Protein AF-0000000084616086 (afdb_homodimer)

Structure (mmCIF, N/CA/C/O backbone):
data_AF-0000000084616086-model_v1
#
loop_
_entity.id
_entity.type
_entity.pdbx_description
1 polymer 'Jacalin-type lectin domain-containing protein'
#
loop_
_atom_site.group_PDB
_atom_site.id
_atom_site.type_symbol
_atom_site.label_atom_id
_atom_site.label_alt_id
_atom_site.label_comp_id
_atom_site.label_asym_id
_atom_site.label_entity_id
_atom_site.label_seq_id
_atom_site.pdbx_PDB_ins_code
_atom_site.Cartn_x
_atom_site.Cartn_y
_atom_site.Cartn_z
_atom_site.occupancy
_atom_site.B_iso_or_equiv
_atom_site.auth_seq_id
_atom_site.auth_comp_id
_atom_site.auth_asym_id
_atom_site.auth_atom_id
_atom_site.pdbx_PDB_model_num
ATOM 1 N N . MET A 1 1 ? -9.875 -9.352 7.109 1 68.75 1 MET A N 1
ATOM 2 C CA . MET A 1 1 ? -10.18 -7.988 7.527 1 68.75 1 MET A CA 1
ATOM 3 C C . MET A 1 1 ? -10.422 -7.094 6.316 1 68.75 1 MET A C 1
ATOM 5 O O . MET A 1 1 ? -9.711 -7.18 5.316 1 68.75 1 MET A O 1
ATOM 9 N N . SER A 1 2 ? -11.633 -6.383 6.387 1 78.75 2 SER A N 1
ATOM 10 C CA . SER A 1 2 ? -11.953 -5.414 5.344 1 78.75 2 SER A CA 1
ATOM 11 C C . SER A 1 2 ? -11.656 -3.99 5.801 1 78.75 2 SER A C 1
ATOM 13 O O . SER A 1 2 ? -12 -3.605 6.918 1 78.75 2 SER A O 1
ATOM 15 N N . ILE A 1 3 ? -10.914 -3.312 5.023 1 84.81 3 ILE A N 1
ATOM 16 C CA . ILE A 1 3 ? -10.555 -1.927 5.301 1 84.81 3 ILE A CA 1
ATOM 17 C C . ILE A 1 3 ? -10.953 -1.041 4.125 1 84.81 3 ILE A C 1
ATOM 19 O O . ILE A 1 3 ? -10.766 -1.416 2.965 1 84.81 3 ILE A O 1
ATOM 23 N N . THR A 1 4 ? -11.523 0.019 4.426 1 87 4 THR A N 1
ATOM 24 C CA . THR A 1 4 ? -11.797 0.997 3.381 1 87 4 THR A CA 1
ATOM 25 C C . THR A 1 4 ? -10.711 2.074 3.35 1 87 4 THR A C 1
ATOM 27 O O . THR A 1 4 ? -10.414 2.688 4.379 1 87 4 THR A O 1
ATOM 30 N N . ILE A 1 5 ? -10.188 2.223 2.154 1 89.44 5 ILE A N 1
ATOM 31 C CA . ILE A 1 5 ? -9.156 3.244 2.02 1 89.44 5 ILE A CA 1
ATOM 32 C C . ILE A 1 5 ? -9.562 4.254 0.948 1 89.44 5 ILE A C 1
ATOM 34 O O . ILE A 1 5 ? -10.203 3.893 -0.039 1 89.44 5 ILE A O 1
ATOM 38 N N . LYS A 1 6 ? -9.203 5.496 1.18 1 90.19 6 LYS A N 1
ATOM 39 C CA . LYS A 1 6 ? -9.344 6.59 0.226 1 90.19 6 LYS A CA 1
ATOM 40 C C . LYS A 1 6 ? -8.008 7.297 0.002 1 90.19 6 LYS A C 1
ATOM 42 O O . LYS A 1 6 ? -7.641 8.188 0.766 1 90.19 6 LYS A O 1
ATOM 47 N N . PRO A 1 7 ? -7.293 6.871 -1.069 1 91.44 7 PRO A N 1
ATOM 48 C CA . PRO A 1 7 ? -6.047 7.578 -1.365 1 91.44 7 PRO A CA 1
ATOM 49 C C . PRO A 1 7 ? -6.277 9.008 -1.838 1 91.44 7 PRO A C 1
ATOM 51 O O . PRO A 1 7 ? -7.234 9.273 -2.568 1 91.44 7 PRO A O 1
ATOM 54 N N . SER A 1 8 ? -5.43 9.867 -1.363 1 93 8 SER A N 1
ATOM 55 C CA . SER A 1 8 ? -5.465 11.25 -1.839 1 93 8 SER A CA 1
ATOM 56 C C . SER A 1 8 ? -4.656 11.414 -3.123 1 93 8 SER A C 1
ATOM 58 O O . SER A 1 8 ? -3.994 10.469 -3.568 1 93 8 SER A O 1
ATOM 60 N N . GLN A 1 9 ? -4.777 12.57 -3.646 1 91.94 9 GLN A N 1
ATOM 61 C CA . GLN A 1 9 ? -3.781 12.977 -4.629 1 91.94 9 GLN A CA 1
ATOM 62 C C . GLN A 1 9 ? -2.389 13.039 -4.008 1 91.94 9 GLN A C 1
ATOM 64 O O . GLN A 1 9 ? -2.246 13.305 -2.814 1 91.94 9 GLN A O 1
ATOM 69 N N . LYS A 1 10 ? -1.435 12.695 -4.832 1 94.25 10 LYS A N 1
ATOM 70 C CA . LYS A 1 10 ? -0.039 12.859 -4.438 1 94.25 10 LYS A CA 1
ATOM 71 C C . LYS A 1 10 ? 0.486 14.242 -4.824 1 94.25 10 LYS A C 1
ATOM 73 O O . LYS A 1 10 ? 0.489 14.602 -6 1 94.25 10 LYS A O 1
ATOM 78 N N . PHE A 1 11 ? 0.916 15.031 -3.848 1 96.56 11 PHE A N 1
ATOM 79 C CA . PHE A 1 11 ? 1.375 16.391 -4.098 1 96.56 11 PHE A CA 1
ATOM 80 C C . PHE A 1 11 ? 2.896 16.453 -4.102 1 96.56 11 PHE A C 1
ATOM 82 O O . PHE A 1 11 ? 3.559 15.711 -3.377 1 96.56 11 PHE A O 1
ATOM 89 N N . GLY A 1 12 ? 3.424 17.375 -4.797 1 96.44 12 GLY A N 1
ATOM 90 C CA . GLY A 1 12 ? 4.863 17.562 -4.852 1 96.44 12 GLY A CA 1
ATOM 91 C C . GLY A 1 12 ? 5.461 17.234 -6.203 1 96.44 12 GLY A C 1
ATOM 92 O O . GLY A 1 12 ? 4.859 17.5 -7.242 1 96.44 12 GLY A O 1
ATOM 93 N N . GLY A 1 13 ? 6.691 16.688 -6.18 1 94.75 13 GLY A N 1
ATOM 94 C CA . GLY A 1 13 ? 7.391 16.375 -7.418 1 94.75 13 GLY A CA 1
ATOM 95 C C . GLY A 1 13 ? 7.477 14.883 -7.688 1 94.75 13 GLY A C 1
ATOM 96 O O . GLY A 1 13 ? 6.969 14.07 -6.91 1 94.75 13 GLY A O 1
ATOM 97 N N . ASN A 1 14 ? 8.141 14.508 -8.805 1 91 14 ASN A N 1
ATOM 98 C CA . ASN A 1 14 ? 8.234 13.117 -9.234 1 91 14 ASN A CA 1
ATOM 99 C C . ASN A 1 14 ? 9.617 12.539 -8.969 1 91 14 ASN A C 1
ATOM 101 O O . ASN A 1 14 ? 9.977 11.492 -9.516 1 91 14 ASN A O 1
ATOM 105 N N . GLY A 1 15 ? 10.289 13.242 -8.133 1 91.56 15 GLY A N 1
ATOM 106 C CA . GLY A 1 15 ? 11.625 12.75 -7.84 1 91.56 15 GLY A CA 1
ATOM 107 C C . GLY A 1 15 ? 11.648 11.758 -6.688 1 91.56 15 GLY A C 1
ATOM 108 O O . GLY A 1 15 ? 10.648 11.578 -5.996 1 91.56 15 GLY A O 1
ATOM 109 N N . GLY A 1 16 ? 12.797 11.055 -6.551 1 93.62 16 GLY A N 1
ATOM 110 C CA . GLY A 1 16 ? 13.031 10.188 -5.406 1 93.62 16 GLY A CA 1
ATOM 111 C C . GLY A 1 16 ? 12.438 8.805 -5.578 1 93.62 16 GLY A C 1
ATOM 112 O O . GLY A 1 16 ? 11.984 8.445 -6.668 1 93.62 16 GLY A O 1
ATOM 113 N N . ILE A 1 17 ? 12.484 8.055 -4.473 1 94.62 17 ILE A N 1
ATOM 114 C CA . ILE A 1 17 ? 11.945 6.699 -4.438 1 94.62 17 ILE A CA 1
ATOM 115 C C . ILE A 1 17 ? 10.586 6.703 -3.742 1 94.62 17 ILE A C 1
ATOM 117 O O . ILE A 1 17 ? 10.406 7.367 -2.721 1 94.62 17 ILE A O 1
ATOM 121 N N . ASN A 1 18 ? 9.703 5.977 -4.352 1 95.19 18 ASN A N 1
ATOM 122 C CA . ASN A 1 18 ? 8.383 5.875 -3.744 1 95.19 18 ASN A CA 1
ATOM 123 C C . ASN A 1 18 ? 8.422 5.082 -2.443 1 95.19 18 ASN A C 1
ATOM 125 O O . ASN A 1 18 ? 9.102 4.055 -2.357 1 95.19 18 ASN A O 1
ATOM 129 N N . LEU A 1 19 ? 7.754 5.578 -1.426 1 96.62 19 LEU A N 1
ATOM 130 C CA . LEU A 1 19 ? 7.586 4.949 -0.122 1 96.62 19 LEU A CA 1
ATOM 131 C C . LEU A 1 19 ? 6.117 4.934 0.292 1 96.62 19 LEU A C 1
ATOM 133 O O . LEU A 1 19 ? 5.352 5.816 -0.095 1 96.62 19 LEU A O 1
ATOM 137 N N . ASP A 1 20 ? 5.754 3.986 1.056 1 97.75 20 ASP A N 1
ATOM 138 C CA . ASP A 1 20 ? 4.355 3.809 1.436 1 97.75 20 ASP A CA 1
ATOM 139 C C . ASP A 1 20 ? 4.238 3.18 2.822 1 97.75 20 ASP A C 1
ATOM 141 O O . ASP A 1 20 ? 4.531 1.995 3 1 97.75 20 ASP A O 1
ATOM 145 N N . ASP A 1 21 ? 3.736 3.998 3.709 1 97.88 21 ASP A N 1
ATOM 146 C CA . ASP A 1 21 ? 3.645 3.533 5.09 1 97.88 21 ASP A CA 1
ATOM 147 C C . ASP A 1 21 ? 2.557 2.475 5.242 1 97.88 21 ASP A C 1
ATOM 149 O O . ASP A 1 21 ? 2.641 1.612 6.121 1 97.88 21 ASP A O 1
ATOM 153 N N . PHE A 1 22 ? 1.509 2.547 4.5 1 96.38 22 PHE A N 1
ATOM 154 C CA . PHE A 1 22 ? 0.452 1.544 4.566 1 96.38 22 PHE A CA 1
ATOM 155 C C . PHE A 1 22 ? 0.978 0.176 4.148 1 96.38 22 PHE A C 1
ATOM 157 O O . PHE A 1 22 ? 0.702 -0.829 4.809 1 96.38 22 PHE A O 1
ATOM 164 N N . SER A 1 23 ? 1.752 0.248 3.023 1 95.12 23 SER A N 1
ATOM 165 C CA . SER A 1 23 ? 2.387 -0.983 2.566 1 95.12 23 SER A CA 1
ATOM 166 C C . SER A 1 23 ? 3.305 -1.562 3.639 1 95.12 23 SER A C 1
ATOM 168 O O . SER A 1 23 ? 3.326 -2.777 3.855 1 95.12 23 SER A O 1
ATOM 170 N N . LEU A 1 24 ? 4.027 -0.714 4.301 1 95.31 24 LEU A N 1
ATOM 171 C CA . LEU A 1 24 ? 4.926 -1.145 5.367 1 95.31 24 LEU A CA 1
ATOM 172 C C . LEU A 1 24 ? 4.152 -1.829 6.488 1 95.31 24 LEU A C 1
ATOM 174 O O . LEU A 1 24 ? 4.582 -2.865 7.004 1 95.31 24 LEU A O 1
ATOM 178 N N . ILE A 1 25 ? 3.02 -1.275 6.836 1 93.94 25 ILE A N 1
ATOM 179 C CA . ILE A 1 25 ? 2.195 -1.792 7.926 1 93.94 25 ILE A CA 1
ATOM 180 C C . ILE A 1 25 ? 1.617 -3.15 7.535 1 93.94 25 ILE A C 1
ATOM 182 O O . ILE A 1 25 ? 1.751 -4.125 8.273 1 93.94 25 ILE A O 1
ATOM 186 N N . ILE A 1 26 ? 1.069 -3.25 6.344 1 91.69 26 ILE A N 1
ATOM 187 C CA . ILE A 1 26 ? 0.354 -4.449 5.926 1 91.69 26 ILE A CA 1
ATOM 188 C C . ILE A 1 26 ? 1.344 -5.598 5.727 1 91.69 26 ILE A C 1
ATOM 190 O O . ILE A 1 26 ? 1.025 -6.754 6 1 91.69 26 ILE A O 1
ATOM 194 N N . ASN A 1 27 ? 2.572 -5.258 5.281 1 92.56 27 ASN A N 1
ATOM 195 C CA . ASN A 1 27 ? 3.559 -6.293 4.98 1 92.56 27 ASN A CA 1
ATOM 196 C C . ASN A 1 27 ? 4.32 -6.719 6.23 1 92.56 27 ASN A C 1
ATOM 198 O O . ASN A 1 27 ? 5.113 -7.66 6.188 1 92.56 27 ASN A O 1
ATOM 202 N N . ASP A 1 28 ? 4.086 -6 7.277 1 90.5 28 ASP A N 1
ATOM 203 C CA . ASP A 1 28 ? 4.754 -6.371 8.523 1 90.5 28 ASP A CA 1
ATOM 204 C C . ASP A 1 28 ? 4.191 -7.676 9.078 1 90.5 28 ASP A C 1
ATOM 206 O O . ASP A 1 28 ? 2.973 -7.852 9.156 1 90.5 28 ASP A O 1
ATOM 210 N N . GLN A 1 29 ? 5.086 -8.586 9.492 1 85.12 29 GLN A N 1
ATOM 211 C CA . GLN A 1 29 ? 4.695 -9.906 9.977 1 85.12 29 GLN A CA 1
ATOM 212 C C . GLN A 1 29 ? 3.783 -9.789 11.195 1 85.12 29 GLN A C 1
ATOM 214 O O . GLN A 1 29 ? 2.92 -10.648 11.414 1 85.12 29 GLN A O 1
ATOM 219 N N . SER A 1 30 ? 3.93 -8.688 11.961 1 84.56 30 SER A N 1
ATOM 220 C CA . SER A 1 30 ? 3.158 -8.508 13.188 1 84.56 30 SER A CA 1
ATOM 221 C C . SER A 1 30 ? 1.67 -8.359 12.883 1 84.56 30 SER A C 1
ATOM 223 O O . SER A 1 30 ? 0.829 -8.633 13.75 1 84.56 30 SER A O 1
ATOM 225 N N . PHE A 1 31 ? 1.354 -8.008 11.625 1 86.94 31 PHE A N 1
ATOM 226 C CA . PHE A 1 31 ? -0.041 -7.719 11.312 1 86.94 31 PHE A CA 1
ATOM 227 C C . PHE A 1 31 ? -0.591 -8.719 10.305 1 86.94 31 PHE A C 1
ATOM 229 O O . PHE A 1 31 ? -1.729 -8.586 9.852 1 86.94 31 PHE A O 1
ATOM 236 N N . SER A 1 32 ? 0.218 -9.648 9.914 1 82.94 32 SER A N 1
ATOM 237 C CA . SER A 1 32 ? -0.215 -10.648 8.938 1 82.94 32 SER A CA 1
ATOM 238 C C . SER A 1 32 ? -1.398 -11.453 9.461 1 82.94 32 SER A C 1
ATOM 240 O O . SER A 1 32 ? -1.298 -12.117 10.5 1 82.94 32 SER A O 1
ATOM 242 N N . GLY A 1 33 ? -2.514 -11.375 8.734 1 79.62 33 GLY A N 1
ATOM 243 C CA . GLY A 1 33 ? -3.678 -12.172 9.102 1 79.62 33 GLY A CA 1
ATOM 244 C C . GLY A 1 33 ? -4.449 -11.594 10.273 1 79.62 33 GLY A C 1
ATOM 245 O O . GLY A 1 33 ? -5.355 -12.234 10.805 1 79.62 33 GLY A O 1
ATOM 246 N N . ILE A 1 34 ? -3.969 -10.492 10.766 1 81.69 34 ILE A N 1
ATOM 247 C CA . ILE A 1 34 ? -4.637 -9.859 11.898 1 81.69 34 ILE A CA 1
ATOM 248 C C . ILE A 1 34 ? -5.488 -8.695 11.406 1 81.69 34 ILE A C 1
ATOM 250 O O . ILE A 1 34 ? -5.102 -7.98 10.477 1 81.69 34 ILE A O 1
ATOM 254 N N . ALA A 1 35 ? -6.59 -8.531 12.109 1 84.38 35 ALA A N 1
ATOM 255 C CA . ALA A 1 35 ? -7.484 -7.445 11.719 1 84.38 35 ALA A CA 1
ATOM 256 C C . ALA A 1 35 ? -7.117 -6.145 12.43 1 84.38 35 ALA A C 1
ATOM 258 O O . ALA A 1 35 ? -7.16 -6.074 13.664 1 84.38 35 ALA A O 1
ATOM 259 N N . ILE A 1 36 ? -6.73 -5.207 11.758 1 88.69 36 ILE A N 1
ATOM 260 C CA . ILE A 1 36 ? -6.492 -3.865 12.273 1 88.69 36 ILE A CA 1
ATOM 261 C C . ILE A 1 36 ? -7.816 -3.121 12.414 1 88.69 36 ILE A C 1
ATOM 263 O O . ILE A 1 36 ? -8.656 -3.164 11.508 1 88.69 36 ILE A O 1
ATOM 267 N N . THR A 1 37 ? -8.008 -2.395 13.547 1 87.62 37 THR A N 1
ATOM 268 C CA . THR A 1 37 ? -9.289 -1.748 13.789 1 87.62 37 THR A CA 1
ATOM 269 C C . THR A 1 37 ? -9.133 -0.23 13.828 1 87.62 37 THR A C 1
ATOM 271 O O . THR A 1 37 ? -10.117 0.504 13.703 1 87.62 37 THR A O 1
ATOM 274 N N . LYS A 1 38 ? -7.918 0.182 14.031 1 90 38 LYS A N 1
ATOM 275 C CA . LYS A 1 38 ? -7.684 1.619 14.125 1 90 38 LYS A CA 1
ATOM 276 C C . LYS A 1 38 ? -6.23 1.959 13.797 1 90 38 LYS A C 1
ATOM 278 O O . LYS A 1 38 ? -5.312 1.251 14.219 1 90 38 LYS A O 1
ATOM 283 N N . ILE A 1 39 ? -6.016 2.955 13.047 1 93.25 39 ILE A N 1
ATOM 284 C CA . ILE A 1 39 ? -4.695 3.533 12.805 1 93.25 39 ILE A CA 1
ATOM 285 C C . ILE A 1 39 ? -4.758 5.047 12.992 1 93.25 39 ILE A C 1
ATOM 287 O O . ILE A 1 39 ? -5.551 5.73 12.344 1 93.25 39 ILE A O 1
ATOM 291 N N . LEU A 1 40 ? -3.939 5.598 13.93 1 94.19 40 LEU A N 1
ATOM 292 C CA . LEU A 1 40 ? -3.857 7.031 14.188 1 94.19 40 LEU A CA 1
ATOM 293 C C . LEU A 1 40 ? -2.412 7.512 14.141 1 94.19 40 LEU A C 1
ATOM 295 O O . LEU A 1 40 ? -1.488 6.742 14.422 1 94.19 40 LEU A O 1
ATOM 299 N N . VAL A 1 41 ? -2.25 8.727 13.781 1 97.06 41 VAL A N 1
ATOM 300 C CA . VAL A 1 41 ? -0.92 9.32 13.891 1 97.06 41 VAL A CA 1
ATOM 301 C C . VAL A 1 41 ? -0.583 9.555 15.359 1 97.06 41 VAL A C 1
ATOM 303 O O . VAL A 1 41 ? -1.271 10.312 16.047 1 97.06 41 VAL A O 1
ATOM 306 N N . ARG A 1 42 ? 0.452 8.953 15.836 1 96.88 42 ARG A N 1
ATOM 307 C CA . ARG A 1 42 ? 0.864 9.039 17.234 1 96.88 42 ARG A CA 1
ATOM 308 C C . ARG A 1 42 ? 1.977 10.07 17.406 1 96.88 42 ARG A C 1
ATOM 310 O O . ARG A 1 42 ? 2.074 10.711 18.453 1 96.88 42 ARG A O 1
ATOM 317 N N . LYS A 1 43 ? 2.799 10.109 16.406 1 97.75 43 LYS A N 1
ATOM 318 C CA . LYS A 1 43 ? 3.98 10.953 16.531 1 97.75 43 LYS A CA 1
ATOM 319 C C . LYS A 1 43 ? 4.438 11.469 15.164 1 97.75 43 LYS A C 1
ATOM 321 O O . LYS A 1 43 ? 4.406 10.727 14.18 1 97.75 43 LYS A O 1
ATOM 326 N N . ILE A 1 44 ? 4.871 12.703 15.141 1 97.94 44 ILE A N 1
ATOM 327 C CA . ILE A 1 44 ? 5.559 13.289 13.992 1 97.94 44 ILE A CA 1
ATOM 328 C C . ILE A 1 44 ? 6.977 13.695 14.398 1 97.94 44 ILE A C 1
ATOM 330 O O . ILE A 1 44 ? 7.168 14.391 15.391 1 97.94 44 ILE A O 1
ATOM 334 N N . GLU A 1 45 ? 7.914 13.195 13.734 1 98 45 GLU A N 1
ATOM 335 C CA . GLU A 1 45 ? 9.305 13.641 13.844 1 98 45 GLU A CA 1
ATOM 336 C C . GLU A 1 45 ? 9.789 14.273 12.547 1 98 45 GLU A C 1
ATOM 338 O O . GLU A 1 45 ? 9.734 13.648 11.484 1 98 45 GLU A O 1
ATOM 343 N N . ALA A 1 46 ? 10.211 15.5 12.648 1 97.75 46 ALA A N 1
ATOM 344 C CA . ALA A 1 46 ? 10.641 16.188 11.438 1 97.75 46 ALA A CA 1
ATOM 345 C C . ALA A 1 46 ? 11.914 17 11.695 1 97.75 46 ALA A C 1
ATOM 347 O O . ALA A 1 46 ? 12.203 17.359 12.836 1 97.75 46 ALA A O 1
ATOM 348 N N . HIS A 1 47 ? 12.711 17.141 10.719 1 97.44 47 HIS A N 1
ATOM 349 C CA . HIS A 1 47 ? 13.797 18.109 10.672 1 97.44 47 HIS A CA 1
ATOM 350 C C . HIS A 1 47 ? 13.461 19.266 9.734 1 97.44 47 HIS A C 1
ATOM 352 O O . HIS A 1 47 ? 13.203 19.047 8.547 1 97.44 47 HIS A O 1
ATOM 358 N N . CYS A 1 48 ? 13.43 20.438 10.336 1 95.44 48 CYS A N 1
ATOM 359 C CA . CYS A 1 48 ? 12.898 21.594 9.633 1 95.44 48 CYS A CA 1
ATOM 360 C C . CYS A 1 48 ? 14 22.594 9.32 1 95.44 48 CYS A C 1
ATOM 362 O O . CYS A 1 48 ? 14.75 23 10.211 1 95.44 48 CYS A O 1
ATOM 364 N N . GLU A 1 49 ? 14.219 22.938 8.117 1 93.25 49 GLU A N 1
ATOM 365 C CA . GLU A 1 49 ? 15.039 24.031 7.594 1 93.25 49 GLU A CA 1
ATOM 366 C C . GLU A 1 49 ? 14.211 24.969 6.727 1 93.25 49 GLU A C 1
ATOM 368 O O . GLU A 1 49 ? 13.086 25.328 7.086 1 93.25 49 GLU A O 1
ATOM 373 N N . ASN A 1 50 ? 14.812 25.469 5.664 1 92.88 50 ASN A N 1
ATOM 374 C CA . ASN A 1 50 ? 14.008 26.219 4.699 1 92.88 50 ASN A CA 1
ATOM 375 C C . ASN A 1 50 ? 13.07 25.297 3.922 1 92.88 50 ASN A C 1
ATOM 377 O O . ASN A 1 50 ? 12.242 25.766 3.137 1 92.88 50 ASN A O 1
ATOM 381 N N . ILE A 1 51 ? 13.172 24.016 4.203 1 93.88 51 ILE A N 1
ATOM 382 C CA . ILE A 1 51 ? 12.359 22.969 3.582 1 93.88 51 ILE A CA 1
ATOM 383 C C . ILE A 1 51 ? 12.016 21.906 4.617 1 93.88 51 ILE A C 1
ATOM 385 O O . ILE A 1 51 ? 12.477 21.953 5.758 1 93.88 51 ILE A O 1
ATOM 389 N N . VAL A 1 52 ? 11.102 21.031 4.312 1 95.94 52 VAL A N 1
ATOM 390 C CA . VAL A 1 52 ? 10.945 19.828 5.113 1 95.94 52 VAL A CA 1
ATOM 391 C C . VAL A 1 52 ? 12.086 18.859 4.809 1 95.94 52 VAL A C 1
ATOM 393 O O . VAL A 1 52 ? 12 18.062 3.871 1 95.94 52 VAL A O 1
ATOM 396 N N . ALA A 1 53 ? 13.078 18.859 5.629 1 94.75 53 ALA A N 1
ATOM 397 C CA . ALA A 1 53 ? 14.305 18.125 5.352 1 94.75 53 ALA A CA 1
ATOM 398 C C . ALA A 1 53 ? 14.125 16.641 5.664 1 94.75 53 ALA A C 1
ATOM 400 O O . ALA A 1 53 ? 14.797 15.789 5.07 1 94.75 53 ALA A O 1
ATOM 401 N N . PHE A 1 54 ? 13.32 16.391 6.57 1 97 54 PHE A N 1
ATOM 402 C CA . PHE A 1 54 ? 13.062 15.039 7.039 1 97 54 PHE A CA 1
ATOM 403 C C . PHE A 1 54 ? 11.719 14.961 7.75 1 97 54 PHE A C 1
ATOM 405 O O . PHE A 1 54 ? 11.344 15.875 8.484 1 97 54 PHE A O 1
ATOM 412 N N . ILE A 1 55 ? 11 13.852 7.5 1 98.19 55 ILE A N 1
ATOM 413 C CA . ILE A 1 55 ? 9.797 13.625 8.289 1 98.19 55 ILE A CA 1
ATOM 414 C C . ILE A 1 55 ? 9.531 12.133 8.422 1 98.19 55 ILE A C 1
ATOM 416 O O . ILE A 1 55 ? 9.773 11.367 7.488 1 98.19 55 ILE A O 1
ATOM 420 N N . GLN A 1 56 ? 9.156 11.711 9.586 1 98.44 56 GLN A N 1
ATOM 421 C CA . GLN A 1 56 ? 8.727 10.344 9.867 1 98.44 56 GLN A CA 1
ATOM 422 C C . GLN A 1 56 ? 7.484 10.328 10.75 1 98.44 56 GLN A C 1
ATOM 424 O O . GLN A 1 56 ? 7.414 11.055 11.742 1 98.44 56 GLN A O 1
ATOM 429 N N . PHE A 1 57 ? 6.535 9.562 10.352 1 98.38 57 PHE A N 1
ATOM 430 C CA . PHE A 1 57 ? 5.312 9.391 11.125 1 98.38 57 PHE A CA 1
ATOM 431 C C . PHE A 1 57 ? 5.352 8.094 11.914 1 98.38 57 PHE A C 1
ATOM 433 O O . PHE A 1 57 ? 5.828 7.07 11.422 1 98.38 57 PHE A O 1
ATOM 440 N N . THR A 1 58 ? 4.945 8.156 13.117 1 98.44 58 THR A N 1
ATOM 441 C CA . THR A 1 58 ? 4.672 6.969 13.922 1 98.44 58 THR A CA 1
ATOM 442 C C . THR A 1 58 ? 3.17 6.793 14.133 1 98.44 58 THR A C 1
ATOM 444 O O . THR A 1 58 ? 2.459 7.762 14.414 1 98.44 58 THR A O 1
ATOM 447 N N . TYR A 1 59 ? 2.752 5.555 14.047 1 97.31 59 TYR A N 1
ATOM 448 C CA . TYR A 1 59 ? 1.319 5.285 14.094 1 97.31 59 TYR A CA 1
ATOM 449 C C . TYR A 1 59 ? 0.954 4.492 15.344 1 97.31 59 TYR A C 1
ATOM 451 O O . TYR A 1 59 ? 1.718 3.629 15.781 1 97.31 59 TYR A O 1
ATOM 459 N N . TYR A 1 60 ? -0.182 4.879 15.875 1 94.88 60 TYR A N 1
ATOM 460 C CA . TYR A 1 60 ? -0.878 4.023 16.828 1 94.88 60 TYR A CA 1
ATOM 461 C C . TYR A 1 60 ? -1.806 3.051 16.109 1 94.88 60 TYR A C 1
ATOM 463 O O . TYR A 1 60 ? -2.691 3.467 15.359 1 94.88 60 TYR A O 1
ATOM 471 N N . ILE A 1 61 ? -1.595 1.739 16.297 1 93.25 61 ILE A N 1
ATOM 472 C CA . ILE A 1 61 ? -2.365 0.717 15.586 1 93.25 61 ILE A CA 1
ATOM 473 C C . ILE A 1 61 ? -3.061 -0.189 16.609 1 93.25 61 ILE A C 1
ATOM 475 O O . ILE A 1 61 ? -2.412 -0.757 17.484 1 93.25 61 ILE A O 1
ATOM 479 N N . GLU A 1 62 ? -4.379 -0.265 16.438 1 90.56 62 GLU A N 1
ATOM 480 C CA . GLU A 1 62 ? -5.164 -1.188 17.25 1 90.56 62 GLU A CA 1
ATOM 481 C C . GLU A 1 62 ? -5.594 -2.408 16.438 1 90.56 62 GLU A C 1
ATOM 483 O O . GLU A 1 62 ? -5.984 -2.283 15.273 1 90.56 62 GLU A O 1
ATOM 488 N N . THR A 1 63 ? -5.457 -3.568 17.062 1 87.75 63 THR A N 1
ATOM 489 C CA . THR A 1 63 ? -5.875 -4.816 16.438 1 87.75 63 THR A CA 1
ATOM 490 C C . THR A 1 63 ? -6.957 -5.504 17.25 1 87.75 63 THR A C 1
ATOM 492 O O . THR A 1 63 ? -7.152 -5.18 18.422 1 87.75 63 THR A O 1
ATOM 495 N N . ILE A 1 64 ? -7.844 -6.316 16.625 1 78.44 64 ILE A N 1
ATOM 496 C CA . ILE A 1 64 ? -8.883 -7.07 17.312 1 78.44 64 ILE A CA 1
ATOM 497 C C . ILE A 1 64 ? -8.25 -8.086 18.266 1 78.44 64 ILE A C 1
ATOM 499 O O . ILE A 1 64 ? -8.773 -8.352 19.344 1 78.44 64 ILE A O 1
ATOM 503 N N . LYS A 1 65 ? -7.273 -8.594 17.859 1 64.94 65 LYS A N 1
ATOM 504 C CA . LYS A 1 65 ? -6.707 -9.625 18.734 1 64.94 65 LYS A CA 1
ATOM 505 C C . LYS A 1 65 ? -6.172 -9.023 20.016 1 64.94 65 LYS A C 1
ATOM 507 O O . LYS A 1 65 ? -5.129 -8.375 20.031 1 64.94 65 LYS A O 1
ATOM 512 N N . GLY A 1 66 ? -6.895 -9.195 21.188 1 58.31 66 GLY A N 1
ATOM 513 C CA . GLY A 1 66 ? -6.59 -8.898 22.578 1 58.31 66 GLY A CA 1
ATOM 514 C C . GLY A 1 66 ? -6.367 -7.418 22.828 1 58.31 66 GLY A C 1
ATOM 515 O O . GLY A 1 66 ? -5.719 -7.043 23.812 1 58.31 66 GLY A O 1
ATOM 516 N N . SER A 1 67 ? -6.914 -6.625 22 1 60.25 67 SER A N 1
ATOM 517 C CA . SER A 1 67 ? -6.879 -5.188 22.234 1 60.25 67 SER A CA 1
ATOM 518 C C . SER A 1 67 ? -5.445 -4.668 22.281 1 60.25 67 SER A C 1
ATOM 520 O O . SER A 1 67 ? -5.098 -3.859 23.141 1 60.25 67 SER A O 1
ATOM 522 N N . SER A 1 68 ? -4.648 -5.309 21.391 1 75.44 68 SER A N 1
ATOM 523 C CA . SER A 1 68 ? -3.254 -4.879 21.422 1 75.44 68 SER A CA 1
ATOM 524 C C . SER A 1 68 ? -3.043 -3.625 20.578 1 75.44 68 SER A C 1
ATOM 526 O O . SER A 1 68 ? -3.686 -3.451 19.547 1 75.44 68 SER A O 1
ATOM 528 N N . ALA A 1 69 ? -2.395 -2.773 21.25 1 78.75 69 ALA A N 1
ATOM 529 C CA . ALA A 1 69 ? -1.993 -1.518 20.625 1 78.75 69 ALA A CA 1
ATOM 530 C C . ALA A 1 69 ? -0.492 -1.497 20.344 1 78.75 69 ALA A C 1
ATOM 532 O O . ALA A 1 69 ? 0.301 -1.966 21.172 1 78.75 69 ALA A O 1
ATOM 533 N N . TYR A 1 70 ? -0.193 -1.106 19.141 1 89.31 70 TYR A N 1
ATOM 534 C CA . TYR A 1 70 ? 1.19 -1.041 18.672 1 89.31 70 TYR A CA 1
ATOM 535 C C . TYR A 1 70 ? 1.544 0.366 18.203 1 89.31 70 TYR A C 1
ATOM 537 O O . TYR A 1 70 ? 0.673 1.115 17.766 1 89.31 70 TYR A O 1
ATOM 545 N N . GLU A 1 71 ? 2.729 0.718 18.562 1 94.25 71 GLU A N 1
ATOM 546 C CA . GLU A 1 71 ? 3.314 1.858 17.875 1 94.25 71 GLU A CA 1
ATOM 547 C C . GLU A 1 71 ? 4.207 1.403 16.719 1 94.25 71 GLU A C 1
ATOM 549 O O . GLU A 1 71 ? 5.039 0.506 16.891 1 94.25 71 GLU A O 1
ATOM 554 N N . PHE A 1 72 ? 3.998 1.969 15.609 1 96.5 72 PHE A N 1
ATOM 555 C CA . PHE A 1 72 ? 4.691 1.535 14.406 1 96.5 72 PHE A CA 1
ATOM 556 C C . PHE A 1 72 ? 5.293 2.727 13.664 1 96.5 72 PHE A C 1
ATOM 558 O O . PHE A 1 72 ? 4.578 3.66 13.297 1 96.5 72 PHE A O 1
ATOM 565 N N . SER A 1 73 ? 6.578 2.736 13.477 1 97.5 73 SER A N 1
ATOM 566 C CA . SER A 1 73 ? 7.258 3.814 12.766 1 97.5 73 SER A CA 1
ATOM 567 C C . SER A 1 73 ? 7.176 3.617 11.258 1 97.5 73 SER A C 1
ATOM 569 O O . SER A 1 73 ? 7.531 2.553 10.742 1 97.5 73 SER A O 1
ATOM 571 N N . GLY A 1 74 ? 6.652 4.598 10.578 1 97.81 74 GLY A N 1
ATOM 572 C CA . GLY A 1 74 ? 6.637 4.566 9.125 1 97.81 74 GLY A CA 1
ATOM 573 C C . GLY A 1 74 ? 8.008 4.789 8.508 1 97.81 74 GLY A C 1
ATOM 574 O O . GLY A 1 74 ? 9.023 4.652 9.188 1 97.81 74 GLY A O 1
ATOM 575 N N . ASN A 1 75 ? 8.031 5.059 7.238 1 97.56 75 ASN A N 1
ATOM 576 C CA . ASN A 1 75 ? 9.266 5.32 6.5 1 97.56 75 ASN A CA 1
ATOM 577 C C . ASN A 1 75 ? 9.875 6.664 6.887 1 97.56 75 ASN A C 1
ATOM 579 O O . ASN A 1 75 ? 9.18 7.547 7.387 1 97.56 75 ASN A O 1
ATOM 583 N N . LYS A 1 76 ? 11.125 6.781 6.672 1 97.19 76 LYS A N 1
ATOM 584 C CA . LYS A 1 76 ? 11.844 8.047 6.777 1 97.19 76 LYS A CA 1
ATOM 585 C C . LYS A 1 76 ? 11.898 8.766 5.434 1 97.19 76 LYS A C 1
ATOM 587 O O . LYS A 1 76 ? 12.406 8.219 4.453 1 97.19 76 LYS A O 1
ATOM 592 N N . TYR A 1 77 ? 11.336 9.906 5.371 1 97.56 77 TYR A N 1
ATOM 593 C CA . TYR A 1 77 ? 11.367 10.719 4.156 1 97.56 77 TYR A CA 1
ATOM 594 C C . TYR A 1 77 ? 12.375 11.852 4.281 1 97.56 77 TYR A C 1
ATOM 596 O O . TYR A 1 77 ? 12.203 12.75 5.105 1 97.56 77 TYR A O 1
ATOM 604 N N . GLY A 1 78 ? 13.383 11.773 3.514 1 95.31 78 GLY A N 1
ATOM 605 C CA . GLY A 1 78 ? 14.43 12.781 3.58 1 95.31 78 GLY A CA 1
ATOM 606 C C . GLY A 1 78 ? 15.609 12.359 4.434 1 95.31 78 GLY A C 1
ATOM 607 O O . GLY A 1 78 ? 15.539 11.352 5.148 1 95.31 78 GLY A O 1
ATOM 608 N N . LYS A 1 79 ? 16.703 12.992 4.383 1 91.44 79 LYS A N 1
ATOM 609 C CA . LYS A 1 79 ? 17.953 12.578 5.039 1 91.44 79 LYS A CA 1
ATOM 610 C C . LYS A 1 79 ? 18.219 13.414 6.285 1 91.44 79 LYS A C 1
ATOM 612 O O . LYS A 1 79 ? 19.156 13.133 7.035 1 91.44 79 LYS A O 1
ATOM 617 N N . GLY A 1 80 ? 17.453 14.305 6.512 1 84.81 80 GLY A N 1
ATOM 618 C CA . GLY A 1 80 ? 17.594 15.062 7.75 1 84.81 80 GLY A CA 1
ATOM 619 C C . GLY A 1 80 ? 18.359 16.359 7.574 1 84.81 80 GLY A C 1
ATOM 620 O O . GLY A 1 80 ? 18.734 16.719 6.453 1 84.81 80 GLY A O 1
ATOM 621 N N . GLY A 1 81 ? 18.484 17.094 8.734 1 83.62 81 GLY A N 1
ATOM 622 C CA . GLY A 1 81 ? 19.109 18.391 8.836 1 83.62 81 GLY A CA 1
ATOM 623 C C . GLY A 1 81 ? 18.203 19.438 9.453 1 83.62 81 GLY A C 1
ATOM 624 O O . GLY A 1 81 ? 17.016 19.219 9.609 1 83.62 81 GLY A O 1
ATOM 625 N N . GLY A 1 82 ? 18.797 20.469 9.984 1 88.75 82 GLY A N 1
ATOM 626 C CA . GLY A 1 82 ? 18.047 21.562 10.578 1 88.75 82 GLY A CA 1
ATOM 627 C C . GLY A 1 82 ? 17.594 21.281 12 1 88.75 82 GLY A C 1
ATOM 628 O O . GLY A 1 82 ? 18.25 20.547 12.734 1 88.75 82 GLY A O 1
ATOM 629 N N . ASP A 1 83 ? 16.484 21.938 12.328 1 93.75 83 ASP A N 1
ATOM 630 C CA . ASP A 1 83 ? 15.945 21.828 13.68 1 93.75 83 ASP A CA 1
ATOM 631 C C . ASP A 1 83 ? 15 20.625 13.805 1 93.75 83 ASP A C 1
ATOM 633 O O . ASP A 1 83 ? 14.172 20.391 12.93 1 93.75 83 ASP A O 1
ATOM 637 N N . THR A 1 84 ? 15.141 19.938 14.883 1 95 84 THR A N 1
ATOM 638 C CA . THR A 1 84 ? 14.297 18.781 15.141 1 95 84 THR A CA 1
ATOM 639 C C . THR A 1 84 ? 12.961 19.203 15.734 1 95 84 THR A C 1
ATOM 641 O O . THR A 1 84 ? 12.914 20.047 16.625 1 95 84 THR A O 1
ATOM 644 N N . LEU A 1 85 ? 11.922 18.703 15.141 1 95.75 85 LEU A N 1
ATOM 645 C CA . LEU A 1 85 ? 10.555 18.875 15.625 1 95.75 85 LEU A CA 1
ATOM 646 C C . LEU A 1 85 ? 9.938 17.516 15.961 1 95.75 85 LEU A C 1
ATOM 648 O O . LEU A 1 85 ? 9.859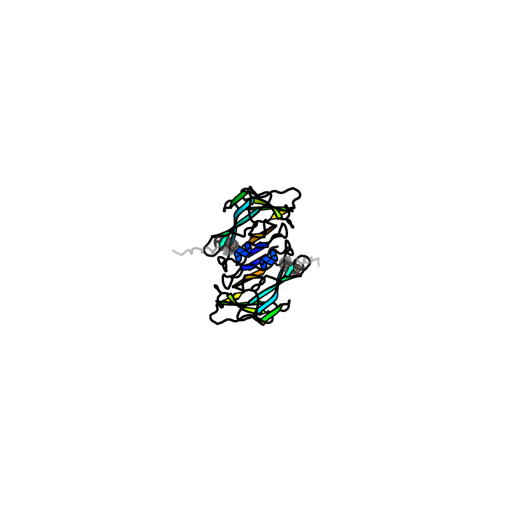 16.641 15.102 1 95.75 85 LEU A O 1
ATOM 652 N N . ILE A 1 86 ? 9.609 17.359 17.219 1 96.88 86 ILE A N 1
ATOM 653 C CA . ILE A 1 86 ? 8.953 16.125 17.656 1 96.88 86 ILE A CA 1
ATOM 654 C C . ILE A 1 86 ? 7.633 16.469 18.344 1 96.88 86 ILE A C 1
ATOM 656 O O . ILE A 1 86 ? 7.609 17.25 19.297 1 96.88 86 ILE A O 1
ATOM 660 N N . LYS A 1 87 ? 6.617 15.953 17.844 1 97 87 LYS A N 1
ATOM 661 C CA . LYS A 1 87 ? 5.305 16.125 18.453 1 97 87 LYS A CA 1
ATOM 662 C C . LYS A 1 87 ? 4.613 14.789 18.672 1 97 87 LYS A C 1
ATOM 664 O O . LYS A 1 87 ? 4.469 14 17.734 1 97 87 LYS A O 1
ATOM 669 N N . TYR A 1 88 ? 4.184 14.531 19.891 1 96.75 88 TYR A N 1
ATOM 670 C CA . TYR A 1 88 ? 3.404 13.344 20.234 1 96.75 88 TYR A CA 1
ATOM 671 C C . TYR A 1 88 ? 1.923 13.68 20.359 1 96.75 88 TYR A C 1
ATOM 673 O O . TYR A 1 88 ? 1.558 14.727 20.906 1 96.75 88 TYR A O 1
ATOM 681 N N . PHE A 1 89 ? 1.178 12.766 19.891 1 96.12 89 PHE A N 1
ATOM 682 C CA . PHE A 1 89 ? -0.267 12.945 19.984 1 96.12 89 PHE A CA 1
ATOM 683 C C . PHE A 1 89 ? -0.88 11.891 20.906 1 96.12 89 PHE A C 1
ATOM 685 O O . PHE A 1 89 ? -0.368 10.773 21 1 96.12 89 PHE A O 1
ATOM 692 N N . THR A 1 90 ? -1.885 12.312 21.609 1 91.5 90 THR A N 1
ATOM 693 C CA . THR A 1 90 ? -2.639 11.453 22.516 1 91.5 90 THR A CA 1
ATOM 694 C C . THR A 1 90 ? -4.109 11.391 22.109 1 91.5 90 THR A C 1
ATOM 696 O O . THR A 1 90 ? -4.508 12.008 21.109 1 91.5 90 THR A O 1
ATOM 699 N N . TYR A 1 91 ? -4.789 10.617 22.859 1 89.5 91 TYR A N 1
ATOM 700 C CA . TYR A 1 91 ? -6.215 10.5 22.578 1 89.5 91 TYR A CA 1
ATOM 701 C C . TYR A 1 91 ? -6.906 11.852 22.688 1 89.5 91 TYR A C 1
ATOM 703 O O . TYR A 1 91 ? -7.871 12.125 21.969 1 89.5 91 TYR A O 1
ATOM 711 N N . ASP A 1 92 ? -6.352 12.734 23.484 1 93.5 92 ASP A N 1
ATOM 712 C CA . ASP A 1 92 ? -6.984 14.023 23.75 1 93.5 92 ASP A CA 1
ATOM 713 C C . ASP A 1 92 ? -6.586 15.055 22.688 1 93.5 92 ASP A C 1
ATOM 715 O O . ASP A 1 92 ? -7.203 16.109 22.578 1 93.5 92 ASP A O 1
ATOM 719 N N . GLU A 1 93 ? -5.578 14.797 21.984 1 96.12 93 GLU A N 1
ATOM 720 C CA . GLU A 1 93 ? -5.141 15.68 20.922 1 96.12 93 GLU A CA 1
ATOM 721 C C . GLU A 1 93 ? -4.719 14.891 19.688 1 96.12 93 GLU A C 1
ATOM 723 O O . GLU A 1 93 ? -3.684 14.219 19.688 1 96.12 93 GLU A O 1
ATOM 728 N N . GLN A 1 94 ? -5.469 15.086 18.656 1 96.62 94 GLN A N 1
ATOM 729 C CA . GLN A 1 94 ? -5.223 14.352 17.422 1 96.62 94 GLN A CA 1
ATOM 730 C C . GLN A 1 94 ? -4.973 15.312 16.25 1 96.62 94 GLN A C 1
ATOM 732 O O . GLN A 1 94 ? -5.418 16.469 16.281 1 96.62 94 GLN A O 1
ATOM 737 N N . VAL A 1 95 ? -4.219 14.859 15.289 1 96.88 95 VAL A N 1
ATOM 738 C CA . VAL A 1 95 ? -4.078 15.617 14.055 1 96.88 95 VAL A CA 1
ATOM 739 C C . VAL A 1 95 ? -5.41 15.648 13.305 1 96.88 95 VAL A C 1
ATOM 741 O O . VAL A 1 95 ? -6.035 14.602 13.102 1 96.88 95 VAL A O 1
ATOM 744 N N . THR A 1 96 ? -5.859 16.781 12.883 1 95.5 96 THR A N 1
ATOM 745 C CA . THR A 1 96 ? -7.16 16.891 12.234 1 95.5 96 THR A CA 1
ATOM 746 C C . THR A 1 96 ? -7.012 17.391 10.805 1 95.5 96 THR A C 1
ATOM 748 O O . THR A 1 96 ? -7.941 17.281 10 1 95.5 96 THR A O 1
ATOM 751 N N . GLY A 1 97 ? -5.895 17.875 10.477 1 95.81 97 GLY A N 1
ATOM 752 C CA . GLY A 1 97 ? -5.684 18.391 9.125 1 95.81 97 GLY A CA 1
ATOM 753 C C . GLY A 1 97 ? -4.223 18.656 8.812 1 95.81 97 GLY A C 1
ATOM 754 O O . GLY A 1 97 ? -3.408 18.812 9.727 1 95.81 97 GLY A O 1
ATOM 755 N N . ILE A 1 98 ? -3.949 18.672 7.508 1 98 98 ILE A N 1
ATOM 756 C CA . ILE A 1 98 ? -2.598 18.938 7.027 1 98 98 ILE A CA 1
ATOM 757 C C . ILE A 1 98 ? -2.652 19.875 5.824 1 98 98 ILE A C 1
ATOM 759 O O . ILE A 1 98 ? -3.5 19.719 4.941 1 98 98 ILE A O 1
ATOM 763 N N . SER A 1 99 ? -1.871 20.828 5.812 1 98.19 99 SER A N 1
ATOM 764 C CA . SER A 1 99 ? -1.649 21.656 4.637 1 98.19 99 SER A CA 1
ATOM 765 C C . SER A 1 99 ? -0.161 21.828 4.348 1 98.19 99 SER A C 1
ATOM 767 O O . SER A 1 99 ? 0.68 21.484 5.18 1 98.19 99 SER A O 1
ATOM 769 N N . GLY A 1 100 ? 0.126 22.266 3.137 1 98.44 100 GLY A N 1
ATOM 770 C CA . GLY A 1 100 ? 1.52 22.469 2.777 1 98.44 100 GLY A CA 1
ATOM 771 C C . GLY A 1 100 ? 1.693 23.172 1.443 1 98.44 100 GLY A C 1
ATOM 772 O O . GLY A 1 100 ? 0.715 23.609 0.832 1 98.44 100 GLY A O 1
ATOM 773 N N . ARG A 1 101 ? 2.924 23.359 1.125 1 98.44 101 ARG A N 1
ATOM 774 C CA . ARG A 1 101 ? 3.289 23.938 -0.167 1 98.44 101 ARG A CA 1
ATOM 775 C C . ARG A 1 101 ? 4.465 23.188 -0.784 1 98.44 101 ARG A C 1
ATOM 777 O O . ARG A 1 101 ? 5.332 22.688 -0.067 1 98.44 101 ARG A O 1
ATOM 784 N N . TYR A 1 102 ? 4.445 23.094 -2.109 1 98.06 102 TYR A N 1
ATOM 785 C CA . TYR A 1 102 ? 5.559 22.484 -2.822 1 98.06 102 TYR A CA 1
ATOM 786 C C . TYR A 1 102 ? 6.023 23.359 -3.975 1 98.06 102 TYR A C 1
ATOM 788 O O . TYR A 1 102 ? 5.277 24.219 -4.445 1 98.06 102 TYR A O 1
ATOM 796 N N . GLY A 1 103 ? 7.281 23.203 -4.344 1 97.06 103 GLY A N 1
ATOM 797 C CA . GLY A 1 103 ? 7.926 23.969 -5.387 1 97.06 103 GLY A CA 1
ATOM 798 C C . GLY A 1 103 ? 9.391 23.609 -5.586 1 97.06 103 GLY A C 1
ATOM 799 O O . GLY A 1 103 ? 9.875 22.641 -4.996 1 97.06 103 GLY A O 1
ATOM 800 N N . PRO A 1 104 ? 10.016 24.375 -6.535 1 94.94 104 PRO A N 1
ATOM 801 C CA . PRO A 1 104 ? 11.438 24.109 -6.766 1 94.94 104 PRO A CA 1
ATOM 802 C C . PRO A 1 104 ? 12.305 24.5 -5.57 1 94.94 104 PRO A C 1
ATOM 804 O O . PRO A 1 104 ? 11.984 25.438 -4.844 1 94.94 104 PRO A O 1
ATOM 807 N N . TYR A 1 105 ? 13.266 23.719 -5.324 1 92.56 105 TYR A N 1
ATOM 808 C CA . TYR A 1 105 ? 14.234 24.016 -4.273 1 92.56 105 TYR A CA 1
ATOM 809 C C . TYR A 1 105 ? 15.656 23.75 -4.762 1 92.56 105 TYR A C 1
ATOM 811 O O . TYR A 1 105 ? 15.961 22.672 -5.27 1 92.56 105 TYR A O 1
ATOM 819 N N . ALA A 1 106 ? 16.469 24.828 -4.57 1 87.25 106 ALA A N 1
ATOM 820 C CA . ALA A 1 106 ? 17.891 24.75 -4.895 1 87.25 106 ALA A CA 1
ATOM 821 C C . ALA A 1 106 ? 18.109 24.141 -6.277 1 87.25 106 ALA A C 1
ATOM 823 O O . ALA A 1 106 ? 17.578 24.656 -7.273 1 87.25 106 ALA A O 1
ATOM 824 N N . ASN A 1 107 ? 18.797 22.984 -6.391 1 84.69 107 ASN A N 1
ATOM 825 C CA . ASN A 1 107 ? 19.141 22.375 -7.672 1 84.69 107 ASN A CA 1
ATOM 826 C C . ASN A 1 107 ? 18.406 21.062 -7.895 1 84.69 107 ASN A C 1
ATOM 828 O O . ASN A 1 107 ? 18.922 20.156 -8.547 1 84.69 107 ASN A O 1
ATOM 832 N N . THR A 1 108 ? 17.172 21.109 -7.34 1 84.25 108 THR A N 1
ATOM 833 C CA . THR A 1 108 ? 16.422 19.875 -7.547 1 84.25 108 THR A CA 1
ATOM 834 C C . THR A 1 108 ? 15.805 19.844 -8.945 1 84.25 108 THR A C 1
ATOM 836 O O . THR A 1 108 ? 15.422 20.891 -9.477 1 84.25 108 THR A O 1
ATOM 839 N N . SER A 1 109 ? 15.758 18.719 -9.555 1 86.69 109 SER A N 1
ATOM 840 C CA . SER A 1 109 ? 15.219 18.531 -10.898 1 86.69 109 SER A CA 1
ATOM 841 C C . SER A 1 109 ? 13.695 18.547 -10.891 1 86.69 109 SER A C 1
ATOM 843 O O . SER A 1 109 ? 13.07 18.625 -11.945 1 86.69 109 SER A O 1
ATOM 845 N N . SER A 1 110 ? 13.133 18.422 -9.797 1 91.44 110 SER A N 1
ATOM 846 C CA . SER A 1 110 ? 11.68 18.406 -9.656 1 91.44 110 SER A CA 1
ATOM 847 C C . SER A 1 110 ? 11.234 19.109 -8.375 1 91.44 110 SER A C 1
ATOM 849 O O . SER A 1 110 ? 12.062 19.406 -7.508 1 91.44 110 SER A O 1
ATOM 851 N N . ASN A 1 111 ? 10 19.453 -8.266 1 95.44 111 ASN A N 1
ATOM 852 C CA . ASN A 1 111 ? 9.43 20.078 -7.074 1 95.44 111 ASN A CA 1
ATOM 853 C C . ASN A 1 111 ? 9.633 19.203 -5.836 1 95.44 111 ASN A C 1
ATOM 855 O O . ASN A 1 111 ? 9.758 17.984 -5.945 1 95.44 111 ASN A O 1
ATOM 859 N N . VAL A 1 112 ? 9.758 19.859 -4.73 1 96.81 112 VAL A N 1
ATOM 860 C CA . VAL A 1 112 ? 9.82 19.172 -3.439 1 96.81 112 VAL A CA 1
ATOM 861 C C . VAL A 1 112 ? 8.836 19.828 -2.467 1 96.81 112 VAL A C 1
ATOM 863 O O . VAL A 1 112 ? 8.328 20.922 -2.727 1 96.81 112 VAL A O 1
ATOM 866 N N . ILE A 1 113 ? 8.508 19.125 -1.426 1 97.75 113 ILE A N 1
ATOM 867 C CA . ILE A 1 113 ? 7.652 19.688 -0.39 1 97.75 113 ILE A CA 1
ATOM 868 C C . ILE A 1 113 ? 8.43 20.719 0.423 1 97.75 113 ILE A C 1
ATOM 870 O O . ILE A 1 113 ? 9.438 20.391 1.057 1 97.75 113 ILE A O 1
ATOM 874 N N . LEU A 1 114 ? 7.992 21.922 0.441 1 97.88 114 LEU A N 1
ATOM 875 C CA . LEU A 1 114 ? 8.727 23.016 1.062 1 97.88 114 LEU A CA 1
ATOM 876 C C . LEU A 1 114 ? 8.266 23.234 2.496 1 97.88 114 LEU A C 1
ATOM 878 O O . LEU A 1 114 ? 9.062 23.594 3.365 1 97.88 114 LEU A O 1
ATOM 882 N N . ASN A 1 115 ? 7.008 23.016 2.67 1 98.06 115 ASN A N 1
ATOM 883 C CA . ASN A 1 115 ? 6.422 23.297 3.975 1 98.06 115 ASN A CA 1
ATOM 884 C C . ASN A 1 115 ? 5.246 22.375 4.277 1 98.06 115 ASN A C 1
ATOM 886 O O . ASN A 1 115 ? 4.508 21.984 3.373 1 98.06 115 ASN A O 1
ATOM 890 N N . LEU A 1 116 ? 5.113 22.016 5.527 1 98.25 116 LEU A N 1
ATOM 891 C CA . LEU A 1 116 ? 3.959 21.281 6.035 1 98.25 116 LEU A CA 1
ATOM 892 C C . LEU A 1 116 ? 3.426 21.922 7.312 1 98.25 116 LEU A C 1
ATOM 894 O O . LEU A 1 116 ? 4.203 22.359 8.172 1 98.25 116 LEU A O 1
ATOM 898 N N . GLU A 1 117 ? 2.158 22 7.414 1 98.31 117 GLU A N 1
ATOM 899 C CA . GLU A 1 117 ? 1.457 22.438 8.617 1 98.31 117 GLU A CA 1
ATOM 900 C C . GLU A 1 117 ? 0.439 21.406 9.078 1 98.31 117 GLU A C 1
ATOM 902 O O . GLU A 1 117 ? -0.385 20.938 8.281 1 98.31 117 GLU A O 1
ATOM 907 N N . PHE A 1 118 ? 0.537 21.062 10.352 1 98 118 PHE A N 1
ATOM 908 C CA . PHE A 1 118 ? -0.39 20.125 10.961 1 98 118 PHE A CA 1
ATOM 909 C C . PHE A 1 118 ? -1.304 20.828 11.961 1 98 118 PHE A C 1
ATOM 911 O O . PHE A 1 118 ? -0.834 21.578 12.82 1 98 118 PHE A O 1
ATOM 918 N N . TYR A 1 119 ? -2.545 20.531 11.828 1 97.75 119 TYR A N 1
ATOM 919 C CA . TYR A 1 119 ? -3.547 21.078 12.742 1 97.75 119 TYR A CA 1
ATOM 920 C C . TYR A 1 119 ? -4.062 20 13.688 1 97.75 119 TYR A C 1
ATOM 922 O O . TYR A 1 119 ? -4.223 18.844 13.297 1 97.75 119 TYR A O 1
ATOM 930 N N . THR A 1 120 ? -4.332 20.438 14.945 1 97.31 120 THR A N 1
ATOM 931 C CA . THR A 1 120 ? -4.754 19.453 15.93 1 97.31 120 THR A CA 1
ATOM 932 C C . THR A 1 120 ? -6.16 19.766 16.438 1 97.31 120 THR A C 1
ATOM 934 O O . THR A 1 120 ? -6.691 20.844 16.188 1 97.31 120 THR A O 1
ATOM 937 N N . SER A 1 121 ? -6.703 18.812 17.156 1 96.5 121 SER A N 1
ATOM 938 C CA . SER A 1 121 ? -8.047 18.938 17.719 1 96.5 121 SER A CA 1
ATOM 939 C C . SER A 1 121 ? -8.086 19.984 18.828 1 96.5 121 SER A C 1
ATOM 941 O O . SER A 1 121 ? -9.164 20.406 19.25 1 96.5 121 SER A O 1
ATOM 943 N N . LYS A 1 122 ? -6.98 20.406 19.297 1 96.88 122 LYS A N 1
ATOM 944 C CA . LYS A 1 122 ? -6.906 21.453 20.312 1 96.88 122 LYS A CA 1
ATOM 945 C C . LYS A 1 122 ? -6.566 22.797 19.672 1 96.88 122 LYS A C 1
ATOM 947 O O . LYS A 1 122 ? -6.141 23.734 20.359 1 96.88 122 LYS A O 1
ATOM 952 N N . ASN A 1 123 ? -6.551 22.812 18.375 1 95.62 123 ASN A N 1
ATOM 953 C CA . ASN A 1 123 ? -6.352 24.016 17.594 1 95.62 123 ASN A CA 1
ATOM 954 C C . ASN A 1 123 ? -4.898 24.484 17.641 1 95.62 123 ASN A C 1
ATOM 956 O O . ASN A 1 123 ? -4.629 25.688 17.625 1 95.62 123 ASN A O 1
ATOM 960 N N . ASN A 1 124 ? -4.066 23.562 17.906 1 96.31 124 ASN A N 1
ATOM 961 C CA . ASN A 1 124 ? -2.641 23.844 17.766 1 96.31 124 ASN A CA 1
ATOM 962 C C . ASN A 1 124 ? -2.17 23.625 16.328 1 96.31 124 ASN A C 1
ATOM 964 O O . ASN A 1 124 ? -2.766 22.844 15.586 1 96.31 124 ASN A O 1
ATOM 968 N N . THR A 1 125 ? -1.182 24.406 15.961 1 96.94 125 THR A N 1
ATOM 969 C CA . THR A 1 125 ? -0.573 24.281 14.648 1 96.94 125 THR A CA 1
ATOM 970 C C . THR A 1 125 ? 0.912 23.953 14.766 1 96.94 125 THR A C 1
ATOM 972 O O . THR A 1 125 ? 1.637 24.594 15.531 1 96.94 125 THR A O 1
ATOM 975 N N . ILE A 1 126 ? 1.359 22.922 14.102 1 96 126 ILE A N 1
ATOM 976 C CA . ILE A 1 126 ? 2.756 22.516 14.008 1 96 126 ILE A CA 1
ATOM 977 C C . ILE A 1 126 ? 3.27 22.75 12.594 1 96 126 ILE A C 1
ATOM 979 O O . ILE A 1 126 ? 2.711 22.219 11.625 1 96 126 ILE A O 1
ATOM 983 N N . SER A 1 127 ? 4.305 23.531 12.453 1 96.69 127 SER A N 1
ATOM 984 C CA . SER A 1 127 ? 4.777 23.891 11.117 1 96.69 127 SER A CA 1
ATOM 985 C C . SER A 1 127 ? 6.238 23.5 10.93 1 96.69 127 SER A C 1
ATOM 987 O O . SER A 1 127 ? 7.035 23.578 11.867 1 96.69 127 SER A O 1
ATOM 989 N N . CYS A 1 128 ? 6.539 23.062 9.773 1 97.38 128 CYS A N 1
ATOM 990 C CA . CYS A 1 128 ? 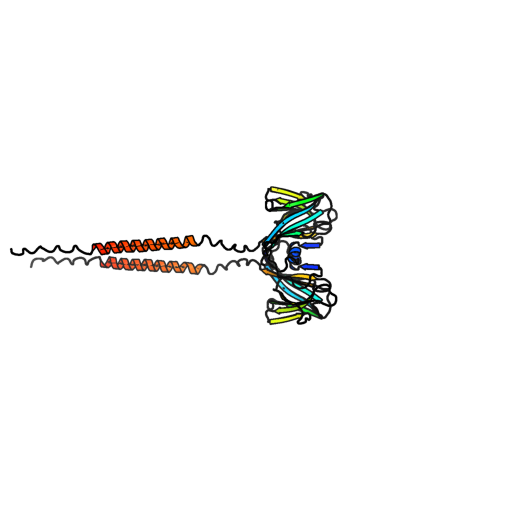7.906 22.734 9.383 1 97.38 128 CYS A CA 1
ATOM 991 C C . CYS A 1 128 ? 8.195 23.203 7.965 1 97.38 128 CYS A C 1
ATOM 993 O O . CYS A 1 128 ? 7.434 22.922 7.043 1 97.38 128 CYS A O 1
ATOM 995 N N . GLY A 1 129 ? 9.328 23.891 7.789 1 96.88 129 GLY A N 1
ATOM 996 C CA . GLY A 1 129 ? 9.711 24.391 6.48 1 96.88 129 GLY A CA 1
ATOM 997 C C . GLY A 1 129 ? 9.258 25.828 6.242 1 96.88 129 GLY A C 1
ATOM 998 O O . GLY A 1 129 ? 8.602 26.422 7.094 1 96.88 129 GLY A O 1
ATOM 999 N N . LYS A 1 130 ? 9.719 26.375 5.137 1 95.69 130 LYS A N 1
ATOM 1000 C CA . LYS A 1 130 ? 9.359 27.719 4.707 1 95.69 130 LYS A CA 1
ATOM 1001 C C . LYS A 1 130 ? 8.883 27.734 3.258 1 95.69 130 LYS A C 1
ATOM 1003 O O . LYS A 1 130 ? 9.18 26.812 2.494 1 95.69 130 LYS A O 1
ATOM 1008 N N . TYR A 1 131 ? 8.047 28.672 2.969 1 93.19 131 TYR A N 1
ATOM 1009 C CA . TYR A 1 131 ? 7.527 28.766 1.607 1 93.19 131 TYR A CA 1
ATOM 1010 C C . TYR A 1 131 ? 7.266 30.219 1.216 1 93.19 131 TYR A C 1
ATOM 1012 O O . TYR A 1 131 ? 7.258 31.109 2.072 1 93.19 131 TYR A O 1
ATOM 1020 N N . SER A 1 132 ? 7.223 30.453 -0.11 1 92.94 132 SER A N 1
ATOM 1021 C CA . SER A 1 132 ? 6.805 31.734 -0.645 1 92.94 132 SER A CA 1
ATOM 1022 C C . SER A 1 132 ? 5.422 31.656 -1.285 1 92.94 132 SER A C 1
ATOM 1024 O O . SER A 1 132 ? 4.867 30.562 -1.431 1 92.94 132 SER A O 1
ATOM 1026 N N . SER A 1 133 ? 4.871 32.812 -1.592 1 92 133 SER A N 1
ATOM 1027 C CA . SER A 1 133 ? 3.537 32.875 -2.182 1 92 133 SER A CA 1
ATOM 1028 C C . SER A 1 133 ? 3.52 32.219 -3.568 1 92 133 SER A C 1
ATOM 1030 O O . SER A 1 133 ? 2.451 31.922 -4.098 1 92 133 SER A O 1
ATOM 1032 N N . LEU A 1 134 ? 4.711 31.984 -4.188 1 93.75 134 LEU A N 1
ATOM 1033 C CA . LEU A 1 134 ? 4.812 31.438 -5.531 1 93.75 134 LEU A CA 1
ATOM 1034 C C . LEU A 1 134 ? 4.707 29.906 -5.5 1 93.75 134 LEU A C 1
ATOM 1036 O O . LEU A 1 134 ? 4.484 29.281 -6.535 1 93.75 134 LEU A O 1
ATOM 1040 N N . ASP A 1 135 ? 4.855 29.406 -4.281 1 96.56 135 ASP A N 1
ATOM 1041 C CA . ASP A 1 135 ? 4.812 27.953 -4.148 1 96.56 135 ASP A CA 1
ATOM 1042 C C . ASP A 1 135 ? 3.375 27.438 -4.18 1 96.56 135 ASP A C 1
ATOM 1044 O O . ASP A 1 135 ? 2.447 28.156 -3.803 1 96.56 135 ASP A O 1
ATOM 1048 N N . THR A 1 136 ? 3.072 26.219 -4.66 1 97.81 136 THR A N 1
ATOM 1049 C CA . THR A 1 136 ? 1.736 25.672 -4.875 1 97.81 136 THR A CA 1
ATOM 1050 C C . THR A 1 136 ? 1.175 25.094 -3.582 1 97.81 136 THR A C 1
ATOM 1052 O O . THR A 1 136 ? 1.76 24.172 -3 1 97.81 136 THR A O 1
ATOM 1055 N N . PRO A 1 137 ? 0.091 25.625 -3.094 1 98.38 137 PRO A N 1
ATOM 1056 C CA . PRO A 1 137 ? -0.512 25.109 -1.862 1 98.38 137 PRO A CA 1
ATOM 1057 C C . PRO A 1 137 ? -1.288 23.812 -2.084 1 98.38 137 PRO A C 1
ATOM 1059 O O . PRO A 1 137 ? -1.742 23.547 -3.199 1 98.38 137 PRO A O 1
ATOM 1062 N N . PHE A 1 138 ? -1.384 23 -1.059 1 97.69 138 PHE A N 1
ATOM 1063 C CA . PHE A 1 138 ? -2.238 21.828 -1.079 1 97.69 138 PHE A CA 1
ATOM 1064 C C . PHE A 1 138 ? -2.781 21.531 0.313 1 97.69 138 PHE A C 1
ATOM 1066 O O . PHE A 1 138 ? -2.293 22.078 1.306 1 97.69 138 PHE A O 1
ATOM 1073 N N . THR A 1 139 ? -3.811 20.797 0.381 1 97.81 139 THR A N 1
ATOM 1074 C CA . THR A 1 139 ? -4.355 20.219 1.603 1 97.81 139 THR A CA 1
ATOM 1075 C C . THR A 1 139 ? -4.379 18.703 1.512 1 97.81 139 THR A C 1
ATOM 1077 O O . THR A 1 139 ? -4.574 18.141 0.431 1 97.81 139 THR A O 1
ATOM 1080 N N . LEU A 1 140 ? -4.129 18.109 2.607 1 96.38 140 LEU A N 1
ATOM 1081 C CA . LEU A 1 140 ? -4.02 16.656 2.672 1 96.38 140 LEU A CA 1
ATOM 1082 C C . LEU A 1 140 ? -4.836 16.094 3.836 1 96.38 140 LEU A C 1
ATOM 1084 O O . LEU A 1 140 ? -4.699 16.562 4.969 1 96.38 140 LEU A O 1
ATOM 1088 N N . PRO A 1 141 ? -5.746 15.164 3.521 1 94.69 141 PRO A N 1
ATOM 1089 C CA . PRO A 1 141 ? -6.438 14.539 4.652 1 94.69 141 PRO A CA 1
ATOM 1090 C C . PRO A 1 141 ? -5.488 13.758 5.562 1 94.69 141 PRO A C 1
ATOM 1092 O O . PRO A 1 141 ? -4.438 13.297 5.113 1 94.69 141 PRO A O 1
ATOM 1095 N N . VAL A 1 142 ? -5.91 13.625 6.809 1 96.44 142 VAL A N 1
ATOM 1096 C CA . VAL A 1 142 ? -5.098 12.875 7.758 1 96.44 142 VAL A CA 1
ATOM 1097 C C . VAL A 1 142 ? -5.285 11.375 7.523 1 96.44 142 VAL A C 1
ATOM 1099 O O . VAL A 1 142 ? -6.406 10.914 7.293 1 96.44 142 VAL A O 1
ATOM 1102 N N . GLY A 1 143 ? -4.242 10.633 7.57 1 96.56 143 GLY A N 1
ATOM 1103 C CA . GLY A 1 143 ? -4.273 9.188 7.41 1 96.56 143 GLY A CA 1
ATOM 1104 C C . GLY A 1 143 ? -2.896 8.555 7.457 1 96.56 143 GLY A C 1
ATOM 1105 O O . GLY A 1 143 ? -2.037 8.977 8.234 1 96.56 143 GLY A O 1
ATOM 1106 N N . VAL A 1 144 ? -2.725 7.461 6.754 1 97.88 144 VAL A N 1
ATOM 1107 C CA . VAL A 1 144 ? -1.424 6.816 6.602 1 97.88 144 VAL A CA 1
ATOM 1108 C C . VAL A 1 144 ? -0.723 7.352 5.355 1 97.88 144 VAL A C 1
ATOM 1110 O O . VAL A 1 144 ? -1.339 7.473 4.293 1 97.88 144 VAL A O 1
ATOM 1113 N N . PHE A 1 145 ? 0.517 7.625 5.445 1 98.31 145 PHE A N 1
ATOM 1114 C CA . PHE A 1 145 ? 1.137 8.484 4.441 1 98.31 145 PHE A CA 1
ATOM 1115 C C . PHE A 1 145 ? 1.941 7.656 3.445 1 98.31 145 PHE A C 1
ATOM 1117 O O . PHE A 1 145 ? 2.49 6.609 3.799 1 98.31 145 PHE A O 1
ATOM 1124 N N . TYR A 1 146 ? 1.961 8.117 2.221 1 97.5 146 TYR A N 1
ATOM 1125 C CA . TYR A 1 146 ? 2.834 7.641 1.153 1 97.5 146 TYR A CA 1
ATOM 1126 C C . TYR A 1 146 ? 3.434 8.805 0.379 1 97.5 146 TYR A C 1
ATOM 1128 O O . TYR A 1 146 ? 3.025 9.961 0.562 1 97.5 146 TYR A O 1
ATOM 1136 N N . GLY A 1 147 ? 4.438 8.555 -0.416 1 96.88 147 GLY A N 1
ATOM 1137 C CA . GLY A 1 147 ? 5.105 9.594 -1.183 1 96.88 147 GLY A CA 1
ATOM 1138 C C . GLY A 1 147 ? 6.43 9.141 -1.773 1 96.88 147 GLY A C 1
ATOM 1139 O O . GLY A 1 147 ? 6.613 7.961 -2.066 1 96.88 147 GLY A O 1
ATOM 1140 N N . SER A 1 148 ? 7.27 10.148 -2.066 1 96.88 148 SER A N 1
ATOM 1141 C CA . SER A 1 148 ? 8.602 9.859 -2.6 1 96.88 148 SER A CA 1
ATOM 1142 C C . SER A 1 148 ? 9.664 10.727 -1.932 1 96.88 148 SER A C 1
ATOM 1144 O O . SER A 1 148 ?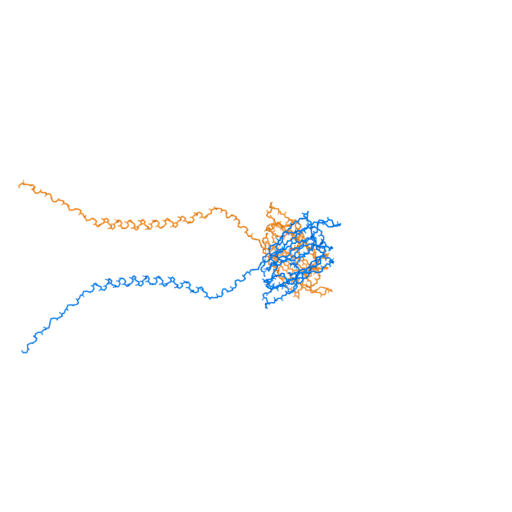 9.359 11.812 -1.437 1 96.88 148 SER A O 1
ATOM 1146 N N . SER A 1 149 ? 10.812 10.078 -1.875 1 96.81 149 SER A N 1
ATOM 1147 C CA . SER A 1 149 ? 11.859 10.758 -1.116 1 96.81 149 SER A CA 1
ATOM 1148 C C . SER A 1 149 ? 13.242 10.438 -1.675 1 96.81 149 SER A C 1
ATOM 1150 O O . SER A 1 149 ? 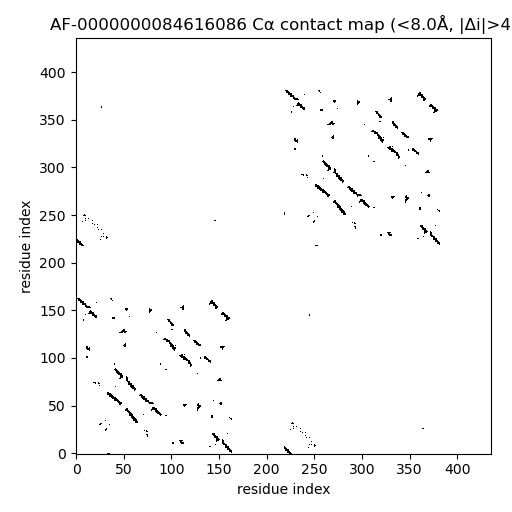13.484 9.336 -2.166 1 96.81 149 SER A O 1
ATOM 1152 N N . ASP A 1 150 ? 14.156 11.328 -1.645 1 94.44 150 ASP A N 1
ATOM 1153 C CA . ASP A 1 150 ? 15.602 11.195 -1.766 1 94.44 150 ASP A CA 1
ATOM 1154 C C . ASP A 1 150 ? 16.312 11.969 -0.663 1 94.44 150 ASP A C 1
ATOM 1156 O O . ASP A 1 150 ? 16.125 11.695 0.523 1 94.44 150 ASP A O 1
ATOM 1160 N N . ASP A 1 151 ? 16.969 13.07 -1.03 1 92.69 151 ASP A N 1
ATOM 1161 C CA . ASP A 1 151 ? 17.594 13.891 0.004 1 92.69 151 ASP A CA 1
ATOM 1162 C C . ASP A 1 151 ? 16.547 14.664 0.8 1 92.69 151 ASP A C 1
ATOM 1164 O O . ASP A 1 151 ? 16.781 15.031 1.955 1 92.69 151 ASP A O 1
ATOM 1168 N N . TYR A 1 152 ? 15.336 14.844 0.162 1 93.44 152 TYR A N 1
ATOM 1169 C CA . TYR A 1 152 ? 14.234 15.586 0.755 1 93.44 152 TYR A CA 1
ATOM 1170 C C . TYR A 1 152 ? 12.914 14.852 0.544 1 93.44 152 TYR A C 1
ATOM 1172 O O . TYR A 1 152 ? 12.883 13.758 -0.017 1 93.44 152 TYR A O 1
ATOM 1180 N N . LEU A 1 153 ? 11.906 15.383 1.095 1 96.5 153 LEU A N 1
ATOM 1181 C CA . LEU A 1 153 ? 10.547 14.93 0.79 1 96.5 153 LEU A CA 1
ATOM 1182 C C . LEU A 1 153 ? 10.086 15.461 -0.563 1 96.5 153 LEU A C 1
ATOM 1184 O O . LEU A 1 153 ? 9.828 16.656 -0.707 1 96.5 153 LEU A O 1
ATOM 1188 N N . ASN A 1 154 ? 9.977 14.602 -1.575 1 96.81 154 ASN A N 1
ATOM 1189 C CA . ASN A 1 154 ? 9.648 15.031 -2.928 1 96.81 154 ASN A CA 1
ATOM 1190 C C . ASN A 1 154 ? 8.141 15.117 -3.133 1 96.81 154 ASN A C 1
ATOM 1192 O O . ASN A 1 154 ? 7.652 16.016 -3.816 1 96.81 154 ASN A O 1
ATOM 1196 N N . SER A 1 155 ? 7.453 14.148 -2.594 1 97.5 155 SER A N 1
ATOM 1197 C CA . SER A 1 155 ? 6.004 14.125 -2.744 1 97.5 155 SER A CA 1
ATOM 1198 C C . SER A 1 155 ? 5.332 13.477 -1.534 1 97.5 155 SER A C 1
ATOM 1200 O O . SER A 1 155 ? 5.977 12.75 -0.778 1 97.5 155 SER A O 1
ATOM 1202 N N . ILE A 1 156 ? 4.047 13.773 -1.353 1 97.81 156 ILE A N 1
ATOM 1203 C CA . ILE A 1 156 ? 3.336 13.234 -0.199 1 97.81 156 ILE A CA 1
ATOM 1204 C C . ILE A 1 156 ? 1.859 13.055 -0.544 1 97.81 156 ILE A C 1
ATOM 1206 O O . ILE A 1 156 ? 1.276 13.867 -1.264 1 97.81 156 ILE A O 1
ATOM 1210 N N . GLY A 1 157 ? 1.286 12 -0.14 1 96.69 157 GLY A N 1
ATOM 1211 C CA . GLY A 1 157 ? -0.128 11.664 -0.123 1 96.69 157 GLY A CA 1
ATOM 1212 C C . GLY A 1 157 ? -0.54 10.891 1.117 1 96.69 157 GLY A C 1
ATOM 1213 O O . GLY A 1 157 ? 0.298 10.57 1.963 1 96.69 157 GLY A O 1
ATOM 1214 N N . SER A 1 158 ? -1.814 10.688 1.294 1 96.88 158 SER A N 1
ATOM 1215 C CA . SER A 1 158 ? -2.293 9.945 2.455 1 96.88 158 SER A CA 1
ATOM 1216 C C . SER A 1 158 ? -3.438 9.008 2.078 1 96.88 158 SER A C 1
ATOM 1218 O O . SER A 1 158 ? -4.117 9.219 1.073 1 96.88 158 SER A O 1
ATOM 1220 N N . TYR A 1 159 ? -3.529 7.934 2.822 1 95.38 159 TYR A N 1
ATOM 1221 C CA . TYR A 1 159 ? -4.707 7.074 2.838 1 95.38 159 TYR A CA 1
ATOM 1222 C C . TYR A 1 159 ? -5.629 7.434 3.994 1 95.38 159 TYR A C 1
ATOM 1224 O O . TYR A 1 159 ? -5.27 7.27 5.16 1 95.38 159 TYR A O 1
ATOM 1232 N N . GLU A 1 160 ? -6.785 7.922 3.645 1 94.25 160 GLU A N 1
ATOM 1233 C CA . GLU A 1 160 ? -7.805 7.898 4.688 1 94.25 160 GLU A CA 1
ATOM 1234 C C . GLU A 1 160 ? -8.336 6.488 4.91 1 94.25 160 GLU A C 1
ATOM 1236 O O . GLU A 1 160 ? -8.742 5.816 3.961 1 94.25 160 GLU A O 1
ATOM 1241 N N . ILE A 1 161 ? -8.266 6.066 6.129 1 92.31 161 ILE A N 1
ATOM 1242 C CA . ILE A 1 161 ? -8.648 4.684 6.395 1 92.31 161 ILE A CA 1
ATOM 1243 C C . ILE A 1 161 ? -9.867 4.648 7.309 1 92.31 161 ILE A C 1
ATOM 1245 O O . ILE A 1 161 ? -9.922 5.355 8.32 1 92.31 161 ILE A O 1
ATOM 1249 N N . SER A 1 162 ? -10.82 3.873 6.902 1 89.44 162 SER A N 1
ATOM 1250 C CA . SER A 1 162 ? -11.984 3.602 7.73 1 89.44 162 SER A CA 1
ATOM 1251 C C . SER A 1 162 ? -12.188 2.102 7.93 1 89.44 162 SER A C 1
ATOM 1253 O O . SER A 1 162 ? -11.922 1.31 7.023 1 89.44 162 SER A O 1
ATOM 1255 N N . PHE A 1 163 ? -12.602 1.7 9.062 1 84.88 163 PHE A N 1
ATOM 1256 C CA . PHE A 1 163 ? -12.789 0.302 9.43 1 84.88 163 PHE A CA 1
ATOM 1257 C C . PHE A 1 163 ? -14.266 -0.01 9.617 1 84.88 163 PHE A C 1
ATOM 1259 O O . PHE A 1 163 ? -15.047 0.86 10.008 1 84.88 163 PHE A O 1
ATOM 1266 N N . PRO A 1 164 ? -14.609 -1.259 9.117 1 70.31 164 PRO A N 1
ATOM 1267 C CA . PRO A 1 164 ? -16.016 -1.592 9.32 1 70.31 164 PRO A CA 1
ATOM 1268 C C . PRO A 1 164 ? -16.438 -1.534 10.789 1 70.31 164 PRO A C 1
ATOM 1270 O O . PRO A 1 164 ? -15.625 -1.837 11.68 1 70.31 164 PRO A O 1
ATOM 1273 N N . SER A 1 165 ? -17.375 -0.672 11.047 1 60.38 165 SER A N 1
ATOM 1274 C CA . SER A 1 165 ? -17.906 -0.619 12.398 1 60.38 165 SER A CA 1
ATOM 1275 C C . SER A 1 165 ? -18.484 -1.965 12.82 1 60.38 165 SER A C 1
ATOM 1277 O O . SER A 1 165 ? -19.234 -2.584 12.055 1 60.38 165 SER A O 1
ATOM 1279 N N . PHE A 1 166 ? -17.625 -2.859 13.266 1 52.62 166 PHE A N 1
ATOM 1280 C CA . PHE A 1 166 ? -18.359 -4.012 13.789 1 52.62 166 PHE A CA 1
ATOM 1281 C C . PHE A 1 166 ? -19.547 -3.568 14.625 1 52.62 166 PHE A C 1
ATOM 1283 O O . PHE A 1 166 ? -19.438 -2.617 15.406 1 52.62 166 PHE A O 1
ATOM 1290 N N . PRO A 1 167 ? -20.641 -3.84 14.016 1 43.66 167 PRO A N 1
ATOM 1291 C CA . PRO A 1 167 ? -21.766 -3.508 14.906 1 43.66 167 PRO A CA 1
ATOM 1292 C C . PRO A 1 167 ? -21.438 -3.781 16.375 1 43.66 167 PRO A C 1
ATOM 1294 O O . PRO A 1 167 ? -20.891 -4.836 16.703 1 43.66 167 PRO A O 1
ATOM 1297 N N . SER A 1 168 ? -20.922 -2.791 16.953 1 39.94 168 SER A N 1
ATOM 1298 C CA . SER A 1 168 ? -21.062 -3.066 18.375 1 39.94 168 SER A CA 1
ATOM 1299 C C . SER A 1 168 ? -22.344 -3.852 18.656 1 39.94 168 SER A C 1
ATOM 1301 O O . SER A 1 168 ? -23.391 -3.568 18.078 1 39.94 168 SER A O 1
ATOM 1303 N N . PHE A 1 169 ? -22.234 -5.141 18.828 1 36.59 169 PHE A N 1
ATOM 1304 C CA . PHE A 1 169 ? -23.453 -5.789 19.281 1 36.59 169 PHE A CA 1
ATOM 1305 C C . PHE A 1 169 ? -24.375 -4.793 19.984 1 36.59 169 PHE A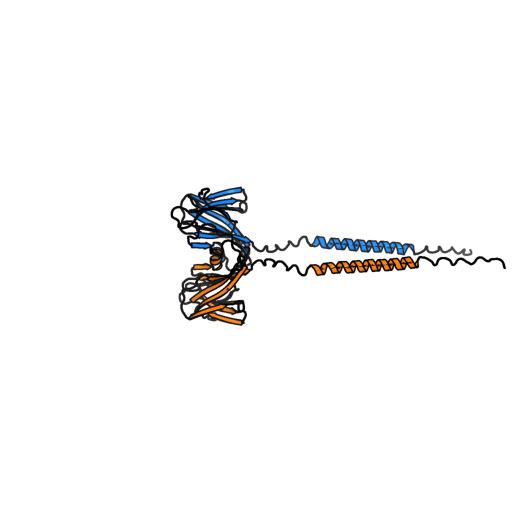 C 1
ATOM 1307 O O . PHE A 1 169 ? -23.922 -4.043 20.859 1 36.59 169 PHE A O 1
ATOM 1314 N N . PRO A 1 170 ? -25.406 -4.383 19.234 1 34.84 170 PRO A N 1
ATOM 1315 C CA . PRO A 1 170 ? -26.328 -3.559 20.031 1 34.84 170 PRO A CA 1
ATOM 1316 C C . PRO A 1 170 ? -26.375 -3.973 21.5 1 34.84 170 PRO A C 1
ATOM 1318 O O . PRO A 1 170 ? -26.312 -5.164 21.812 1 34.84 170 PRO A O 1
ATOM 1321 N N . SER A 1 171 ? -25.812 -3.287 22.328 1 32.16 171 SER A N 1
ATOM 1322 C CA . SER A 1 171 ? -26.312 -3.6 23.656 1 32.16 171 SER A CA 1
ATOM 1323 C C . SER A 1 171 ? -27.797 -3.955 23.625 1 32.16 171 SER A C 1
ATOM 1325 O O . SER A 1 171 ? -28.594 -3.268 22.969 1 32.16 171 SER A O 1
ATOM 1327 N N . GLN A 1 172 ? -28.125 -5.246 23.609 1 33.62 172 GLN A N 1
ATOM 1328 C CA . GLN A 1 172 ? -29.469 -5.816 23.719 1 33.62 172 GLN A CA 1
ATOM 1329 C C . GLN A 1 172 ? -30.422 -4.848 24.406 1 33.62 172 GLN A C 1
ATOM 1331 O O . GLN A 1 172 ? -31.234 -5.254 25.25 1 33.62 172 GLN A O 1
ATOM 1336 N N . SER A 1 173 ? -30.016 -3.639 24.75 1 31 173 SER A N 1
ATOM 1337 C CA . SER A 1 173 ? -31 -3.086 25.672 1 31 173 SER A CA 1
ATOM 1338 C C . SER A 1 173 ? -32.344 -2.916 25 1 31 173 SER A C 1
ATOM 1340 O O . SER A 1 173 ? -33.375 -3.291 25.562 1 31 173 SER A O 1
ATOM 1342 N N . THR A 1 174 ? -32.531 -1.897 24.047 1 33.16 174 THR A N 1
ATOM 1343 C CA . THR A 1 174 ? -33.719 -1.085 24.125 1 33.16 174 THR A CA 1
ATOM 1344 C C . THR A 1 174 ? -34.812 -1.628 23.203 1 33.16 174 THR A C 1
ATOM 1346 O O . THR A 1 174 ? -35.844 -0.991 23.016 1 33.16 174 THR A O 1
ATOM 1349 N N . VAL A 1 175 ? -34.594 -2.561 22.25 1 34.91 175 VAL A N 1
ATOM 1350 C CA . VAL A 1 175 ? -35.625 -2.787 21.234 1 34.91 175 VAL A CA 1
ATOM 1351 C C . VAL A 1 175 ? -36.875 -3.295 21.906 1 34.91 175 VAL A C 1
ATOM 1353 O O . VAL A 1 175 ? -37.875 -3.564 21.234 1 34.91 175 VAL A O 1
ATOM 1356 N N . ILE A 1 176 ? -36.594 -3.875 23.062 1 31.98 176 ILE A N 1
ATOM 1357 C CA . ILE A 1 176 ? -37.75 -4.578 23.578 1 31.98 176 ILE A CA 1
ATOM 1358 C C . ILE A 1 176 ? -38.906 -3.596 23.734 1 31.98 176 ILE A C 1
ATOM 1360 O O . ILE A 1 176 ? -40.031 -3.998 24.062 1 31.98 176 ILE A O 1
ATOM 1364 N N . ALA A 1 177 ? -38.531 -2.273 23.812 1 31.91 177 ALA A N 1
ATOM 1365 C CA . ALA A 1 177 ? -39.594 -1.487 24.406 1 31.91 177 ALA A CA 1
ATOM 1366 C C . ALA A 1 177 ? -40.719 -1.217 23.406 1 31.91 177 ALA A C 1
ATOM 1368 O O . ALA A 1 177 ? -41.875 -0.953 23.797 1 31.91 177 ALA A O 1
ATOM 1369 N N . LEU A 1 178 ? -40.281 -1.059 22.094 1 33.31 178 LEU A N 1
ATOM 1370 C CA . LEU A 1 178 ? -41.281 -0.337 21.312 1 33.31 178 LEU A CA 1
ATOM 1371 C C . LEU A 1 178 ? -42.406 -1.263 20.891 1 33.31 178 LEU A C 1
ATOM 1373 O O . LEU A 1 178 ? -43.562 -0.816 20.719 1 33.31 178 LEU A O 1
ATOM 1377 N N . SER A 1 179 ? -42.062 -2.508 20.594 1 36.03 179 SER A N 1
ATOM 1378 C CA . SER A 1 179 ? -43.094 -3.312 19.953 1 36.03 179 SER A CA 1
ATOM 1379 C C . SER A 1 179 ? -44.25 -3.604 20.922 1 36.03 179 SER A C 1
ATOM 1381 O O . SER A 1 179 ? -45.312 -4.07 20.516 1 36.03 179 SER A O 1
ATOM 1383 N N . CYS A 1 180 ? -43.875 -3.52 22.188 1 36.5 180 CYS A N 1
ATOM 1384 C CA . CYS A 1 180 ? -44.906 -3.941 23.125 1 36.5 180 CYS A CA 1
ATOM 1385 C C . CYS A 1 180 ? -46.031 -2.914 23.188 1 36.5 180 CYS A C 1
ATOM 1387 O O . CYS A 1 180 ? -47.094 -3.186 23.75 1 36.5 180 CYS A O 1
ATOM 1389 N N . THR A 1 181 ? -45.688 -1.693 22.812 1 37.53 181 THR A N 1
ATOM 1390 C CA . THR A 1 181 ? -46.688 -0.666 23.094 1 37.53 181 THR A CA 1
ATOM 1391 C C . THR A 1 181 ? -47.844 -0.75 22.094 1 37.53 181 THR A C 1
ATOM 1393 O O . THR A 1 181 ? -49 -0.467 22.438 1 37.53 181 THR A O 1
ATOM 1396 N N . THR A 1 182 ? -47.562 -1.138 20.828 1 43.31 182 THR A N 1
ATOM 1397 C CA . THR A 1 182 ? -48.625 -1.103 19.844 1 43.31 182 THR A CA 1
ATOM 1398 C C . THR A 1 182 ? -49.625 -2.25 20.078 1 43.31 182 THR A C 1
ATOM 1400 O O . THR A 1 182 ? -50.781 -2.174 19.688 1 43.31 182 THR A O 1
ATOM 1403 N N . GLY A 1 183 ? -49.062 -3.34 20.688 1 37.94 183 GLY A N 1
ATOM 1404 C CA . GLY A 1 183 ? -49.938 -4.453 21.031 1 37.94 183 GLY A CA 1
ATOM 1405 C C . GLY A 1 183 ? -50.969 -4.105 22.078 1 37.94 183 GLY A C 1
ATOM 1406 O O . GLY A 1 183 ? -52.094 -4.609 22.031 1 37.94 183 GLY A O 1
ATOM 1407 N N . ILE A 1 184 ? -50.531 -3.137 22.938 1 46.25 184 ILE A N 1
ATOM 1408 C CA . ILE A 1 184 ? -51.375 -2.779 24.062 1 46.25 184 ILE A CA 1
ATOM 1409 C C . ILE A 1 184 ? -52.562 -1.918 23.562 1 46.25 184 ILE A C 1
ATOM 1411 O O . ILE A 1 184 ? -53.688 -2.098 24 1 46.25 184 ILE A O 1
ATOM 1415 N N . LEU A 1 185 ? -52.344 -1.082 22.547 1 46.78 185 LEU A N 1
ATOM 1416 C CA . LEU A 1 185 ? -53.375 -0.188 22.078 1 46.78 185 LEU A CA 1
ATOM 1417 C C . LEU A 1 185 ? -54.438 -0.957 21.297 1 46.78 185 LEU A C 1
ATOM 1419 O O . LEU A 1 185 ? -55.656 -0.693 21.438 1 46.78 185 LEU A O 1
ATOM 1423 N N . GLY A 1 186 ? -54.094 -1.961 20.562 1 46.41 186 GLY A N 1
ATOM 1424 C CA . GLY A 1 186 ? -55.031 -2.805 19.844 1 46.41 186 GLY A CA 1
ATOM 1425 C C . GLY A 1 186 ? -55.875 -3.662 20.75 1 46.41 186 GLY A C 1
ATOM 1426 O O . GLY A 1 186 ? -57.094 -3.811 20.531 1 46.41 186 GLY A O 1
ATOM 1427 N N . PHE A 1 187 ? -55.219 -4.113 21.812 1 52.41 187 PHE A N 1
ATOM 1428 C CA . PHE A 1 187 ? -55.906 -4.922 22.797 1 52.41 187 PHE A CA 1
ATOM 1429 C C . PHE A 1 187 ? -56.938 -4.082 23.547 1 52.41 187 PHE A C 1
ATOM 1431 O O . PHE A 1 187 ? -58.094 -4.516 23.75 1 52.41 187 PHE A O 1
ATOM 1438 N N . CYS A 1 188 ? -56.594 -2.834 23.875 1 52.41 188 CYS A N 1
ATOM 1439 C CA . CYS A 1 188 ? -57.5 -1.933 24.562 1 52.41 188 CYS A CA 1
ATOM 1440 C C . CYS A 1 188 ? -58.688 -1.576 23.688 1 52.41 188 CYS A C 1
ATOM 1442 O O . CYS A 1 188 ? -59.812 -1.473 24.172 1 52.41 188 CYS A O 1
ATOM 1444 N N . PHE A 1 189 ? -58.5 -1.468 22.391 1 60 189 PHE A N 1
ATOM 1445 C CA . PHE A 1 189 ? -59.562 -1.159 21.453 1 60 189 PHE A CA 1
ATOM 1446 C C . PHE A 1 189 ? -60.5 -2.348 21.312 1 60 189 PHE A C 1
ATOM 1448 O O . PHE A 1 189 ? -61.719 -2.18 21.281 1 60 189 PHE A O 1
ATOM 1455 N N . LEU A 1 190 ? -60 -3.605 21.344 1 59.84 190 LEU A N 1
ATOM 1456 C CA . LEU A 1 190 ? -60.812 -4.812 21.297 1 59.84 190 LEU A CA 1
ATOM 1457 C C . LEU A 1 190 ? -61.625 -4.984 22.578 1 59.84 190 LEU A C 1
ATOM 1459 O O . LEU A 1 190 ? -62.781 -5.348 22.531 1 59.84 190 LEU A O 1
ATOM 1463 N N . VAL A 1 191 ? -61.031 -4.633 23.719 1 63.16 191 VAL A N 1
ATOM 1464 C CA . VAL A 1 191 ? -61.719 -4.727 25 1 63.16 191 VAL A CA 1
ATOM 1465 C C . VAL A 1 191 ? -62.844 -3.676 25.078 1 63.16 191 VAL A C 1
ATOM 1467 O O . VAL A 1 191 ? -63.938 -3.965 25.516 1 63.16 191 VAL A O 1
ATOM 1470 N N . ALA A 1 192 ? -62.562 -2.482 24.516 1 63.59 192 ALA A N 1
ATOM 1471 C CA . ALA A 1 192 ? -63.562 -1.422 24.531 1 63.59 192 ALA A CA 1
ATOM 1472 C C . ALA A 1 192 ? -64.75 -1.798 23.656 1 63.59 192 ALA A C 1
ATOM 1474 O O . ALA A 1 192 ? -65.875 -1.573 24.047 1 63.59 192 ALA A O 1
ATOM 1475 N N . ILE A 1 193 ? -64.438 -2.459 22.547 1 63.09 193 ILE A N 1
ATOM 1476 C CA . ILE A 1 193 ? -65.562 -2.93 21.688 1 63.09 193 ILE A CA 1
ATOM 1477 C C . ILE A 1 193 ? -66.312 -4.059 22.359 1 63.09 193 ILE A C 1
ATOM 1479 O O . ILE A 1 193 ? -67.5 -4.102 22.312 1 63.09 193 ILE A O 1
ATOM 1483 N N . GLY A 1 194 ? -65.625 -4.91 23.109 1 60.12 194 GLY A N 1
ATOM 1484 C CA . GLY A 1 194 ? -66.25 -5.98 23.875 1 60.12 194 GLY A CA 1
ATOM 1485 C C . GLY A 1 194 ? -67.188 -5.473 24.984 1 60.12 194 GLY A C 1
ATOM 1486 O O . GLY A 1 194 ? -68.25 -5.977 25.156 1 60.12 194 GLY A O 1
ATOM 1487 N N . ILE A 1 195 ? -66.625 -4.496 25.672 1 62.75 195 ILE A N 1
ATOM 1488 C CA . ILE A 1 195 ? -67.438 -3.922 26.75 1 62.75 195 ILE A CA 1
ATOM 1489 C C . ILE A 1 195 ? -68.688 -3.225 26.172 1 62.75 195 ILE A C 1
ATOM 1491 O O . ILE A 1 195 ? -69.812 -3.367 26.688 1 62.75 195 ILE A O 1
ATOM 1495 N N . PHE A 1 196 ? -68.438 -2.543 25.109 1 62.91 196 PHE A N 1
ATOM 1496 C CA . PHE A 1 196 ? -69.5 -1.839 24.453 1 62.91 196 PHE A CA 1
ATOM 1497 C C . PHE A 1 196 ? -70.562 -2.818 23.984 1 62.91 196 PHE A C 1
ATOM 1499 O O . PHE A 1 196 ? -71.812 -2.59 24.188 1 62.91 196 PHE A O 1
ATOM 1506 N N . LEU A 1 197 ? -70.25 -3.943 23.406 1 62.69 197 LEU A N 1
ATOM 1507 C CA . LEU A 1 197 ? -71.188 -4.961 22.938 1 62.69 197 LEU A CA 1
ATOM 1508 C C . LEU A 1 197 ? -71.812 -5.68 24.125 1 62.69 197 LEU A C 1
ATOM 1510 O O . LEU A 1 197 ? -73 -6.039 24.062 1 62.69 197 LEU A O 1
ATOM 1514 N N . TRP A 1 198 ? -71.062 -5.879 25.188 1 60.88 198 TRP A N 1
ATOM 1515 C CA . TRP A 1 198 ? -71.562 -6.543 26.375 1 60.88 198 TRP A CA 1
ATOM 1516 C C . TRP A 1 198 ? -72.625 -5.688 27.078 1 60.88 198 TRP A C 1
ATOM 1518 O O . TRP A 1 198 ? -73.688 -6.195 27.5 1 60.88 198 TRP A O 1
ATOM 1528 N N . LYS A 1 199 ? -72.375 -4.457 27.141 1 58.22 199 LYS A N 1
ATOM 1529 C CA . LYS A 1 199 ? -73.312 -3.559 27.734 1 58.22 199 LYS A CA 1
ATOM 1530 C C . LYS A 1 199 ? -74.625 -3.533 26.938 1 58.22 199 LYS A C 1
ATOM 1532 O O . LYS A 1 199 ? -75.75 -3.475 27.5 1 58.22 199 LYS A O 1
ATOM 1537 N N . LYS A 1 200 ? -74.5 -3.566 25.672 1 58.53 200 LYS A N 1
ATOM 1538 C CA . LYS A 1 200 ? -75.688 -3.537 24.828 1 58.53 200 LYS A CA 1
ATOM 1539 C C . LYS A 1 200 ? -76.438 -4.84 24.922 1 58.53 200 LYS A C 1
ATOM 1541 O O . LYS A 1 200 ? -77.688 -4.836 24.875 1 58.53 200 LYS A O 1
ATOM 1546 N N . PHE A 1 201 ? -75.875 -5.949 25.25 1 57.44 201 PHE A N 1
ATOM 1547 C CA . PHE A 1 201 ? -76.5 -7.25 25.359 1 57.44 201 PHE A CA 1
ATOM 1548 C C . PHE A 1 201 ? -77.188 -7.391 26.703 1 57.44 201 PHE A C 1
ATOM 1550 O O . PHE A 1 201 ? -78.25 -8.078 26.812 1 57.44 201 PHE A O 1
ATOM 1557 N N . ARG A 1 202 ? -76.625 -6.883 27.828 1 53.97 202 ARG A N 1
ATOM 1558 C CA . ARG A 1 202 ? -77.25 -7 29.156 1 53.97 202 ARG A CA 1
ATOM 1559 C C . ARG A 1 202 ? -78.562 -6.195 29.25 1 53.97 202 ARG A C 1
ATOM 1561 O O . ARG A 1 202 ? -79.375 -6.484 30.078 1 53.97 202 ARG A O 1
ATOM 1568 N N . SER A 1 203 ? -78.625 -5.148 28.703 1 50.5 203 SER A N 1
ATOM 1569 C CA . SER A 1 203 ? -79.812 -4.336 28.797 1 50.5 203 SER A CA 1
ATOM 1570 C C . SER A 1 203 ? -81.062 -5.059 28.203 1 50.5 203 SER A C 1
ATOM 1572 O O . SER A 1 203 ? -82.188 -4.562 28.266 1 50.5 203 SER A O 1
ATOM 1574 N N . LEU A 1 204 ? -80.938 -6.051 27.375 1 44.91 204 LEU A N 1
ATOM 1575 C CA . LEU A 1 204 ? -82.062 -6.719 26.75 1 44.91 204 LEU A CA 1
ATOM 1576 C C . LEU A 1 204 ? -82.688 -7.727 27.703 1 44.91 204 LEU A C 1
ATOM 1578 O O . LEU A 1 204 ? -83.688 -8.406 27.359 1 44.91 204 LEU A O 1
ATOM 1582 N N . LYS A 1 205 ? -82 -8.211 28.688 1 48.25 205 LYS A N 1
ATOM 1583 C CA . LYS A 1 205 ? -82.625 -9.234 29.516 1 48.25 205 LYS A CA 1
ATOM 1584 C C . LYS A 1 205 ? -83.625 -8.609 30.5 1 48.25 205 LYS A C 1
ATOM 1586 O O . LYS A 1 205 ? -83.25 -7.727 31.266 1 48.25 205 LYS A O 1
ATOM 1591 N N . GLY A 1 206 ? -84.938 -8.625 30.328 1 44.06 206 GLY A N 1
ATOM 1592 C CA . GLY A 1 206 ? -86.125 -8.086 30.922 1 44.06 206 GLY A CA 1
ATOM 1593 C C . GLY A 1 206 ? -86.312 -8.5 32.375 1 44.06 206 GLY A C 1
ATOM 1594 O O . GLY A 1 206 ? -85.688 -9.453 32.844 1 44.06 206 GLY A O 1
ATOM 1595 N N . PRO A 1 207 ? -86.938 -7.711 33.312 1 45.38 207 PRO A N 1
ATOM 1596 C CA . PRO A 1 207 ? -87.125 -7.852 34.75 1 45.38 207 PRO A CA 1
ATOM 1597 C C . PRO A 1 207 ? -88 -9.078 35.094 1 45.38 207 PRO A C 1
ATOM 1599 O O . PRO A 1 207 ? -88.875 -9.469 34.312 1 45.38 207 PRO A O 1
ATOM 1602 N N . LYS A 1 208 ? -87.438 -10.062 35.781 1 46.53 208 LYS A N 1
ATOM 1603 C CA . LYS A 1 208 ? -88.125 -11.281 36.188 1 46.53 208 LYS A CA 1
ATOM 1604 C C . LYS A 1 208 ? -89.375 -10.945 37 1 46.53 208 LYS A C 1
ATOM 1606 O O . LYS A 1 208 ? -89.375 -10.086 37.875 1 46.53 208 LYS A O 1
ATOM 1611 N N . PRO A 1 209 ? -90.625 -11.555 36.781 1 45.62 209 PRO A N 1
ATOM 1612 C CA . PRO A 1 209 ? -91.938 -11.273 37.406 1 45.62 209 PRO A CA 1
ATOM 1613 C C . PRO A 1 209 ? -92.062 -11.719 38.844 1 45.62 209 PRO A C 1
ATOM 1615 O O . PRO A 1 209 ? -91.438 -12.727 39.219 1 45.62 209 PRO A O 1
ATOM 1618 N N . ILE A 1 210 ? -92.312 -10.953 39.938 1 44.69 210 ILE A N 1
ATOM 1619 C CA . ILE A 1 210 ? -92.438 -11.109 41.375 1 44.69 210 ILE A CA 1
ATOM 1620 C C . ILE A 1 210 ? -93.625 -12.039 41.688 1 44.69 210 ILE A C 1
ATOM 1622 O O . ILE A 1 210 ? -94.75 -11.789 41.25 1 44.69 210 ILE A O 1
ATOM 1626 N N . PRO A 1 211 ? -93.375 -13.266 42.094 1 46.72 211 PRO A N 1
ATOM 1627 C CA . PRO A 1 211 ? -94.438 -14.258 42.344 1 46.72 211 PRO A CA 1
ATOM 1628 C C . PRO A 1 211 ? -95.375 -13.867 43.5 1 46.72 211 PRO A C 1
ATOM 1630 O O . PRO A 1 211 ? -94.938 -13.234 44.469 1 46.72 211 PRO A O 1
ATOM 1633 N N . THR A 1 212 ? -96.688 -13.805 43.469 1 49.75 212 THR A N 1
ATOM 1634 C CA . THR A 1 212 ? -97.875 -13.438 44.281 1 49.75 212 THR A CA 1
ATOM 1635 C C . THR A 1 212 ? -98.062 -14.43 45.438 1 49.75 212 THR A C 1
ATOM 1637 O O . THR A 1 212 ? -98.062 -15.641 45.219 1 49.75 212 THR A O 1
ATOM 1640 N N . PRO A 1 213 ? -97.875 -14.078 46.75 1 47.47 213 PRO A N 1
ATOM 1641 C CA . PRO A 1 213 ? -97.938 -14.883 48 1 47.47 213 PRO A CA 1
ATOM 1642 C C . PRO A 1 213 ? -99.25 -15.562 48.219 1 47.47 213 PRO A C 1
ATOM 1644 O O . PRO A 1 213 ? -100.312 -14.938 48.062 1 47.47 213 PRO A O 1
ATOM 1647 N N . SER A 1 214 ? -99.438 -16.797 48.094 1 46.09 214 SER A N 1
ATOM 1648 C CA . SER A 1 214 ? -100.625 -17.656 48.219 1 46.09 214 SER A CA 1
ATOM 1649 C C . SER A 1 214 ? -101.188 -17.609 49.625 1 46.09 214 SER A C 1
ATOM 1651 O O . SER A 1 214 ? -100.375 -17.672 50.594 1 46.09 214 SER A O 1
ATOM 1653 N N . SER A 1 215 ? -102.438 -17.172 49.969 1 45.88 215 SER A N 1
ATOM 1654 C CA . SER A 1 215 ? -103.375 -16.953 51.094 1 45.88 215 SER A CA 1
ATOM 1655 C C . SER A 1 215 ? -103.625 -18.266 51.812 1 45.88 215 SER A C 1
ATOM 1657 O O . SER A 1 215 ? -104.375 -19.109 51.344 1 45.88 215 SER A O 1
ATOM 1659 N N . SER A 1 216 ? -102.75 -19.078 52.25 1 39.47 216 SER A N 1
ATOM 1660 C CA . SER A 1 216 ? -103.125 -20.359 52.844 1 39.47 216 SER A CA 1
ATOM 1661 C C . SER A 1 216 ? -104 -20.156 54.094 1 39.47 216 SER A C 1
ATOM 1663 O O . SER A 1 216 ? -103.75 -19.266 54.875 1 39.47 216 SER A O 1
ATOM 1665 N N . ASN A 1 217 ? -105.188 -20.844 54.188 1 43.72 217 ASN A N 1
ATOM 1666 C CA . ASN A 1 217 ? -106.375 -21.047 55.062 1 43.72 217 ASN A CA 1
ATOM 1667 C C . ASN A 1 217 ? -106 -21.531 56.438 1 43.72 217 ASN A C 1
ATOM 1669 O O . ASN A 1 217 ? -105.375 -22.578 56.594 1 43.72 217 ASN A O 1
ATOM 1673 N N . TYR A 1 218 ? -105.5 -20.703 57.438 1 30.02 218 TYR A N 1
ATOM 1674 C CA . TYR A 1 218 ? -105.812 -21.109 58.812 1 30.02 218 TYR A CA 1
ATOM 1675 C C . TYR A 1 218 ? -107.312 -21.094 59.094 1 30.02 218 TYR A C 1
ATOM 1677 O O . TYR A 1 218 ? -108 -20.25 58.562 1 30.02 218 TYR A O 1
ATOM 1685 N N . MET B 1 1 ? -11.477 9.117 -4.242 1 68.81 1 MET B N 1
ATOM 1686 C CA . MET B 1 1 ? -11.914 7.754 -4.543 1 68.81 1 MET B CA 1
ATOM 1687 C C . MET B 1 1 ? -11.812 6.867 -3.309 1 68.81 1 MET B C 1
ATOM 1689 O O . MET B 1 1 ? -10.836 6.941 -2.561 1 68.81 1 MET B O 1
ATOM 1693 N N . SER B 1 2 ? -13 6.156 -3.041 1 78.69 2 SER B N 1
ATOM 1694 C CA . SER B 1 2 ? -13.023 5.191 -1.946 1 78.69 2 SER B CA 1
ATOM 1695 C C . SER B 1 2 ? -12.867 3.766 -2.465 1 78.69 2 SER B C 1
ATOM 1697 O O . SER B 1 2 ? -13.523 3.379 -3.434 1 78.69 2 SER B O 1
ATOM 1699 N N . ILE B 1 3 ? -11.93 3.08 -1.926 1 84.75 3 ILE B N 1
ATOM 1700 C CA . ILE B 1 3 ? -11.664 1.694 -2.295 1 84.75 3 ILE B CA 1
ATOM 1701 C C . ILE B 1 3 ? -11.719 0.81 -1.051 1 84.75 3 ILE B C 1
ATOM 1703 O O . ILE B 1 3 ? -11.203 1.187 0.007 1 84.75 3 ILE B O 1
ATOM 1707 N N . THR B 1 4 ? -12.352 -0.249 -1.183 1 86.81 4 THR B N 1
ATOM 1708 C CA . THR B 1 4 ? -12.312 -1.226 -0.1 1 86.81 4 THR B CA 1
ATOM 1709 C C . THR B 1 4 ? -11.266 -2.303 -0.381 1 86.81 4 THR B C 1
ATOM 1711 O O . THR B 1 4 ? -11.273 -2.916 -1.45 1 86.81 4 THR B O 1
ATOM 1714 N N . ILE B 1 5 ? -10.422 -2.465 0.612 1 89.38 5 ILE B N 1
ATOM 1715 C CA . ILE B 1 5 ? -9.383 -3.48 0.45 1 89.38 5 ILE B CA 1
ATOM 1716 C C . ILE B 1 5 ? -9.469 -4.492 1.592 1 89.38 5 ILE B C 1
ATOM 1718 O O . ILE B 1 5 ? -9.805 -4.133 2.723 1 89.38 5 ILE B O 1
ATOM 1722 N N . LYS B 1 6 ? -9.211 -5.73 1.268 1 90.12 6 LYS B N 1
ATOM 1723 C CA . LYS B 1 6 ? -9.078 -6.824 2.221 1 90.12 6 LYS B CA 1
ATOM 1724 C C . LYS B 1 6 ? -7.738 -7.539 2.055 1 90.12 6 LYS B C 1
ATOM 1726 O O . LYS B 1 6 ? -7.605 -8.43 1.219 1 90.12 6 LYS B O 1
ATOM 1731 N N . PRO B 1 7 ? -6.746 -7.113 2.867 1 91.44 7 PRO B N 1
ATOM 1732 C CA . PRO B 1 7 ? -5.469 -7.824 2.793 1 91.44 7 PRO B CA 1
ATOM 1733 C C . PRO B 1 7 ? -5.562 -9.258 3.311 1 91.44 7 PRO B C 1
ATOM 1735 O O . PRO B 1 7 ? -6.27 -9.523 4.285 1 91.44 7 PRO B O 1
ATOM 1738 N N . SER B 1 8 ? -4.895 -10.117 2.619 1 93 8 SER B N 1
ATOM 1739 C CA . SER B 1 8 ? -4.797 -11.5 3.084 1 93 8 SER B CA 1
ATOM 1740 C C . SER B 1 8 ? -3.656 -11.664 4.086 1 93 8 SER B C 1
ATOM 1742 O O . SER B 1 8 ? -2.893 -10.727 4.324 1 93 8 SER B O 1
ATOM 1744 N N . GLN B 1 9 ? -3.625 -12.82 4.617 1 92 9 GLN B N 1
ATOM 1745 C CA . GLN B 1 9 ? -2.389 -13.234 5.273 1 92 9 GLN B CA 1
ATOM 1746 C C . GLN B 1 9 ? -1.235 -13.305 4.277 1 92 9 GLN B C 1
ATOM 1748 O O . GLN B 1 9 ? -1.446 -13.57 3.092 1 92 9 GLN B O 1
ATOM 1753 N N . LYS B 1 10 ? -0.079 -12.977 4.777 1 94.44 10 LYS B N 1
ATOM 1754 C CA . LYS B 1 10 ? 1.142 -13.141 3.994 1 94.44 10 LYS B CA 1
ATOM 1755 C C . LYS B 1 10 ? 1.75 -14.523 4.215 1 94.44 10 LYS B C 1
ATOM 1757 O O . LYS B 1 10 ? 2.098 -14.883 5.344 1 94.44 10 LYS B O 1
ATOM 1762 N N . PHE B 1 11 ? 1.883 -15.312 3.172 1 96.69 11 PHE B N 1
ATOM 1763 C CA . PHE B 1 11 ? 2.389 -16.672 3.283 1 96.69 11 PHE B CA 1
ATOM 1764 C C . PHE B 1 11 ? 3.848 -16.75 2.85 1 96.69 11 PHE B C 1
ATOM 1766 O O . PHE B 1 11 ? 4.277 -16.016 1.963 1 96.69 11 PHE B O 1
ATOM 1773 N N . GLY B 1 12 ? 4.543 -17.672 3.363 1 96.56 12 GLY B N 1
ATOM 1774 C CA . GLY B 1 12 ? 5.938 -17.875 3.004 1 96.56 12 GLY B CA 1
ATOM 1775 C C . GLY B 1 12 ? 6.898 -17.547 4.129 1 96.56 12 GLY B C 1
ATOM 1776 O O . GLY B 1 12 ? 6.629 -17.844 5.293 1 96.56 12 GLY B O 1
ATOM 1777 N N . GLY B 1 13 ? 8.078 -16.984 3.75 1 94.81 13 GLY B N 1
ATOM 1778 C CA . GLY B 1 13 ? 9.102 -16.672 4.734 1 94.81 13 GLY B CA 1
ATOM 1779 C C . GLY B 1 13 ? 9.266 -15.18 4.969 1 94.81 13 GLY B C 1
ATOM 1780 O O . GLY B 1 13 ? 8.555 -14.367 4.375 1 94.81 13 GLY B O 1
ATOM 1781 N N . ASN B 1 14 ? 10.227 -14.828 5.844 1 91.06 14 ASN B N 1
ATOM 1782 C CA . ASN B 1 14 ? 10.445 -13.438 6.227 1 91.06 14 ASN B CA 1
ATOM 1783 C C . ASN B 1 14 ? 11.695 -12.859 5.578 1 91.06 14 ASN B C 1
ATOM 1785 O O . ASN B 1 14 ? 12.203 -11.828 6.008 1 91.06 14 ASN B O 1
ATOM 1789 N N . GLY B 1 15 ? 12.094 -13.555 4.578 1 91.69 15 GLY B N 1
ATOM 1790 C CA . GLY B 1 15 ? 13.289 -13.062 3.906 1 91.69 15 GLY B CA 1
ATOM 1791 C C . GLY B 1 15 ? 12.984 -12.078 2.797 1 91.69 15 GLY B C 1
ATOM 1792 O O . GLY B 1 15 ? 11.828 -11.898 2.414 1 91.69 15 GLY B O 1
ATOM 1793 N N . GLY B 1 16 ? 14.055 -11.383 2.342 1 93.69 16 GLY B N 1
ATOM 1794 C CA . GLY B 1 16 ? 13.945 -10.516 1.179 1 93.69 16 GLY B CA 1
ATOM 1795 C C . GLY B 1 16 ? 13.43 -9.125 1.512 1 93.69 16 GLY B C 1
ATOM 1796 O O . GLY B 1 16 ? 13.297 -8.773 2.686 1 93.69 16 GLY B O 1
ATOM 1797 N N . ILE B 1 17 ? 13.164 -8.375 0.449 1 94.56 17 ILE B N 1
ATOM 1798 C CA . ILE B 1 17 ? 12.641 -7.016 0.57 1 94.56 17 ILE B CA 1
ATOM 1799 C C . ILE B 1 17 ? 11.141 -7.016 0.293 1 94.56 17 ILE B C 1
ATOM 1801 O O . ILE B 1 17 ? 10.672 -7.68 -0.635 1 94.56 17 ILE B O 1
ATOM 1805 N N . ASN B 1 18 ? 10.469 -6.301 1.127 1 95.12 18 ASN B N 1
ATOM 1806 C CA . ASN B 1 18 ? 9.023 -6.195 0.924 1 95.12 18 ASN B CA 1
ATOM 1807 C C . ASN B 1 18 ? 8.695 -5.398 -0.334 1 95.12 18 ASN B C 1
ATOM 1809 O O . ASN B 1 18 ? 9.312 -4.371 -0.606 1 95.12 18 ASN B O 1
ATOM 1813 N N . LEU B 1 19 ? 7.766 -5.883 -1.117 1 96.62 19 LEU B N 1
ATOM 1814 C CA . LEU B 1 19 ? 7.238 -5.25 -2.32 1 96.62 19 LEU B CA 1
ATOM 1815 C C . LEU B 1 19 ? 5.711 -5.23 -2.297 1 96.62 19 LEU B C 1
ATOM 1817 O O . LEU B 1 19 ? 5.082 -6.117 -1.713 1 96.62 19 LEU B O 1
ATOM 1821 N N . ASP B 1 20 ? 5.145 -4.281 -2.912 1 97.75 20 ASP B N 1
ATOM 1822 C CA . ASP B 1 20 ? 3.697 -4.098 -2.875 1 97.75 20 ASP B CA 1
ATOM 1823 C C . ASP B 1 20 ? 3.191 -3.465 -4.168 1 97.75 20 ASP B C 1
ATOM 1825 O O . ASP B 1 20 ? 3.424 -2.281 -4.422 1 97.75 20 ASP B O 1
ATOM 1829 N N . ASP B 1 21 ? 2.449 -4.285 -4.883 1 97.88 21 ASP B N 1
ATOM 1830 C CA . ASP B 1 21 ? 1.971 -3.82 -6.18 1 97.88 21 ASP B CA 1
ATOM 1831 C C . ASP B 1 21 ? 0.889 -2.756 -6.016 1 97.88 21 ASP B C 1
ATOM 1833 O O . ASP B 1 21 ? 0.724 -1.893 -6.879 1 97.88 21 ASP B O 1
ATOM 1837 N N . PHE B 1 22 ? 0.107 -2.828 -5 1 96.38 22 PHE B N 1
ATOM 1838 C CA . PHE B 1 22 ? -0.921 -1.821 -4.762 1 96.38 22 PHE B CA 1
ATOM 1839 C C . PHE B 1 22 ? -0.295 -0.454 -4.516 1 96.38 22 PHE B C 1
ATOM 1841 O O . PHE B 1 22 ? -0.748 0.551 -5.066 1 96.38 22 PHE B O 1
ATOM 1848 N N . SER B 1 23 ? 0.768 -0.523 -3.66 1 95 23 SER B N 1
ATOM 1849 C CA . SER B 1 23 ? 1.512 0.706 -3.404 1 95 23 SER B CA 1
ATOM 1850 C C . SER B 1 23 ? 2.088 1.282 -4.695 1 95 23 SER B C 1
ATOM 1852 O O . SER B 1 23 ? 2.055 2.496 -4.906 1 95 23 SER B O 1
ATOM 1854 N N . LEU B 1 24 ? 2.58 0.429 -5.539 1 95.38 24 LEU B N 1
ATOM 1855 C CA . LEU B 1 24 ? 3.139 0.855 -6.816 1 95.38 24 LEU B CA 1
ATOM 1856 C C . LEU B 1 24 ? 2.08 1.543 -7.672 1 95.38 24 LEU B C 1
ATOM 1858 O O . LEU B 1 24 ? 2.35 2.576 -8.289 1 95.38 24 LEU B O 1
ATOM 1862 N N . ILE B 1 25 ? 0.894 0.997 -7.68 1 93.94 25 ILE B N 1
ATOM 1863 C CA . ILE B 1 25 ? -0.204 1.518 -8.492 1 93.94 25 ILE B CA 1
ATOM 1864 C C . ILE B 1 25 ? -0.642 2.877 -7.949 1 93.94 25 ILE B C 1
ATOM 1866 O O . ILE B 1 25 ? -0.721 3.854 -8.695 1 93.94 25 ILE B O 1
ATOM 1870 N N . ILE B 1 26 ? -0.828 2.975 -6.656 1 91.62 26 ILE B N 1
ATOM 1871 C CA . ILE B 1 26 ? -1.388 4.18 -6.051 1 91.62 26 ILE B CA 1
ATOM 1872 C C . ILE B 1 26 ? -0.376 5.32 -6.141 1 91.62 26 ILE B C 1
ATOM 1874 O O . ILE B 1 26 ? -0.755 6.48 -6.316 1 91.62 26 ILE B O 1
ATOM 1878 N N . ASN B 1 27 ? 0.919 4.969 -6.055 1 92.5 27 ASN B N 1
ATOM 1879 C CA . ASN B 1 27 ? 1.956 5.996 -6.047 1 92.5 27 ASN B CA 1
ATOM 1880 C C . ASN B 1 27 ? 2.338 6.422 -7.461 1 92.5 27 ASN B C 1
ATOM 1882 O O . ASN B 1 27 ? 3.123 7.355 -7.645 1 92.5 27 ASN B O 1
ATOM 1886 N N . ASP B 1 28 ? 1.815 5.719 -8.406 1 90.56 28 ASP B N 1
ATOM 1887 C CA . ASP B 1 28 ? 2.104 6.09 -9.789 1 90.56 28 ASP B CA 1
ATOM 1888 C C . ASP B 1 28 ? 1.41 7.398 -10.156 1 90.56 28 ASP B C 1
ATOM 1890 O O . ASP B 1 28 ? 0.223 7.578 -9.883 1 90.56 28 ASP B O 1
ATOM 1894 N N . GLN B 1 29 ? 2.156 8.305 -10.805 1 84.94 29 GLN B N 1
ATOM 1895 C CA . GLN B 1 29 ? 1.653 9.633 -11.156 1 84.94 29 GLN B CA 1
ATOM 1896 C C . GLN B 1 29 ? 0.43 9.523 -12.07 1 84.94 29 GLN B C 1
ATOM 1898 O O . GLN B 1 29 ? -0.458 10.383 -12.016 1 84.94 29 GLN B O 1
ATOM 1903 N N . SER B 1 30 ? 0.346 8.43 -12.844 1 84.44 30 SER B N 1
ATOM 1904 C CA . SER B 1 30 ? -0.744 8.25 -13.797 1 84.44 30 SER B CA 1
ATOM 1905 C C . SER B 1 30 ? -2.086 8.109 -13.086 1 84.44 30 SER B C 1
ATOM 1907 O O . SER B 1 30 ? -3.135 8.391 -13.664 1 84.44 30 SER B O 1
ATOM 1909 N N . PHE B 1 31 ? -2.035 7.758 -11.781 1 86.94 31 PHE B N 1
ATOM 1910 C CA . PHE B 1 31 ? -3.285 7.477 -11.086 1 86.94 31 PHE B CA 1
ATOM 1911 C C . PHE B 1 31 ? -3.518 8.477 -9.961 1 86.94 31 PHE B C 1
ATOM 1913 O O . PHE B 1 31 ? -4.48 8.359 -9.203 1 86.94 31 PHE B O 1
ATOM 1920 N N . SER B 1 32 ? -2.625 9.398 -9.82 1 82.88 32 SER B N 1
ATOM 1921 C CA . SER B 1 32 ? -2.756 10.398 -8.766 1 82.88 32 SER B CA 1
ATOM 1922 C C . SER B 1 32 ? -4.035 11.211 -8.93 1 82.88 32 SER B C 1
ATOM 1924 O O . SER B 1 32 ? -4.23 11.875 -9.953 1 82.88 32 SER B O 1
ATOM 1926 N N . GLY B 1 33 ? -4.898 11.141 -7.918 1 79.69 33 GLY B N 1
ATOM 1927 C CA . GLY B 1 33 ? -6.117 11.938 -7.938 1 79.69 33 GLY B CA 1
ATOM 1928 C C . GLY B 1 33 ? -7.191 11.359 -8.836 1 79.69 33 GLY B C 1
ATOM 1929 O O . GLY B 1 33 ? -8.211 12.008 -9.086 1 79.69 33 GLY B O 1
ATOM 1930 N N . ILE B 1 34 ? -6.883 10.258 -9.445 1 81.94 34 ILE B N 1
ATOM 1931 C CA . ILE B 1 34 ? -7.852 9.625 -10.336 1 81.94 34 ILE B CA 1
ATOM 1932 C C . ILE B 1 34 ? -8.531 8.461 -9.617 1 81.94 34 ILE B C 1
ATOM 1934 O O . ILE B 1 34 ? -7.898 7.742 -8.844 1 81.94 34 ILE B O 1
ATOM 1938 N N . ALA B 1 35 ? -9.789 8.305 -9.977 1 84.25 35 ALA B N 1
ATOM 1939 C CA . ALA B 1 35 ? -10.539 7.219 -9.344 1 84.25 35 ALA B CA 1
ATOM 1940 C C . ALA B 1 35 ? -10.398 5.922 -10.133 1 84.25 35 ALA B C 1
ATOM 1942 O O . ALA B 1 35 ? -10.805 5.852 -11.297 1 84.25 35 ALA B O 1
ATOM 1943 N N . ILE B 1 36 ? -9.844 4.973 -9.594 1 88.81 36 ILE B N 1
ATOM 1944 C CA . ILE B 1 36 ? -9.766 3.631 -10.156 1 88.81 36 ILE B CA 1
ATOM 1945 C C . ILE B 1 36 ? -11.078 2.887 -9.906 1 88.81 36 ILE B C 1
ATOM 1947 O O . ILE B 1 36 ? -11.617 2.926 -8.797 1 88.81 36 ILE B O 1
ATOM 1951 N N . THR B 1 37 ? -11.586 2.16 -10.953 1 87.69 37 THR B N 1
ATOM 1952 C CA . THR B 1 37 ? -12.883 1.518 -10.812 1 87.69 37 THR B CA 1
ATOM 1953 C C . THR B 1 37 ? -12.75 -0.001 -10.898 1 87.69 37 THR B C 1
ATOM 1955 O O . THR B 1 37 ? -13.656 -0.732 -10.492 1 87.69 37 THR B O 1
ATOM 1958 N N . LYS B 1 38 ? -11.648 -0.419 -11.445 1 90.31 38 LYS B N 1
ATOM 1959 C CA . LYS B 1 38 ? -11.453 -1.858 -11.602 1 90.31 38 LYS B CA 1
ATOM 1960 C C . LYS B 1 38 ? -9.969 -2.203 -11.703 1 90.31 38 LYS B C 1
ATOM 1962 O O . LYS B 1 38 ? -9.211 -1.501 -12.367 1 90.31 38 LYS B O 1
ATOM 1967 N N . ILE B 1 39 ? -9.562 -3.207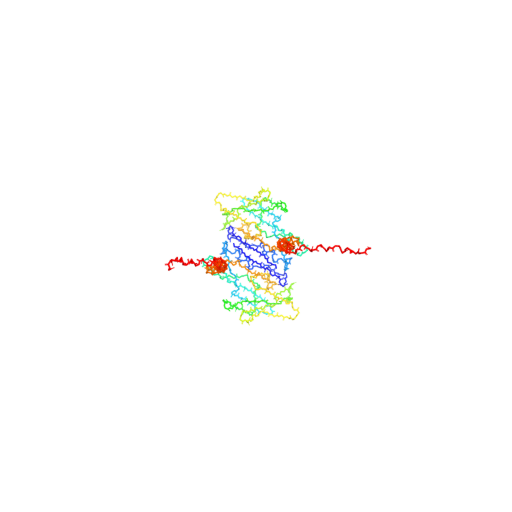 -11.055 1 93.25 39 ILE B N 1
ATOM 1968 C CA . ILE B 1 39 ? -8.227 -3.791 -11.195 1 93.25 39 ILE B CA 1
ATOM 1969 C C . ILE B 1 39 ? -8.344 -5.305 -11.359 1 93.25 39 ILE B C 1
ATOM 1971 O O . ILE B 1 39 ? -8.922 -5.984 -10.508 1 93.25 39 ILE B O 1
ATOM 1975 N N . LEU B 1 40 ? -7.824 -5.855 -12.484 1 94.12 40 LEU B N 1
ATOM 1976 C CA . LEU B 1 40 ? -7.828 -7.289 -12.75 1 94.12 40 LEU B CA 1
ATOM 1977 C C . LEU B 1 40 ? -6.434 -7.777 -13.125 1 94.12 40 LEU B C 1
ATOM 1979 O O . LEU B 1 40 ? -5.625 -7.012 -13.656 1 94.12 40 LEU B O 1
ATOM 1983 N N . VAL B 1 41 ? -6.184 -9.008 -12.82 1 97 41 VAL B N 1
ATOM 1984 C CA . VAL B 1 41 ? -4.945 -9.602 -13.305 1 97 41 VAL B CA 1
ATOM 1985 C C . VAL B 1 41 ? -5.043 -9.844 -14.812 1 97 41 VAL B C 1
ATOM 1987 O O . VAL B 1 41 ? -5.902 -10.594 -15.266 1 97 41 VAL B O 1
ATOM 1990 N N . ARG B 1 42 ? -4.18 -9.227 -15.555 1 96.88 42 ARG B N 1
ATOM 1991 C CA . ARG B 1 42 ? -4.188 -9.32 -17.016 1 96.88 42 ARG B CA 1
ATOM 1992 C C . ARG B 1 42 ? -3.172 -10.352 -17.5 1 96.88 42 ARG B C 1
ATOM 1994 O O . ARG B 1 42 ? -3.379 -10.992 -18.531 1 96.88 42 ARG B O 1
ATOM 2001 N N . LYS B 1 43 ? -2.102 -10.398 -16.766 1 97.75 43 LYS B N 1
ATOM 2002 C CA . LYS B 1 43 ? -1.008 -11.25 -17.234 1 97.75 43 LYS B CA 1
ATOM 2003 C C . LYS B 1 43 ? -0.183 -11.766 -16.047 1 97.75 43 LYS B C 1
ATOM 2005 O O . LYS B 1 43 ? 0.069 -11.031 -15.094 1 97.75 43 LYS B O 1
ATOM 2010 N N . ILE B 1 44 ? 0.226 -13 -16.156 1 97.94 44 ILE B N 1
ATOM 2011 C CA . ILE B 1 44 ? 1.212 -13.594 -15.258 1 97.94 44 ILE B CA 1
ATOM 2012 C C . ILE B 1 44 ? 2.451 -14.008 -16.047 1 97.94 44 ILE B C 1
ATOM 2014 O O . ILE B 1 44 ? 2.346 -14.703 -17.047 1 97.94 44 ILE B O 1
ATOM 2018 N N . GLU B 1 45 ? 3.545 -13.5 -15.68 1 98 45 GLU B N 1
ATOM 2019 C CA . GLU B 1 45 ? 4.84 -13.945 -16.188 1 98 45 GLU B CA 1
ATOM 2020 C C . GLU B 1 45 ? 5.676 -14.586 -15.086 1 98 45 GLU B C 1
ATOM 2022 O O . GLU B 1 45 ? 5.934 -13.961 -14.055 1 98 45 GLU B O 1
ATOM 2027 N N . ALA B 1 46 ? 6.051 -15.82 -15.289 1 97.88 46 ALA B N 1
ATOM 2028 C CA . ALA B 1 46 ? 6.812 -16.516 -14.258 1 97.88 46 ALA B CA 1
ATOM 2029 C C . ALA B 1 46 ? 7.949 -17.328 -14.867 1 97.88 46 ALA B C 1
ATOM 2031 O O . ALA B 1 46 ? 7.906 -17.672 -16.047 1 97.88 46 ALA B O 1
ATOM 2032 N N . HIS B 1 47 ? 8.992 -17.469 -14.156 1 97.5 47 HIS B N 1
ATOM 2033 C CA . HIS B 1 47 ? 10.047 -18.453 -14.422 1 97.5 47 HIS B CA 1
ATOM 2034 C C . HIS B 1 47 ? 9.984 -19.594 -13.43 1 97.5 47 HIS B C 1
ATOM 2036 O O . HIS B 1 47 ? 10.078 -19.391 -12.219 1 97.5 47 HIS B O 1
ATOM 2042 N N . CYS B 1 48 ? 9.773 -20.766 -14.008 1 95.56 48 CYS B N 1
ATOM 2043 C CA . CYS B 1 48 ? 9.461 -21.922 -13.18 1 95.56 48 CYS B CA 1
ATOM 2044 C C . CYS B 1 48 ? 10.609 -22.922 -13.188 1 95.56 48 CYS B C 1
ATOM 2046 O O . CYS B 1 48 ? 11.055 -23.359 -14.258 1 95.56 48 CYS B O 1
ATOM 2048 N N . GLU B 1 49 ? 11.164 -23.266 -12.094 1 93.44 49 GLU B N 1
ATOM 2049 C CA . GLU B 1 49 ? 12.102 -24.359 -11.812 1 93.44 49 GLU B CA 1
ATOM 2050 C C . GLU B 1 49 ? 11.555 -25.297 -10.75 1 93.44 49 GLU B C 1
ATOM 2052 O O . GLU B 1 49 ? 10.375 -25.641 -10.766 1 93.44 49 GLU B O 1
ATOM 2057 N N . ASN B 1 50 ? 12.43 -25.797 -9.914 1 93.12 50 ASN B N 1
ATOM 2058 C CA . ASN B 1 50 ? 11.938 -26.547 -8.766 1 93.12 50 ASN B CA 1
ATOM 2059 C C . ASN B 1 50 ? 11.273 -25.625 -7.742 1 93.12 50 AS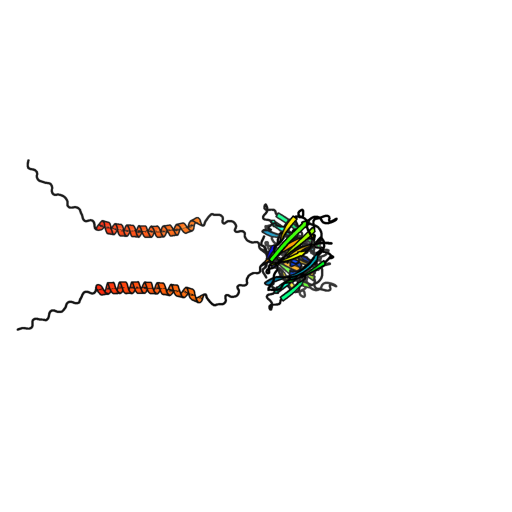N B C 1
ATOM 2061 O O . ASN B 1 50 ? 10.727 -26.078 -6.742 1 93.12 50 ASN B O 1
ATOM 2065 N N . ILE B 1 51 ? 11.289 -24.328 -8.047 1 94.06 51 ILE B N 1
ATOM 2066 C CA . ILE B 1 51 ? 10.703 -23.281 -7.223 1 94.06 51 ILE B CA 1
ATOM 2067 C C . ILE B 1 51 ? 10.078 -22.203 -8.117 1 94.06 51 ILE B C 1
ATOM 2069 O O . ILE B 1 51 ? 10.203 -22.266 -9.344 1 94.06 51 ILE B O 1
ATOM 2073 N N . VAL B 1 52 ? 9.297 -21.344 -7.566 1 96.06 52 VAL B N 1
ATOM 2074 C CA . VAL B 1 52 ? 8.922 -20.125 -8.289 1 96.06 52 VAL B CA 1
ATOM 2075 C C . VAL B 1 52 ? 10.102 -19.156 -8.328 1 96.06 52 VAL B C 1
ATOM 2077 O O . VAL B 1 52 ? 10.281 -18.359 -7.406 1 96.06 52 VAL B O 1
ATOM 2080 N N . ALA B 1 53 ? 10.805 -19.188 -9.391 1 94.88 53 ALA B N 1
ATOM 2081 C CA . ALA B 1 53 ? 12.062 -18.453 -9.484 1 94.88 53 ALA B CA 1
ATOM 2082 C C . ALA B 1 53 ? 11.812 -16.969 -9.734 1 94.88 53 ALA B C 1
ATOM 2084 O O . ALA B 1 53 ? 12.633 -16.125 -9.375 1 94.88 53 ALA B O 1
ATOM 2085 N N . PHE B 1 54 ? 10.766 -16.734 -10.359 1 97.12 54 PHE B N 1
ATOM 2086 C CA . PHE B 1 54 ? 10.398 -15.375 -10.742 1 97.12 54 PHE B CA 1
ATOM 2087 C C . PHE B 1 54 ? 8.906 -15.281 -11.039 1 97.12 54 PHE B C 1
ATOM 2089 O O . PHE B 1 54 ? 8.328 -16.203 -11.641 1 97.12 54 PHE B O 1
ATOM 2096 N N . ILE B 1 55 ? 8.305 -14.156 -10.602 1 98.19 55 ILE B N 1
ATOM 2097 C CA . ILE B 1 55 ? 6.918 -13.938 -11.008 1 98.19 55 ILE B CA 1
ATOM 2098 C C . ILE B 1 55 ? 6.633 -12.438 -11.062 1 98.19 55 ILE B C 1
ATOM 2100 O O . ILE B 1 55 ? 7.133 -11.672 -10.234 1 98.19 55 ILE B O 1
ATOM 2104 N N . GLN B 1 56 ? 5.938 -12.023 -12.062 1 98.44 56 GLN B N 1
ATOM 2105 C CA . GLN B 1 56 ? 5.449 -10.656 -12.203 1 98.44 56 GLN B CA 1
ATOM 2106 C C . GLN B 1 56 ? 4.004 -10.633 -12.695 1 98.44 56 GLN B C 1
ATOM 2108 O O . GLN B 1 56 ? 3.65 -11.352 -13.633 1 98.44 56 GLN B O 1
ATOM 2113 N N . PHE B 1 57 ? 3.207 -9.867 -12.039 1 98.38 57 PHE B N 1
ATOM 2114 C CA . PHE B 1 57 ? 1.814 -9.695 -12.43 1 98.38 57 PHE B CA 1
ATOM 2115 C C . PHE B 1 57 ? 1.629 -8.391 -13.195 1 98.38 57 PHE B C 1
ATOM 2117 O O . PHE B 1 57 ? 2.23 -7.371 -12.859 1 98.38 57 PHE B O 1
ATOM 2124 N N . THR B 1 58 ? 0.896 -8.461 -14.234 1 98.38 58 THR B N 1
ATOM 2125 C CA . THR B 1 58 ? 0.409 -7.27 -14.922 1 98.38 58 THR B CA 1
ATOM 2126 C C . THR B 1 58 ? -1.088 -7.086 -14.695 1 98.38 58 THR B C 1
ATOM 2128 O O . THR B 1 58 ? -1.854 -8.047 -14.766 1 98.38 58 THR B O 1
ATOM 2131 N N . TYR B 1 59 ? -1.455 -5.844 -14.5 1 97.31 59 TYR B N 1
ATOM 2132 C CA . TYR B 1 59 ? -2.84 -5.57 -14.133 1 97.31 59 TYR B CA 1
ATOM 2133 C C . TYR B 1 59 ? -3.545 -4.773 -15.227 1 97.31 59 TYR B C 1
ATOM 2135 O O . TYR B 1 59 ? -2.936 -3.916 -15.867 1 97.31 59 TYR B O 1
ATOM 2143 N N . TYR B 1 60 ? -4.785 -5.152 -15.414 1 94.75 60 TYR B N 1
ATOM 2144 C CA . TYR B 1 60 ? -5.723 -4.297 -16.125 1 94.75 60 TYR B CA 1
ATOM 2145 C C . TYR B 1 60 ? -6.402 -3.32 -15.172 1 94.75 60 TYR B C 1
ATOM 2147 O O . TYR B 1 60 ? -7.031 -3.732 -14.195 1 94.75 60 TYR B O 1
ATOM 2155 N N . ILE B 1 61 ? -6.254 -2.004 -15.422 1 93.25 61 ILE B N 1
ATOM 2156 C CA . ILE B 1 61 ? -6.789 -0.979 -14.523 1 93.25 61 ILE B CA 1
ATOM 2157 C C . ILE B 1 61 ? -7.742 -0.07 -15.297 1 93.25 61 ILE B C 1
ATOM 2159 O O . ILE B 1 61 ? -7.375 0.492 -16.328 1 93.25 61 ILE B O 1
ATOM 2163 N N . GLU B 1 62 ? -8.961 0.018 -14.766 1 90.5 62 GLU B N 1
ATOM 2164 C CA . GLU B 1 62 ? -9.945 0.945 -15.32 1 90.5 62 GLU B CA 1
ATOM 2165 C C . GLU B 1 62 ? -10.117 2.166 -14.414 1 90.5 62 GLU B C 1
ATOM 2167 O O . GLU B 1 62 ? -10.148 2.041 -13.195 1 90.5 62 GLU B O 1
ATOM 2172 N N . THR B 1 63 ? -10.164 3.326 -15.039 1 87.69 63 THR B N 1
ATOM 2173 C CA . THR B 1 63 ? -10.375 4.574 -14.312 1 87.69 63 THR B CA 1
ATOM 2174 C C . THR B 1 63 ? -11.648 5.262 -14.781 1 87.69 63 THR B C 1
ATOM 2176 O O . THR B 1 63 ? -12.188 4.934 -15.836 1 87.69 63 THR B O 1
ATOM 2179 N N . ILE B 1 64 ? -12.32 6.082 -13.906 1 78.5 64 ILE B N 1
ATOM 2180 C CA . ILE B 1 64 ? -13.523 6.836 -14.266 1 78.5 64 ILE B CA 1
ATOM 2181 C C . ILE B 1 64 ? -13.188 7.828 -15.375 1 78.5 64 ILE B C 1
ATOM 2183 O O . ILE B 1 64 ? -14.016 8.078 -16.266 1 78.5 64 ILE B O 1
ATOM 2187 N N . LYS B 1 65 ? -12.125 8.352 -15.297 1 64.75 65 LYS B N 1
ATOM 2188 C CA . LYS B 1 65 ? -11.852 9.367 -16.312 1 64.75 65 LYS B CA 1
ATOM 2189 C C . LYS B 1 65 ? -11.695 8.734 -17.688 1 64.75 65 LYS B C 1
ATOM 2191 O O . LYS B 1 65 ? -10.68 8.094 -17.984 1 64.75 65 LYS B O 1
ATOM 2196 N N . GLY B 1 66 ? -12.727 8.836 -18.609 1 56.78 66 GLY B N 1
ATOM 2197 C CA . GLY B 1 66 ? -12.828 8.547 -20.031 1 56.78 66 GLY B CA 1
ATOM 2198 C C . GLY B 1 66 ? -12.656 7.078 -20.359 1 56.78 66 GLY B C 1
ATOM 2199 O O . GLY B 1 66 ? -12.32 6.719 -21.5 1 56.78 66 GLY B O 1
ATOM 2200 N N . SER B 1 67 ? -12.961 6.246 -19.438 1 59.44 67 SER B N 1
ATOM 2201 C CA . SER B 1 67 ? -12.977 4.816 -19.719 1 59.44 67 SER B CA 1
ATOM 2202 C C . SER B 1 67 ? -11.602 4.316 -20.141 1 59.44 67 SER B C 1
ATOM 2204 O O . SER B 1 67 ? -11.477 3.475 -21.031 1 59.44 67 SER B O 1
ATOM 2206 N N . SER B 1 68 ? -10.594 5 -19.531 1 74.69 68 SER B N 1
ATOM 2207 C CA . SER B 1 68 ? -9.258 4.574 -19.953 1 74.69 68 SER B CA 1
ATOM 2208 C C . SER B 1 68 ? -8.812 3.334 -19.188 1 74.69 68 SER B C 1
ATOM 2210 O O . SER B 1 68 ? -9.102 3.193 -18 1 74.69 68 SER B O 1
ATOM 2212 N N . ALA B 1 69 ? -8.422 2.457 -20 1 79.19 69 ALA B N 1
ATOM 2213 C CA . ALA B 1 69 ? -7.863 1.204 -19.5 1 79.19 69 ALA B CA 1
ATOM 2214 C C . ALA B 1 69 ? -6.344 1.179 -19.656 1 79.19 69 ALA B C 1
ATOM 2216 O O . ALA B 1 69 ? -5.812 1.621 -20.672 1 79.19 69 ALA B O 1
ATOM 2217 N N . TYR B 1 70 ? -5.715 0.831 -18.562 1 89.25 70 TYR B N 1
ATOM 2218 C CA . TYR B 1 70 ? -4.262 0.763 -18.5 1 89.25 70 TYR B CA 1
ATOM 2219 C C . TYR B 1 70 ? -3.793 -0.644 -18.156 1 89.25 70 TYR B C 1
ATOM 2221 O O . TYR B 1 70 ? -4.5 -1.388 -17.469 1 89.25 70 TYR B O 1
ATOM 2229 N N . GLU B 1 71 ? -2.756 -1.012 -18.828 1 94.19 71 GLU B N 1
ATOM 2230 C CA . GLU B 1 71 ? -1.999 -2.154 -18.328 1 94.19 71 GLU B CA 1
ATOM 2231 C C . GLU B 1 71 ? -0.811 -1.701 -17.484 1 94.19 71 GLU B C 1
ATOM 2233 O O . GLU B 1 71 ? -0.058 -0.812 -17.891 1 94.19 71 GLU B O 1
ATOM 2238 N N . PHE B 1 72 ? -0.704 -2.264 -16.359 1 96.44 72 PHE B N 1
ATOM 2239 C CA . PHE B 1 72 ? 0.311 -1.833 -15.406 1 96.44 72 PHE B CA 1
ATOM 2240 C C . PHE B 1 72 ? 1.092 -3.027 -14.867 1 96.44 72 PHE B C 1
ATOM 2242 O O . PHE B 1 72 ? 0.507 -3.953 -14.305 1 96.44 72 PHE B O 1
ATOM 2249 N N . SER B 1 73 ? 2.377 -3.037 -15.055 1 97.5 73 SER B N 1
ATOM 2250 C CA . SER B 1 73 ? 3.227 -4.121 -14.562 1 97.5 73 SER B CA 1
ATOM 2251 C C . SER B 1 73 ? 3.584 -3.92 -13.094 1 97.5 73 SER B C 1
ATOM 2253 O O . SER B 1 73 ? 4.074 -2.857 -12.711 1 97.5 73 SER B O 1
ATOM 2255 N N . GLY B 1 74 ? 3.275 -4.906 -12.305 1 97.81 74 GLY B N 1
ATOM 2256 C CA . GLY B 1 74 ? 3.678 -4.867 -10.906 1 97.81 74 GLY B CA 1
ATOM 2257 C C . GLY B 1 74 ? 5.164 -5.098 -10.711 1 97.81 74 GLY B C 1
ATOM 2258 O O . GLY B 1 74 ? 5.949 -4.961 -11.648 1 97.81 74 GLY B O 1
ATOM 2259 N N . ASN B 1 75 ? 5.551 -5.363 -9.492 1 97.62 75 ASN B N 1
ATOM 2260 C CA . ASN B 1 75 ? 6.941 -5.625 -9.148 1 97.62 75 ASN B CA 1
ATOM 2261 C C . ASN B 1 75 ? 7.41 -6.973 -9.688 1 97.62 75 ASN B C 1
ATOM 2263 O O . ASN B 1 75 ? 6.59 -7.855 -9.961 1 97.62 75 ASN B O 1
ATOM 2267 N N . LYS B 1 76 ? 8.68 -7.094 -9.836 1 97.19 76 LYS B N 1
ATOM 2268 C CA . LYS B 1 76 ? 9.328 -8.367 -10.141 1 97.19 76 LYS B CA 1
ATOM 2269 C C . LYS B 1 76 ? 9.758 -9.086 -8.867 1 97.19 76 LYS B C 1
ATOM 2271 O O . LYS B 1 76 ? 10.531 -8.539 -8.07 1 97.19 76 LYS B O 1
ATOM 2276 N N . TYR B 1 77 ? 9.242 -10.227 -8.648 1 97.62 77 TYR B N 1
ATOM 2277 C CA . TYR B 1 77 ? 9.609 -11.039 -7.492 1 97.62 77 TYR B CA 1
ATOM 2278 C C . TYR B 1 77 ? 10.539 -12.18 -7.902 1 97.62 77 TYR B C 1
ATOM 2280 O O . TYR B 1 77 ? 10.133 -13.078 -8.641 1 97.62 77 TYR B O 1
ATOM 2288 N N . GLY B 1 78 ? 11.727 -12.109 -7.453 1 95.5 78 GLY B N 1
ATOM 2289 C CA . GLY B 1 78 ? 12.703 -13.117 -7.816 1 95.5 78 GLY B CA 1
ATOM 2290 C C . GLY B 1 78 ? 13.594 -12.703 -8.977 1 95.5 78 GLY B C 1
ATOM 2291 O O . GLY B 1 78 ? 13.32 -11.695 -9.641 1 95.5 78 GLY B O 1
ATOM 2292 N N . LYS B 1 79 ? 14.656 -13.344 -9.234 1 91.62 79 LYS B N 1
ATOM 2293 C CA . LYS B 1 79 ? 15.656 -12.938 -10.219 1 91.62 79 LYS B CA 1
ATOM 2294 C C . LYS B 1 79 ? 15.562 -13.773 -11.484 1 91.62 79 LYS B C 1
ATOM 2296 O O . LYS B 1 79 ? 16.25 -13.5 -12.469 1 91.62 79 LYS B O 1
ATOM 2301 N N . GLY B 1 80 ? 14.742 -14.664 -11.484 1 85.25 80 GLY B N 1
ATOM 2302 C CA . GLY B 1 80 ? 14.523 -15.414 -12.711 1 85.25 80 GLY B CA 1
ATOM 2303 C C . GLY B 1 80 ? 15.305 -16.719 -12.766 1 85.25 80 GLY B C 1
ATOM 2304 O O . GLY B 1 80 ? 15.969 -17.094 -11.797 1 85.25 80 GLY B O 1
ATOM 2305 N N . GLY B 1 81 ? 15.094 -17.438 -13.922 1 83.94 81 GLY B N 1
ATOM 2306 C CA . GLY B 1 81 ? 15.664 -18.75 -14.188 1 83.94 81 GLY B CA 1
ATOM 2307 C C . GLY B 1 81 ? 14.617 -19.797 -14.516 1 83.94 81 GLY B C 1
ATOM 2308 O O . GLY B 1 81 ? 13.422 -19.578 -14.305 1 83.94 81 GLY B O 1
ATOM 2309 N N . GLY B 1 82 ? 15.023 -20.828 -15.195 1 89.12 82 GLY B N 1
ATOM 2310 C CA . GLY B 1 82 ? 14.133 -21.922 -15.547 1 89.12 82 GLY B CA 1
ATOM 2311 C C . GLY B 1 82 ? 13.289 -21.641 -16.766 1 89.12 82 GLY B C 1
ATOM 2312 O O . GLY B 1 82 ? 13.711 -20.906 -17.656 1 89.12 82 GLY B O 1
ATOM 2313 N N . ASP B 1 83 ? 12.117 -22.281 -16.766 1 93.94 83 ASP B N 1
ATOM 2314 C CA . ASP B 1 83 ? 11.219 -22.172 -17.922 1 93.94 83 ASP B CA 1
ATOM 2315 C C . ASP B 1 83 ? 10.289 -20.969 -17.766 1 93.94 83 ASP B C 1
ATOM 2317 O O . ASP B 1 83 ? 9.758 -20.719 -16.688 1 93.94 83 ASP B O 1
ATOM 2321 N N . THR B 1 84 ? 10.109 -20.297 -18.844 1 95.19 84 THR B N 1
ATOM 2322 C CA . THR B 1 84 ? 9.234 -19.125 -18.859 1 95.19 84 THR B CA 1
ATOM 2323 C C . THR B 1 84 ? 7.781 -19.547 -19.031 1 95.19 84 THR B C 1
ATOM 2325 O O . THR B 1 84 ? 7.469 -20.391 -19.875 1 95.19 84 THR B O 1
ATOM 2328 N N . LEU B 1 85 ? 6.965 -19.031 -18.172 1 95.88 85 LEU B N 1
ATOM 2329 C CA . LEU B 1 85 ? 5.516 -19.188 -18.234 1 95.88 85 LEU B CA 1
ATOM 2330 C C . LEU B 1 85 ? 4.828 -17.828 -18.375 1 95.88 85 LEU B C 1
ATOM 2332 O O . LEU B 1 85 ? 5.004 -16.953 -17.531 1 95.88 85 LEU B O 1
ATOM 2336 N N . ILE B 1 86 ? 4.156 -17.672 -19.5 1 96.94 86 ILE B N 1
ATOM 2337 C CA . ILE B 1 86 ? 3.408 -16.438 -19.719 1 96.94 86 ILE B CA 1
ATOM 2338 C C . ILE B 1 86 ? 1.947 -16.766 -20.016 1 96.94 86 ILE B C 1
ATOM 2340 O O . ILE B 1 86 ? 1.65 -17.547 -20.922 1 96.94 86 ILE B O 1
ATOM 2344 N N . LYS B 1 87 ? 1.119 -16.25 -19.234 1 97.06 87 LYS B N 1
ATOM 2345 C CA . LYS B 1 87 ? -0.315 -16.422 -19.453 1 97.06 87 LYS B CA 1
ATOM 2346 C C . LYS B 1 87 ? -1.032 -15.078 -19.453 1 97.06 87 LYS B C 1
ATOM 2348 O O . LYS B 1 87 ? -0.896 -14.289 -18.516 1 97.06 87 LYS B O 1
ATOM 2353 N N . TYR B 1 88 ? -1.801 -14.836 -20.5 1 96.75 88 TYR B N 1
ATOM 2354 C CA . TYR B 1 88 ? -2.641 -13.648 -20.609 1 96.75 88 TYR B CA 1
ATOM 2355 C C . TYR B 1 88 ? -4.094 -13.977 -20.281 1 96.75 88 TYR B C 1
ATOM 2357 O O . TYR B 1 88 ? -4.605 -15.016 -20.703 1 96.75 88 TYR B O 1
ATOM 2365 N N . PHE B 1 89 ? -4.668 -13.039 -19.641 1 96.12 89 PHE B N 1
ATOM 2366 C CA . PHE B 1 89 ? -6.082 -13.211 -19.312 1 96.12 89 PHE B CA 1
ATOM 2367 C C . PHE B 1 89 ? -6.926 -12.148 -20.016 1 96.12 89 PHE B C 1
ATOM 2369 O O . PHE B 1 89 ? -6.453 -11.039 -20.266 1 96.12 89 PHE B O 1
ATOM 2376 N N . THR B 1 90 ? -8.094 -12.562 -20.391 1 91.75 90 THR B N 1
ATOM 2377 C CA . THR B 1 90 ? -9.07 -11.695 -21.047 1 91.75 90 THR B CA 1
ATOM 2378 C C . THR B 1 90 ? -10.359 -11.625 -20.234 1 91.75 90 THR B C 1
ATOM 2380 O O . THR B 1 90 ? -10.461 -12.242 -19.172 1 91.75 90 THR B O 1
ATOM 2383 N N . TYR B 1 91 ? -11.234 -10.867 -20.766 1 89.44 91 TYR B N 1
ATOM 2384 C CA . TYR B 1 91 ? -12.516 -10.742 -20.078 1 89.44 91 TYR B CA 1
ATOM 2385 C C . TYR B 1 91 ? -13.219 -12.094 -20 1 89.44 91 TYR B C 1
ATOM 2387 O O . TYR B 1 91 ? -13.953 -12.359 -19.047 1 89.44 91 TYR B O 1
ATOM 2395 N N . ASP B 1 92 ? -12.914 -12.977 -20.922 1 93.62 92 ASP B N 1
ATOM 2396 C CA . ASP B 1 92 ? -13.602 -14.258 -20.984 1 93.62 92 ASP B CA 1
ATOM 2397 C C . ASP B 1 92 ? -12.922 -15.289 -20.078 1 93.62 92 ASP B C 1
ATOM 2399 O O . ASP B 1 92 ? -13.5 -16.344 -19.797 1 93.62 92 ASP B O 1
ATOM 2403 N N . GLU B 1 93 ? -11.766 -15.031 -19.703 1 96.19 93 GLU B N 1
ATOM 2404 C CA . GLU B 1 93 ? -11.047 -15.922 -18.797 1 96.19 93 GLU B CA 1
ATOM 2405 C C . GLU B 1 93 ? -10.281 -15.133 -17.734 1 96.19 93 GLU B C 1
ATOM 2407 O O . GLU B 1 93 ? -9.297 -14.461 -18.047 1 96.19 93 GLU B O 1
ATOM 2412 N N . GLN B 1 94 ? -10.703 -15.336 -16.531 1 96.62 94 GLN B N 1
ATOM 2413 C CA . GLN B 1 94 ? -10.102 -14.609 -15.422 1 96.62 94 GLN B CA 1
ATOM 2414 C C . GLN B 1 94 ? -9.531 -15.57 -14.383 1 96.62 94 GLN B C 1
ATOM 2416 O O . GLN B 1 94 ? -9.969 -16.719 -14.281 1 96.62 94 GLN B O 1
ATOM 2421 N N . VAL B 1 95 ? -8.523 -15.125 -13.672 1 96.88 95 VAL B N 1
ATOM 2422 C CA . VAL B 1 95 ? -8.039 -15.891 -12.531 1 96.88 95 VAL B CA 1
ATOM 2423 C C . VAL B 1 95 ? -9.094 -15.914 -11.43 1 96.88 95 VAL B C 1
ATOM 2425 O O . VAL B 1 95 ? -9.633 -14.867 -11.055 1 96.88 95 VAL B O 1
ATOM 2428 N N . THR B 1 96 ? -9.398 -17.031 -10.891 1 95.5 96 THR B N 1
ATOM 2429 C CA . THR B 1 96 ? -10.461 -17.125 -9.898 1 95.5 96 THR B CA 1
ATOM 2430 C C . THR B 1 96 ? -9.906 -17.641 -8.57 1 95.5 96 THR B C 1
ATOM 2432 O O . THR B 1 96 ? -10.562 -17.516 -7.531 1 95.5 96 THR B O 1
ATOM 2435 N N . GLY B 1 97 ? -8.742 -18.141 -8.57 1 95.81 97 GLY B N 1
ATOM 2436 C CA . GLY B 1 97 ? -8.156 -18.641 -7.348 1 95.81 97 GLY B CA 1
ATOM 2437 C C . GLY B 1 97 ? -6.664 -18.922 -7.469 1 95.81 97 GLY B C 1
ATOM 2438 O O . GLY B 1 97 ? -6.148 -19.094 -8.57 1 95.81 97 GLY B O 1
ATOM 2439 N N . ILE B 1 98 ? -6.035 -18.938 -6.297 1 98.06 98 ILE B N 1
ATOM 2440 C CA . ILE B 1 98 ? -4.605 -19.219 -6.227 1 98.06 98 ILE B CA 1
ATOM 2441 C C . ILE B 1 98 ? -4.32 -20.156 -5.059 1 98.06 98 ILE B C 1
ATOM 2443 O O . ILE B 1 98 ? -4.875 -20 -3.973 1 98.06 98 ILE B O 1
ATOM 2447 N N . SER B 1 99 ? -3.562 -21.109 -5.266 1 98.25 99 SER B N 1
ATOM 2448 C CA . SER B 1 99 ? -3.016 -21.938 -4.203 1 98.25 99 SER B CA 1
ATOM 2449 C C . SER B 1 99 ? -1.509 -22.109 -4.359 1 98.25 99 SER B C 1
ATOM 2451 O O . SER B 1 99 ? -0.943 -21.781 -5.402 1 98.25 99 SER B O 1
ATOM 2453 N N . GLY B 1 100 ? -0.893 -22.562 -3.283 1 98.5 100 GLY B N 1
ATOM 2454 C CA . GLY B 1 100 ? 0.544 -22.781 -3.338 1 98.5 100 GLY B CA 1
ATOM 2455 C C . GLY B 1 100 ? 1.091 -23.469 -2.105 1 98.5 100 GLY B C 1
ATOM 2456 O O . GLY B 1 100 ? 0.327 -23.891 -1.235 1 98.5 100 GLY B O 1
ATOM 2457 N N . ARG B 1 101 ? 2.359 -23.641 -2.154 1 98.44 101 ARG B N 1
ATOM 2458 C CA . ARG B 1 101 ? 3.076 -24.219 -1.018 1 98.44 101 ARG B CA 1
ATOM 2459 C C . ARG B 1 101 ? 4.383 -23.469 -0.763 1 98.44 101 ARG B C 1
ATOM 2461 O O . ARG B 1 101 ? 5.004 -22.969 -1.698 1 98.44 101 ARG B O 1
ATOM 2468 N N . TYR B 1 102 ? 4.742 -23.406 0.513 1 98.06 102 TYR B N 1
ATOM 2469 C CA . TYR B 1 102 ? 6.012 -22.781 0.877 1 98.06 102 TYR B CA 1
ATOM 2470 C C . TYR B 1 102 ? 6.785 -23.672 1.849 1 98.06 102 TYR B C 1
ATOM 2472 O O . TYR B 1 102 ? 6.203 -24.531 2.52 1 98.06 102 TYR B O 1
ATOM 2480 N N . GLY B 1 103 ? 8.094 -23.5 1.836 1 97.12 103 GLY B N 1
ATOM 2481 C CA . GLY B 1 103 ? 9.016 -24.281 2.65 1 97.12 103 GLY B CA 1
ATOM 2482 C C . GLY B 1 103 ? 10.469 -23.922 2.416 1 97.12 103 GLY B C 1
ATOM 2483 O O . GLY B 1 103 ? 10.773 -22.969 1.707 1 97.12 103 GLY B O 1
ATOM 2484 N N . PRO B 1 104 ? 11.344 -24.688 3.145 1 95.06 104 PRO B N 1
ATOM 2485 C CA . PRO B 1 104 ? 12.773 -24.438 2.953 1 95.06 104 PRO B CA 1
ATOM 2486 C C . PRO B 1 104 ? 13.258 -24.828 1.558 1 95.06 104 PRO B C 1
ATOM 2488 O O . PRO B 1 104 ? 12.734 -25.766 0.96 1 95.06 104 PRO B O 1
ATOM 2491 N N . TYR B 1 105 ? 14.109 -24.047 1.038 1 92.69 105 TYR B N 1
ATOM 2492 C CA . TYR B 1 105 ? 14.734 -24.344 -0.247 1 92.69 105 TYR B CA 1
ATOM 2493 C C . TYR B 1 105 ? 16.234 -24.094 -0.192 1 92.69 105 TYR B C 1
ATOM 2495 O O . TYR B 1 105 ? 16.688 -23.016 0.211 1 92.69 105 TYR B O 1
ATOM 2503 N N . ALA B 1 106 ? 16.953 -25.172 -0.616 1 87.56 106 ALA B N 1
ATOM 2504 C CA . ALA B 1 106 ? 18.406 -25.094 -0.713 1 87.56 106 ALA B CA 1
ATOM 2505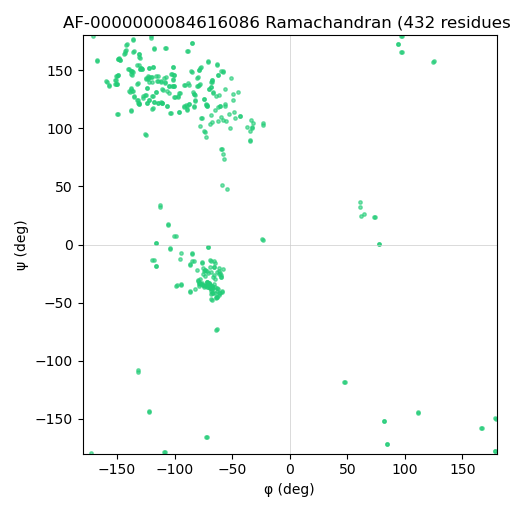 C C . ALA B 1 106 ? 19.016 -24.484 0.551 1 87.56 106 ALA B C 1
ATOM 2507 O O . ALA B 1 106 ? 18.797 -25 1.653 1 87.56 106 ALA B O 1
ATOM 2508 N N . ASN B 1 107 ? 19.703 -23.344 0.457 1 84.81 107 ASN B N 1
ATOM 2509 C CA . ASN B 1 107 ? 20.422 -22.75 1.582 1 84.81 107 ASN B CA 1
ATOM 2510 C C . ASN B 1 107 ? 19.766 -21.438 2.012 1 84.81 107 ASN B C 1
ATOM 2512 O O . ASN B 1 107 ? 20.453 -20.531 2.496 1 84.81 107 ASN B O 1
ATOM 2516 N N . THR B 1 108 ? 18.453 -21.453 1.831 1 84.56 108 THR B N 1
ATOM 2517 C CA . THR B 1 108 ? 17.797 -20.219 2.244 1 84.56 108 THR B CA 1
ATOM 2518 C C . THR B 1 108 ? 17.609 -20.188 3.758 1 84.56 108 THR B C 1
ATOM 2520 O O . THR B 1 108 ? 17.406 -21.219 4.387 1 84.56 108 THR B O 1
ATOM 2523 N N . SER B 1 109 ? 17.734 -19.062 4.363 1 86.94 109 SER B N 1
ATOM 2524 C CA . SER B 1 109 ? 17.609 -18.859 5.805 1 86.94 109 SER B CA 1
ATOM 2525 C C . SER B 1 109 ? 16.156 -18.875 6.242 1 86.94 109 SER B C 1
ATOM 2527 O O . SER B 1 109 ? 15.852 -18.969 7.434 1 86.94 109 SER B O 1
ATOM 2529 N N . SER B 1 110 ? 15.289 -18.75 5.359 1 91.75 110 SER B N 1
ATOM 2530 C CA . SER B 1 110 ? 13.859 -18.734 5.645 1 91.75 110 SER B CA 1
ATOM 2531 C C . SER B 1 110 ? 13.062 -19.438 4.555 1 91.75 110 SER B C 1
ATOM 2533 O O . SER B 1 110 ? 13.594 -19.734 3.482 1 91.75 110 SER B O 1
ATOM 2535 N N . ASN B 1 111 ? 11.844 -19.766 4.809 1 95.56 111 ASN B N 1
ATOM 2536 C CA . ASN B 1 111 ? 10.953 -20.391 3.834 1 95.56 111 ASN B CA 1
ATOM 2537 C C . ASN B 1 111 ? 10.789 -19.516 2.59 1 95.56 111 ASN B C 1
ATOM 2539 O O . ASN B 1 111 ? 10.945 -18.297 2.654 1 95.56 111 ASN B O 1
ATOM 2543 N N . VAL B 1 112 ? 10.594 -20.172 1.492 1 96.88 112 VAL B N 1
ATOM 2544 C CA . VAL B 1 112 ? 10.289 -19.5 0.236 1 96.88 112 VAL B CA 1
ATOM 2545 C C . VAL B 1 112 ? 9.062 -20.141 -0.412 1 96.88 112 VAL B C 1
ATOM 2547 O O . VAL B 1 112 ? 8.648 -21.234 -0.018 1 96.88 112 VAL B O 1
ATOM 2550 N N . ILE B 1 113 ? 8.445 -19.438 -1.308 1 97.81 113 ILE B N 1
ATOM 2551 C CA . ILE B 1 113 ? 7.324 -20 -2.053 1 97.81 113 ILE B CA 1
ATOM 2552 C C . ILE B 1 113 ? 7.84 -21.031 -3.055 1 97.81 113 ILE B C 1
ATOM 2554 O O . ILE B 1 113 ? 8.625 -20.703 -3.947 1 97.81 113 ILE B O 1
ATOM 2558 N N . LEU B 1 114 ? 7.41 -22.219 -2.951 1 97.88 114 LEU B N 1
ATOM 2559 C CA . LEU B 1 114 ? 7.934 -23.328 -3.756 1 97.88 114 LEU B CA 1
ATOM 2560 C C . LEU B 1 114 ? 7.074 -23.547 -5 1 97.88 114 LEU B C 1
ATOM 2562 O O . LEU B 1 114 ? 7.594 -23.891 -6.062 1 97.88 114 LEU B O 1
ATOM 2566 N N . ASN B 1 115 ? 5.816 -23.312 -4.809 1 98.06 115 ASN B N 1
ATOM 2567 C CA . ASN B 1 115 ? 4.883 -23.594 -5.895 1 98.06 115 ASN B CA 1
ATOM 2568 C C . ASN B 1 115 ? 3.674 -22.672 -5.848 1 98.06 115 ASN B C 1
ATOM 2570 O O . ASN B 1 115 ? 3.23 -22.281 -4.77 1 98.06 115 ASN B O 1
ATOM 2574 N N . LEU B 1 116 ? 3.189 -22.312 -7 1 98.25 116 LEU B N 1
ATOM 2575 C CA . LEU B 1 116 ? 1.94 -21.578 -7.16 1 98.25 116 LEU B CA 1
ATOM 2576 C C . LEU B 1 116 ? 1.062 -22.219 -8.227 1 98.25 116 LEU B C 1
ATOM 2578 O O . LEU B 1 116 ? 1.559 -22.656 -9.266 1 98.25 116 LEU B O 1
ATOM 2582 N N . GLU B 1 117 ? -0.178 -22.281 -7.965 1 98.31 117 GLU B N 1
ATOM 2583 C CA . GLU B 1 117 ? -1.196 -22.719 -8.914 1 98.31 117 GLU B CA 1
ATOM 2584 C C . GLU B 1 117 ? -2.299 -21.672 -9.062 1 98.31 117 GLU B C 1
ATOM 2586 O O . GLU B 1 117 ? -2.857 -21.203 -8.07 1 98.31 117 GLU B O 1
ATOM 2591 N N . PHE B 1 118 ? -2.568 -21.344 -10.305 1 98 118 PHE B N 1
ATOM 2592 C CA . PHE B 1 118 ? -3.629 -20.406 -10.625 1 98 118 PHE B CA 1
ATOM 2593 C C . PHE B 1 118 ? -4.793 -21.109 -11.312 1 98 118 PHE B C 1
ATOM 2595 O O . PHE B 1 118 ? -4.594 -21.859 -12.273 1 98 118 PHE B O 1
ATOM 2602 N N . TYR B 1 119 ? -5.945 -20.797 -10.844 1 97.81 119 TYR B N 1
ATOM 2603 C CA . TYR B 1 119 ? -7.168 -21.344 -11.422 1 97.81 119 TYR B CA 1
ATOM 2604 C C . TYR B 1 119 ? -7.934 -20.266 -12.18 1 97.81 119 TYR B C 1
ATOM 2606 O O . TYR B 1 119 ? -7.973 -19.109 -11.766 1 97.81 119 TYR B O 1
ATOM 2614 N N . THR B 1 120 ? -8.555 -20.703 -13.305 1 97.38 120 THR B N 1
ATOM 2615 C CA . THR B 1 120 ? -9.242 -19.719 -14.125 1 97.38 120 THR B CA 1
ATOM 2616 C C . THR B 1 120 ? -10.734 -20.016 -14.203 1 97.38 120 THR B C 1
ATOM 2618 O O . THR B 1 120 ? -11.18 -21.094 -13.812 1 97.38 120 THR B O 1
ATOM 2621 N N . SER B 1 121 ? -11.445 -19.062 -14.719 1 96.56 121 SER B N 1
ATOM 2622 C CA . SER B 1 121 ? -12.891 -19.172 -14.875 1 96.56 121 SER B CA 1
ATOM 2623 C C . SER B 1 121 ? -13.258 -20.219 -15.93 1 96.56 121 SER B C 1
ATOM 2625 O O . SER B 1 121 ? -14.414 -20.641 -16.016 1 96.56 121 SER B O 1
ATOM 2627 N N . LYS B 1 122 ? -12.344 -20.641 -16.719 1 97 122 LYS B N 1
ATOM 2628 C CA . LYS B 1 122 ? -12.57 -21.703 -17.703 1 97 122 LYS B CA 1
ATOM 2629 C C . LYS B 1 122 ? -12.062 -23.047 -17.188 1 97 122 LYS B C 1
ATOM 2631 O O . LYS B 1 122 ? -11.844 -23.969 -17.969 1 97 122 LYS B O 1
ATOM 2636 N N . ASN B 1 123 ? -11.68 -23.047 -15.961 1 95.69 123 ASN B N 1
ATOM 2637 C CA . ASN B 1 123 ? -11.258 -24.266 -15.266 1 95.69 123 ASN B CA 1
ATOM 2638 C C . ASN B 1 123 ? -9.883 -24.734 -15.734 1 95.69 123 ASN B C 1
ATOM 2640 O O . ASN B 1 123 ? -9.625 -25.938 -15.789 1 95.69 123 ASN B O 1
ATOM 2644 N N . ASN B 1 124 ? -9.164 -23.812 -16.234 1 96.44 124 ASN B N 1
ATOM 2645 C CA . ASN B 1 124 ? -7.754 -24.109 -16.5 1 96.44 124 ASN B CA 1
ATOM 2646 C C . ASN B 1 124 ? -6.891 -23.891 -15.266 1 96.44 124 ASN B C 1
ATOM 2648 O O . ASN B 1 124 ? -7.242 -23.109 -14.383 1 96.44 124 ASN B O 1
ATOM 2652 N N . THR B 1 125 ? -5.848 -24.688 -15.188 1 96.94 125 THR B N 1
ATOM 2653 C CA . THR B 1 125 ? -4.883 -24.562 -14.102 1 96.94 125 THR B CA 1
ATOM 2654 C C . THR B 1 125 ? -3.496 -24.234 -14.648 1 96.94 125 THR B C 1
ATOM 2656 O O . THR B 1 125 ? -3.023 -24.875 -15.578 1 96.94 125 THR B O 1
ATOM 2659 N N . ILE B 1 126 ? -2.881 -23.219 -14.141 1 96.06 126 ILE B N 1
ATOM 2660 C CA . ILE B 1 126 ? -1.515 -22.812 -14.453 1 96.06 126 ILE B CA 1
ATOM 2661 C C . ILE B 1 126 ? -0.614 -23.047 -13.25 1 96.06 126 ILE B C 1
ATOM 2663 O O . ILE B 1 126 ? -0.869 -22.516 -12.164 1 96.06 126 ILE B O 1
ATOM 2667 N N . SER B 1 127 ? 0.417 -23.844 -13.414 1 96.75 127 SER B N 1
ATOM 2668 C CA . SER B 1 127 ? 1.256 -24.188 -12.273 1 96.75 127 SER B CA 1
ATOM 2669 C C . SER B 1 127 ? 2.709 -23.797 -12.516 1 96.75 127 SER B C 1
ATOM 2671 O O . SER B 1 127 ? 3.199 -23.875 -13.641 1 96.75 127 SER B O 1
ATOM 2673 N N . CYS B 1 128 ? 3.336 -23.375 -11.484 1 97.44 128 CYS B N 1
ATOM 2674 C CA . CYS B 1 128 ? 4.758 -23.062 -11.5 1 97.44 128 CYS B CA 1
ATOM 2675 C C . CYS B 1 128 ? 5.441 -23.531 -10.227 1 97.44 128 CYS B C 1
ATOM 2677 O O . CYS B 1 128 ? 4.973 -23.234 -9.125 1 97.44 128 CYS B O 1
ATOM 2679 N N . GLY B 1 129 ? 6.578 -24.219 -10.375 1 96.94 129 GLY B N 1
ATOM 2680 C CA . GLY B 1 129 ? 7.32 -24.719 -9.227 1 96.94 129 GLY B CA 1
ATOM 2681 C C . GLY B 1 129 ? 6.957 -26.141 -8.867 1 96.94 129 GLY B C 1
ATOM 2682 O O . GLY B 1 129 ? 6.086 -26.75 -9.5 1 96.94 129 GLY B O 1
ATOM 2683 N N . LYS B 1 130 ? 7.707 -26.688 -7.934 1 95.75 130 LYS B N 1
ATOM 2684 C CA . LYS B 1 130 ? 7.484 -28.031 -7.418 1 95.75 130 LYS B CA 1
ATOM 2685 C C . LYS B 1 130 ? 7.441 -28.047 -5.891 1 95.75 130 LYS B C 1
ATOM 2687 O O . LYS B 1 130 ? 7.961 -27.125 -5.25 1 95.75 130 LYS B O 1
ATOM 2692 N N . TYR B 1 131 ? 6.723 -28.984 -5.387 1 93.12 131 TYR B N 1
ATOM 2693 C CA . TYR B 1 131 ? 6.613 -29.062 -3.934 1 93.12 131 TYR B CA 1
ATOM 2694 C C . TYR B 1 131 ? 6.477 -30.516 -3.48 1 93.12 131 TYR B C 1
ATOM 2696 O O . TYR B 1 131 ? 6.227 -31.406 -4.297 1 93.12 131 TYR B O 1
ATOM 2704 N N . SER B 1 132 ? 6.805 -30.75 -2.186 1 93 132 SER B N 1
ATOM 2705 C CA . SER B 1 132 ? 6.555 -32.031 -1.551 1 93 132 SER B CA 1
ATOM 2706 C C . SER B 1 132 ? 5.414 -31.938 -0.544 1 93 132 SER B C 1
ATOM 2708 O O . SER B 1 132 ? 4.93 -30.844 -0.244 1 93 132 SER B O 1
ATOM 2710 N N . SER B 1 133 ? 4.984 -33.094 -0.096 1 92.25 133 SER B N 1
ATOM 2711 C CA . SER B 1 133 ? 3.877 -33.156 0.853 1 92.25 133 SER B CA 1
ATOM 2712 C C . SER B 1 133 ? 4.258 -32.531 2.186 1 92.25 133 SER B C 1
ATOM 2714 O O . SER B 1 133 ? 3.389 -32.188 2.998 1 92.25 133 SER B O 1
ATOM 2716 N N . LEU B 1 134 ? 5.57 -32.281 2.432 1 93.81 134 LEU B N 1
ATOM 2717 C CA . LEU B 1 134 ? 6.051 -31.734 3.691 1 93.81 134 LEU B CA 1
ATOM 2718 C C . LEU B 1 134 ? 5.945 -30.203 3.689 1 93.81 134 LEU B C 1
ATOM 2720 O O . LEU B 1 134 ? 6.027 -29.578 4.746 1 93.81 134 LEU B O 1
ATOM 2724 N N . ASP B 1 135 ? 5.742 -29.703 2.48 1 96.69 135 ASP B N 1
ATOM 2725 C CA . ASP B 1 135 ? 5.664 -28.25 2.367 1 96.69 135 ASP B CA 1
ATOM 2726 C C . ASP B 1 135 ? 4.297 -27.734 2.809 1 96.69 135 ASP B C 1
ATOM 2728 O O . ASP B 1 135 ? 3.299 -28.453 2.713 1 96.69 135 ASP B O 1
ATOM 2732 N N . THR B 1 136 ? 4.152 -26.516 3.348 1 97.88 136 THR B N 1
ATOM 2733 C CA . THR B 1 136 ? 2.934 -25.969 3.936 1 97.88 136 THR B CA 1
ATOM 2734 C C . THR B 1 136 ? 2.027 -25.391 2.857 1 97.88 136 THR B C 1
ATOM 2736 O O . THR B 1 136 ? 2.428 -24.469 2.129 1 97.88 136 THR B O 1
ATOM 2739 N N . PRO B 1 137 ? 0.837 -25.906 2.701 1 98.44 137 PRO B N 1
ATOM 2740 C CA . PRO B 1 137 ? -0.092 -25.391 1.693 1 98.44 137 PRO B CA 1
ATOM 2741 C C . PRO B 1 137 ? -0.769 -24.094 2.127 1 98.44 137 PRO B C 1
ATOM 2743 O O . PRO B 1 137 ? -0.888 -23.812 3.324 1 98.44 137 PRO B O 1
ATOM 2746 N N . PHE B 1 138 ? -1.143 -23.281 1.178 1 97.69 138 PHE B N 1
ATOM 2747 C CA . PHE B 1 138 ? -1.952 -22.109 1.44 1 97.69 138 PHE B CA 1
ATOM 2748 C C . PHE B 1 138 ? -2.867 -21.797 0.26 1 97.69 138 PHE B C 1
ATOM 2750 O O . PHE B 1 138 ? -2.682 -22.344 -0.831 1 97.69 138 PHE B O 1
ATOM 2757 N N . THR B 1 139 ? -3.885 -21.062 0.481 1 97.88 139 THR B N 1
ATOM 2758 C CA . THR B 1 139 ? -4.754 -20.484 -0.535 1 97.88 139 THR B CA 1
ATOM 2759 C C . THR B 1 139 ? -4.742 -18.953 -0.442 1 97.88 139 THR B C 1
ATOM 2761 O O . THR B 1 139 ? -4.605 -18.391 0.648 1 97.88 139 THR B O 1
ATOM 2764 N N . LEU B 1 140 ? -4.824 -18.375 -1.558 1 96.44 140 LEU B N 1
ATOM 2765 C CA . LEU B 1 140 ? -4.734 -16.922 -1.65 1 96.44 140 LEU B CA 1
ATOM 2766 C C . LEU B 1 140 ? -5.844 -16.359 -2.535 1 96.44 140 LEU B C 1
ATOM 2768 O O . LEU B 1 140 ? -6.035 -16.812 -3.662 1 96.44 140 LEU B O 1
ATOM 2772 N N . PRO B 1 141 ? -6.625 -15.43 -1.977 1 94.69 141 PRO B N 1
ATOM 2773 C CA . PRO B 1 141 ? -7.605 -14.797 -2.863 1 94.69 141 PRO B CA 1
ATOM 2774 C C . PRO B 1 141 ? -6.949 -14.016 -4.004 1 94.69 141 PRO B C 1
ATOM 2776 O O . PRO B 1 141 ? -5.812 -13.562 -3.873 1 94.69 141 PRO B O 1
ATOM 2779 N N . VAL B 1 142 ? -7.711 -13.883 -5.074 1 96.44 142 VAL B N 1
ATOM 2780 C CA . VAL B 1 142 ? -7.195 -13.133 -6.215 1 96.44 142 VAL B CA 1
ATOM 2781 C C . VAL B 1 142 ? -7.309 -11.641 -5.941 1 96.44 142 VAL B C 1
ATOM 2783 O O . VAL B 1 142 ? -8.312 -11.172 -5.406 1 96.44 142 VAL B O 1
ATOM 2786 N N . GLY B 1 143 ? -6.312 -10.898 -6.27 1 96.56 143 GLY B N 1
ATOM 2787 C CA . GLY B 1 143 ? -6.289 -9.453 -6.109 1 96.56 143 GLY B CA 1
ATOM 2788 C C . GLY B 1 143 ? -4.984 -8.82 -6.555 1 96.56 143 GLY B C 1
ATOM 2789 O O . GLY B 1 143 ? -4.383 -9.25 -7.543 1 96.56 143 GLY B O 1
ATOM 2790 N N . VAL B 1 144 ? -4.625 -7.727 -5.945 1 97.88 144 VAL B N 1
ATOM 2791 C CA . VAL B 1 144 ? -3.33 -7.086 -6.176 1 97.88 144 VAL B CA 1
ATOM 2792 C C . VAL B 1 144 ? -2.307 -7.625 -5.18 1 97.88 144 VAL B C 1
ATOM 2794 O O . VAL B 1 144 ? -2.594 -7.746 -3.986 1 97.88 144 VAL B O 1
ATOM 2797 N N . PHE B 1 145 ? -1.142 -7.898 -5.613 1 98.31 145 PHE B N 1
ATOM 2798 C CA . PHE B 1 145 ? -0.264 -8.758 -4.828 1 98.31 145 PHE B CA 1
ATOM 2799 C C . PHE B 1 145 ? 0.795 -7.938 -4.105 1 98.31 145 PHE B C 1
ATOM 2801 O O . PHE B 1 145 ? 1.216 -6.887 -4.598 1 98.31 145 PHE B O 1
ATOM 2808 N N . TYR B 1 146 ? 1.158 -8.406 -2.939 1 97.5 146 TYR B N 1
ATOM 2809 C CA . TYR B 1 146 ? 2.301 -7.93 -2.166 1 97.5 146 TYR B CA 1
ATOM 2810 C C . TYR B 1 146 ? 3.096 -9.102 -1.595 1 97.5 146 TYR B C 1
ATOM 2812 O O . TYR B 1 146 ? 2.648 -10.242 -1.647 1 97.5 146 TYR B O 1
ATOM 2820 N N . GLY B 1 147 ? 4.297 -8.844 -1.128 1 96.94 147 GLY B N 1
ATOM 2821 C CA . GLY B 1 147 ? 5.152 -9.883 -0.58 1 96.94 147 GLY B CA 1
ATOM 2822 C C . GLY B 1 147 ? 6.594 -9.438 -0.399 1 96.94 147 GLY B C 1
ATOM 2823 O O . GLY B 1 147 ? 6.859 -8.25 -0.173 1 96.94 147 GLY B O 1
ATOM 2824 N N . SER B 1 148 ? 7.477 -10.453 -0.358 1 96.94 148 SER B N 1
ATOM 2825 C CA . SER B 1 148 ? 8.898 -10.164 -0.229 1 96.94 148 SER B CA 1
ATOM 2826 C C . SER B 1 148 ? 9.727 -11.039 -1.171 1 96.94 148 SER B C 1
ATOM 2828 O O . SER B 1 148 ? 9.289 -12.117 -1.565 1 96.94 148 SER B O 1
ATOM 2830 N N . SER B 1 149 ? 10.82 -10.398 -1.561 1 96.88 149 SER B N 1
ATOM 2831 C CA . SER B 1 149 ? 11.602 -11.086 -2.586 1 96.88 149 SER B CA 1
ATOM 2832 C C . SER B 1 149 ? 13.094 -10.766 -2.451 1 96.88 149 SER B C 1
ATOM 2834 O O . SER B 1 149 ? 13.461 -9.664 -2.055 1 96.88 149 SER B O 1
ATOM 2836 N N . ASP B 1 150 ? 13.961 -11.656 -2.74 1 94.44 150 ASP B N 1
ATOM 2837 C CA . ASP B 1 150 ? 15.383 -11.523 -3.043 1 94.44 150 ASP B CA 1
ATOM 2838 C C . ASP B 1 150 ? 15.742 -12.305 -4.305 1 94.44 150 ASP B C 1
ATOM 2840 O O . ASP B 1 150 ? 15.227 -12.023 -5.387 1 94.44 150 ASP B O 1
ATOM 2844 N N . ASP B 1 151 ? 16.453 -13.422 -4.129 1 92.81 151 ASP B N 1
ATOM 2845 C CA . ASP B 1 151 ? 16.766 -14.242 -5.297 1 92.81 151 ASP B CA 1
ATOM 2846 C C . ASP B 1 151 ? 15.523 -15.008 -5.762 1 92.81 151 ASP B C 1
ATOM 2848 O O . ASP B 1 151 ? 15.414 -15.367 -6.938 1 92.81 151 ASP B O 1
ATOM 2852 N N . TYR B 1 152 ? 14.555 -15.188 -4.809 1 93.62 152 TYR B N 1
ATOM 2853 C CA . TYR B 1 152 ? 13.32 -15.922 -5.059 1 93.62 152 TYR B CA 1
ATOM 2854 C C . TYR B 1 152 ? 12.117 -15.188 -4.484 1 93.62 152 TYR B C 1
ATOM 2856 O O . TYR B 1 152 ? 12.258 -14.078 -3.953 1 93.62 152 TYR B O 1
ATOM 2864 N N . LEU B 1 153 ? 10.992 -15.711 -4.703 1 96.56 153 LEU B N 1
ATOM 2865 C CA . LEU B 1 153 ? 9.789 -15.25 -4.027 1 96.56 153 LEU B CA 1
ATOM 2866 C C . LEU B 1 153 ? 9.734 -15.773 -2.596 1 96.56 153 LEU B C 1
ATOM 2868 O O . LEU B 1 153 ? 9.516 -16.969 -2.379 1 96.56 153 LEU B O 1
ATOM 2872 N N . ASN B 1 154 ? 9.922 -14.914 -1.598 1 96.88 154 ASN B N 1
ATOM 2873 C CA . ASN B 1 154 ? 9.984 -15.344 -0.205 1 96.88 154 ASN B CA 1
ATOM 2874 C C . ASN B 1 154 ? 8.602 -15.422 0.423 1 96.88 154 ASN B C 1
ATOM 2876 O O . ASN B 1 154 ? 8.328 -16.328 1.221 1 96.88 154 ASN B O 1
ATOM 2880 N N . SER B 1 155 ? 7.793 -14.453 0.096 1 97.5 155 SER B N 1
ATOM 2881 C CA . SER B 1 155 ? 6.445 -14.422 0.655 1 97.5 155 SER B CA 1
ATOM 2882 C C . SER B 1 155 ? 5.461 -13.773 -0.315 1 97.5 155 SER B C 1
ATOM 2884 O O . SER B 1 155 ? 5.863 -13.055 -1.229 1 97.5 155 SER B O 1
ATOM 2886 N N . ILE B 1 156 ? 4.176 -14.062 -0.12 1 97.88 156 ILE B N 1
ATOM 2887 C CA . ILE B 1 156 ? 3.16 -13.523 -1.021 1 97.88 156 ILE B CA 1
ATOM 2888 C C . ILE B 1 156 ? 1.848 -13.336 -0.266 1 97.88 156 ILE B C 1
ATOM 2890 O O . ILE B 1 156 ? 1.494 -14.148 0.592 1 97.88 156 ILE B O 1
ATOM 2894 N N . GLY B 1 157 ? 1.186 -12.281 -0.487 1 96.75 157 GLY B N 1
ATOM 2895 C CA . GLY B 1 157 ? -0.172 -11.938 -0.097 1 96.75 157 GLY B CA 1
ATOM 2896 C C . GLY B 1 157 ? -0.921 -11.164 -1.167 1 96.75 157 GLY B C 1
ATOM 2897 O O . GLY B 1 157 ? -0.363 -10.852 -2.221 1 96.75 157 GLY B O 1
ATOM 2898 N N . SER B 1 158 ? -2.188 -10.945 -0.966 1 96.94 158 SER B N 1
ATOM 2899 C CA . SER B 1 158 ? -2.979 -10.203 -1.942 1 96.94 158 SER B CA 1
ATOM 2900 C C . SER B 1 158 ? -3.963 -9.266 -1.256 1 96.94 158 SER B C 1
ATOM 2902 O O . SER B 1 158 ? -4.328 -9.477 -0.099 1 96.94 158 SER B O 1
ATOM 2904 N N . TYR B 1 159 ? -4.258 -8.195 -1.94 1 95.38 159 TYR B N 1
ATOM 2905 C CA . TYR B 1 159 ? -5.387 -7.332 -1.617 1 95.38 159 TYR B CA 1
ATOM 2906 C C . TYR B 1 159 ? -6.605 -7.688 -2.461 1 95.38 159 TYR B C 1
ATOM 2908 O O . TYR B 1 159 ? -6.59 -7.52 -3.684 1 95.38 159 TYR B O 1
ATOM 2916 N N . GLU B 1 160 ? -7.609 -8.156 -1.806 1 94.31 160 GLU B N 1
ATOM 2917 C CA . GLU B 1 160 ? -8.891 -8.133 -2.508 1 94.31 160 GLU B CA 1
ATOM 2918 C C . GLU B 1 160 ? -9.461 -6.723 -2.566 1 94.31 160 GLU B C 1
ATOM 2920 O O . GLU B 1 160 ? -9.578 -6.055 -1.537 1 94.31 160 GLU B O 1
ATOM 2925 N N . ILE B 1 161 ? -9.742 -6.305 -3.752 1 92.31 161 ILE B N 1
ATOM 2926 C CA . ILE B 1 161 ? -10.18 -4.922 -3.895 1 92.31 161 ILE B CA 1
ATOM 2927 C C . ILE B 1 161 ? -11.609 -4.883 -4.418 1 92.31 161 ILE B C 1
ATOM 2929 O O . ILE B 1 161 ? -11.953 -5.586 -5.371 1 92.31 161 ILE B O 1
ATOM 2933 N N . SER B 1 162 ? -12.398 -4.102 -3.754 1 89.5 162 SER B N 1
ATOM 2934 C CA . SER B 1 162 ? -13.758 -3.822 -4.211 1 89.5 162 SER B CA 1
ATOM 2935 C C . SER B 1 162 ? -13.992 -2.322 -4.348 1 89.5 162 SER B C 1
ATOM 2937 O O . SER B 1 162 ? -13.484 -1.531 -3.549 1 89.5 162 SER B O 1
ATOM 2939 N N . PHE B 1 163 ? -14.711 -1.915 -5.32 1 85.06 163 PHE B N 1
ATOM 2940 C CA . PHE B 1 163 ? -14.992 -0.515 -5.613 1 85.06 163 PHE B CA 1
ATOM 2941 C C . PHE B 1 163 ? -16.453 -0.195 -5.375 1 85.06 163 PHE B C 1
ATOM 2943 O O . PHE B 1 163 ? -17.328 -1.06 -5.539 1 85.06 163 PHE B O 1
ATOM 2950 N N . PRO B 1 164 ? -16.625 1.048 -4.781 1 70.38 164 PRO B N 1
ATOM 2951 C CA . PRO B 1 164 ? -18.047 1.388 -4.582 1 70.38 164 PRO B CA 1
ATOM 2952 C C . PRO B 1 164 ? -18.844 1.341 -5.875 1 70.38 164 PRO B C 1
ATOM 2954 O O . PRO B 1 164 ? -18.328 1.653 -6.949 1 70.38 164 PRO B O 1
ATOM 2957 N N . SER B 1 165 ? -19.844 0.488 -5.852 1 60.56 165 SER B N 1
ATOM 2958 C CA . SER B 1 165 ? -20.734 0.439 -7.004 1 60.56 165 SER B CA 1
ATOM 2959 C C . SER B 1 165 ? -21.406 1.788 -7.238 1 60.56 165 SER B C 1
ATOM 2961 O O . SER B 1 165 ? -21.922 2.4 -6.301 1 60.56 165 SER B O 1
ATOM 2963 N N . PHE B 1 166 ? -20.703 2.684 -7.887 1 53.06 166 PHE B N 1
ATOM 2964 C CA . PHE B 1 166 ? -21.547 3.838 -8.188 1 53.06 166 PHE B CA 1
ATOM 2965 C C . PHE B 1 166 ? -22.922 3.396 -8.672 1 53.06 166 PHE B C 1
ATOM 2967 O O . PHE B 1 166 ? -23.031 2.463 -9.469 1 53.06 166 PHE B O 1
ATOM 2974 N N . PRO B 1 167 ? -23.812 3.672 -7.793 1 43.81 167 PRO B N 1
ATOM 2975 C CA . PRO B 1 167 ? -25.141 3.334 -8.344 1 43.81 167 PRO B CA 1
ATOM 2976 C C . PRO B 1 167 ? -25.234 3.592 -9.844 1 43.81 167 PRO B C 1
ATOM 2978 O O . PRO B 1 167 ? -24.812 4.648 -10.32 1 43.81 167 PRO B O 1
ATOM 2981 N N . SER B 1 168 ? -24.891 2.604 -10.531 1 40.97 168 SER B N 1
ATOM 2982 C CA . SER B 1 168 ? -25.453 2.879 -11.852 1 40.97 168 SER B CA 1
ATOM 2983 C C . SER B 1 168 ? -26.766 3.648 -11.75 1 40.97 168 SER B C 1
ATOM 2985 O O . SER B 1 168 ? -27.594 3.361 -10.891 1 40.97 168 SER B O 1
ATOM 2987 N N . PHE B 1 169 ? -26.734 4.938 -11.969 1 37.03 169 PHE B N 1
ATOM 2988 C CA . PHE B 1 169 ? -28.047 5.586 -12.031 1 37.03 169 PHE B CA 1
ATOM 2989 C C . PHE B 1 169 ? -29.125 4.578 -12.398 1 37.03 169 PHE B C 1
ATOM 2991 O O . PHE B 1 169 ? -28.969 3.811 -13.352 1 37.03 169 PHE B O 1
ATOM 2998 N N . PRO B 1 170 ? -29.906 4.195 -11.359 1 35.09 170 PRO B N 1
ATOM 2999 C CA . PRO B 1 170 ? -31.016 3.354 -11.805 1 35.09 170 PRO B CA 1
ATOM 3000 C C . PRO B 1 170 ? -31.531 3.74 -13.195 1 35.09 170 PRO B C 1
ATOM 3002 O O . PRO B 1 170 ? -31.594 4.926 -13.523 1 35.09 170 PRO B O 1
ATOM 3005 N N . SER B 1 171 ? -31.281 3.029 -14.125 1 32.38 171 SER B N 1
ATOM 3006 C CA . SER B 1 171 ? -32.188 3.299 -15.234 1 32.38 171 SER B CA 1
ATOM 3007 C C . SER B 1 171 ? -33.594 3.617 -14.727 1 32.38 171 SER B C 1
ATOM 3009 O O . SER B 1 171 ? -34.125 2.936 -13.844 1 32.38 171 SER B O 1
ATOM 3011 N N . GLN B 1 172 ? -34 4.883 -14.672 1 33.72 172 GLN B N 1
ATOM 3012 C CA . GLN B 1 172 ? -35.312 5.422 -14.367 1 33.72 172 GLN B CA 1
ATOM 3013 C C . GLN B 1 172 ? -36.406 4.406 -14.664 1 33.72 172 GLN B C 1
ATOM 3015 O O . GLN B 1 172 ? -37.469 4.758 -15.188 1 33.72 172 GLN B O 1
ATOM 3020 N N . SER B 1 173 ? -36.125 3.168 -15.055 1 31.08 173 SER B N 1
ATOM 3021 C CA . SER B 1 173 ? -37.312 2.562 -15.602 1 31.08 173 SER B CA 1
ATOM 3022 C C . SER B 1 173 ? -38.406 2.404 -14.531 1 31.08 173 SER B C 1
ATOM 3024 O O . SER B 1 173 ? -39.562 2.725 -14.766 1 31.08 173 SER B O 1
ATOM 3026 N N . THR B 1 174 ? -38.25 1.4 -13.539 1 33.5 174 THR B N 1
ATOM 3027 C CA . THR B 1 174 ? -39.406 0.582 -13.219 1 33.5 174 THR B CA 1
ATOM 3028 C C . THR B 1 174 ? -40.156 1.147 -12.023 1 33.5 174 THR B C 1
ATOM 3030 O O . THR B 1 174 ? -41.062 0.495 -11.477 1 33.5 174 THR B O 1
ATOM 3033 N N . VAL B 1 175 ? -39.75 2.166 -11.25 1 35.03 175 VAL B N 1
ATOM 3034 C CA . VAL B 1 175 ? -40.406 2.443 -9.977 1 35.03 175 VAL B CA 1
ATOM 3035 C C . VAL B 1 175 ? -41.875 2.768 -10.219 1 35.03 175 VAL B C 1
ATOM 3037 O O . VAL B 1 175 ? -42.625 3.027 -9.266 1 35.03 175 VAL B O 1
ATOM 3040 N N . ILE B 1 176 ? -42.062 3.232 -11.445 1 32.53 176 ILE B N 1
ATOM 3041 C CA . ILE B 1 176 ? -43.344 3.9 -11.578 1 32.53 176 ILE B CA 1
ATOM 3042 C C . ILE B 1 176 ? -44.469 2.908 -11.289 1 32.53 176 ILE B C 1
ATOM 3044 O O . ILE B 1 176 ? -45.625 3.299 -11.164 1 32.53 176 ILE B O 1
ATOM 3048 N N . ALA B 1 177 ? -44.125 1.566 -11.461 1 31.56 177 ALA B N 1
ATOM 3049 C CA . ALA B 1 177 ? -45.344 0.775 -11.68 1 31.56 177 ALA B CA 1
ATOM 3050 C C . ALA B 1 177 ? -46.062 0.48 -10.367 1 31.56 177 ALA B C 1
ATOM 3052 O O . ALA B 1 177 ? -47.25 0.117 -10.359 1 31.56 177 ALA B O 1
ATOM 3053 N N . LEU B 1 178 ? -45.219 0.356 -9.289 1 33.72 178 LEU B N 1
ATOM 3054 C CA . LEU B 1 178 ? -45.875 -0.4 -8.227 1 33.72 178 LEU B CA 1
ATOM 3055 C C . LEU B 1 178 ? -46.844 0.479 -7.457 1 33.72 178 LEU B C 1
ATOM 3057 O O . LEU B 1 178 ? -47.812 -0.021 -6.891 1 33.72 178 LEU B O 1
ATOM 3061 N N . SER B 1 179 ? -46.531 1.751 -7.305 1 36.16 179 SER B N 1
ATOM 3062 C CA . SER B 1 179 ? -47.312 2.506 -6.336 1 36.16 179 SER B CA 1
ATOM 3063 C C . SER B 1 179 ? -48.75 2.707 -6.828 1 36.16 179 SER B C 1
ATOM 3065 O O . SER B 1 179 ? -49.594 3.174 -6.074 1 36.16 179 SER B O 1
ATOM 3067 N N . CYS B 1 180 ? -48.875 2.537 -8.141 1 36.97 180 CYS B N 1
ATOM 3068 C CA . CYS B 1 180 ? -50.188 2.92 -8.633 1 36.97 180 CYS B CA 1
ATOM 3069 C C . CYS B 1 180 ? -51.25 1.872 -8.273 1 36.97 180 CYS B C 1
ATOM 3071 O O . CYS B 1 180 ? -52.438 2.1 -8.445 1 36.97 180 CYS B O 1
ATOM 3073 N N . THR B 1 181 ? -50.781 0.653 -7.988 1 38.75 181 THR B N 1
ATOM 3074 C CA . THR B 1 181 ? -51.781 -0.41 -7.906 1 38.75 181 THR B CA 1
ATOM 3075 C C . THR B 1 181 ? -52.531 -0.342 -6.582 1 38.75 181 THR B C 1
ATOM 3077 O O . THR B 1 181 ? -53.719 -0.703 -6.512 1 38.75 181 THR B O 1
ATOM 3080 N N . THR B 1 182 ? -51.844 0.082 -5.484 1 43.22 182 THR B N 1
ATOM 3081 C CA . THR B 1 182 ? -52.531 0.001 -4.195 1 43.22 182 THR B CA 1
ATOM 3082 C C . THR B 1 182 ? -53.594 1.074 -4.078 1 43.22 182 THR B C 1
ATOM 3084 O O . THR B 1 182 ? -54.531 0.949 -3.271 1 43.22 182 THR B O 1
ATOM 3087 N N . GLY B 1 183 ? -53.438 2.133 -4.879 1 38.62 183 GLY B N 1
ATOM 3088 C CA . GLY B 1 183 ? -54.438 3.18 -4.891 1 38.62 183 GLY B CA 1
ATOM 3089 C C . GLY B 1 183 ? -55.75 2.719 -5.453 1 38.62 183 GLY B C 1
ATOM 3090 O O . GLY B 1 183 ? -56.812 3.168 -5.008 1 38.62 183 GLY B O 1
ATOM 3091 N N . ILE B 1 184 ? -55.625 1.697 -6.371 1 47.44 184 ILE B N 1
ATOM 3092 C CA . ILE B 1 184 ? -56.812 1.259 -7.09 1 47.44 184 ILE B CA 1
ATOM 3093 C C . ILE B 1 184 ? -57.656 0.352 -6.191 1 47.44 184 ILE B C 1
ATOM 3095 O O . ILE B 1 184 ? -58.875 0.459 -6.168 1 47.44 184 ILE B O 1
ATOM 3099 N N . LEU B 1 185 ? -57.062 -0.457 -5.297 1 47.12 185 LEU B N 1
ATOM 3100 C CA . LEU B 1 185 ? -57.781 -1.413 -4.488 1 47.12 185 LEU B CA 1
ATOM 3101 C C . LEU B 1 185 ? -58.531 -0.704 -3.363 1 47.12 185 LEU B C 1
ATOM 3103 O O . LEU B 1 185 ? -59.688 -1.052 -3.055 1 47.12 185 LEU B O 1
ATOM 3107 N N . GLY B 1 186 ? -58.031 0.35 -2.793 1 46.53 186 GLY B N 1
ATOM 3108 C CA . GLY B 1 186 ? -58.688 1.137 -1.769 1 46.53 186 GLY B CA 1
ATOM 3109 C C . GLY B 1 186 ? -59.906 1.888 -2.287 1 46.53 186 GLY B C 1
ATOM 3110 O O . GLY B 1 186 ? -60.938 1.947 -1.618 1 46.53 186 GLY B O 1
ATOM 3111 N N . PHE B 1 187 ? -59.719 2.311 -3.549 1 53.38 187 PHE B N 1
ATOM 3112 C CA . PHE B 1 187 ? -60.812 3.025 -4.191 1 53.38 187 PHE B CA 1
ATOM 3113 C C . PHE B 1 187 ? -62 2.084 -4.473 1 53.38 187 PHE B C 1
ATOM 3115 O O . PHE B 1 187 ? -63.156 2.432 -4.23 1 53.38 187 PHE B O 1
ATOM 3122 N N . CYS B 1 188 ? -61.719 0.837 -4.828 1 53.56 188 CYS B N 1
ATOM 3123 C CA . CYS B 1 188 ? -62.75 -0.148 -5.125 1 53.56 188 CYS B CA 1
ATOM 3124 C C . CYS B 1 188 ? -63.5 -0.558 -3.859 1 53.56 188 CYS B C 1
ATOM 3126 O O . CYS B 1 188 ? -64.688 -0.758 -3.885 1 53.56 188 CYS B O 1
ATOM 3128 N N . PHE B 1 189 ? -62.781 -0.593 -2.705 1 59.47 189 PHE B N 1
ATOM 3129 C CA . PHE B 1 189 ? -63.406 -0.963 -1.44 1 59.47 189 PHE B CA 1
ATOM 3130 C C . PHE B 1 189 ? -64.312 0.149 -0.942 1 59.47 189 PHE B C 1
ATOM 3132 O O . PHE B 1 189 ? -65.438 -0.116 -0.452 1 59.47 189 PHE B O 1
ATOM 3139 N N . LEU B 1 190 ? -63.969 1.438 -1.174 1 59.25 190 LEU B N 1
ATOM 3140 C CA . LEU B 1 190 ? -64.812 2.576 -0.803 1 59.25 190 LEU B CA 1
ATOM 3141 C C . LEU B 1 190 ? -66.062 2.635 -1.664 1 59.25 190 LEU B C 1
ATOM 3143 O O . LEU B 1 190 ? -67.125 2.904 -1.159 1 59.25 190 LEU B O 1
ATOM 3147 N N . VAL B 1 191 ? -65.938 2.256 -2.941 1 63.62 191 VAL B N 1
ATOM 3148 C CA . VAL B 1 191 ? -67.125 2.246 -3.854 1 63.62 191 VAL B CA 1
ATOM 3149 C C . VAL B 1 191 ? -68.062 1.112 -3.479 1 63.62 191 VAL B C 1
ATOM 3151 O O . VAL B 1 191 ? -69.25 1.299 -3.453 1 63.62 191 VAL B O 1
ATOM 3154 N N . ALA B 1 192 ? -67.5 -0.039 -3.061 1 64.06 192 ALA B N 1
ATOM 3155 C CA . ALA B 1 192 ? -68.375 -1.18 -2.682 1 64.06 192 ALA B CA 1
ATOM 3156 C C . ALA B 1 192 ? -69.125 -0.886 -1.409 1 64.06 192 ALA B C 1
ATOM 3158 O O . ALA B 1 192 ? -70.312 -1.21 -1.316 1 64.06 192 ALA B O 1
ATOM 3159 N N . ILE B 1 193 ? -68.438 -0.177 -0.482 1 62.66 193 ILE B N 1
ATOM 3160 C CA . ILE B 1 193 ? -69.125 0.215 0.749 1 62.66 193 ILE B CA 1
ATOM 3161 C C . ILE B 1 193 ? -70.188 1.264 0.44 1 62.66 193 ILE B C 1
ATOM 3163 O O . ILE B 1 193 ? -71.312 1.201 0.968 1 62.66 193 ILE B O 1
ATOM 3167 N N . GLY B 1 194 ? -69.938 2.146 -0.501 1 59.97 194 GLY B N 1
ATOM 3168 C CA . GLY B 1 194 ? -70.875 3.143 -0.948 1 59.97 194 GLY B CA 1
ATOM 3169 C C . GLY B 1 194 ? -72.125 2.535 -1.6 1 59.97 194 GLY B C 1
ATOM 3170 O O . GLY B 1 194 ? -73.25 2.945 -1.315 1 59.97 194 GLY B O 1
ATOM 3171 N N . ILE B 1 195 ? -71.875 1.568 -2.447 1 62.59 195 ILE B N 1
ATOM 3172 C CA . ILE B 1 195 ? -73 0.901 -3.125 1 62.59 195 ILE B CA 1
ATOM 3173 C C . ILE B 1 195 ? -73.812 0.113 -2.109 1 62.59 195 ILE B C 1
ATOM 3175 O O . ILE B 1 195 ? -75.062 0.146 -2.143 1 62.59 195 ILE B O 1
ATOM 3179 N N . PHE B 1 196 ? -73.125 -0.501 -1.19 1 62.78 196 PHE B N 1
ATOM 3180 C CA . PHE B 1 196 ? -73.812 -1.289 -0.166 1 62.78 196 PHE B CA 1
ATOM 3181 C C . PHE B 1 196 ? -74.625 -0.398 0.726 1 62.78 196 PHE B C 1
ATOM 3183 O O . PHE B 1 196 ? -75.812 -0.725 1.013 1 62.78 196 PHE B O 1
ATOM 3190 N N . LEU B 1 197 ? -74.125 0.737 1.125 1 61.41 197 LEU B N 1
ATOM 3191 C CA . LEU B 1 197 ? -74.875 1.677 1.951 1 61.41 197 LEU B CA 1
ATOM 3192 C C . LEU B 1 197 ? -76 2.316 1.156 1 61.41 197 LEU B C 1
ATOM 3194 O O . LEU B 1 197 ? -77.062 2.572 1.699 1 61.41 197 LEU B O 1
ATOM 3198 N N . TRP B 1 198 ? -75.75 2.514 -0.114 1 60.72 198 TRP B N 1
ATOM 3199 C CA . TRP B 1 198 ? -76.75 3.096 -0.991 1 60.72 198 TRP B CA 1
ATOM 3200 C C . TRP B 1 198 ? -77.938 2.131 -1.193 1 60.72 198 TRP B C 1
ATOM 3202 O O . TRP B 1 198 ? -79.062 2.535 -1.149 1 60.72 198 TRP B O 1
ATOM 3212 N N . LYS B 1 199 ? -77.562 0.883 -1.38 1 57.69 199 LYS B N 1
ATOM 3213 C CA . LYS B 1 199 ? -78.625 -0.115 -1.538 1 57.69 199 LYS B CA 1
ATOM 3214 C C . LYS B 1 199 ? -79.438 -0.25 -0.263 1 57.69 199 LYS B C 1
ATOM 3216 O O . LYS B 1 199 ? -80.688 -0.421 -0.322 1 57.69 199 LYS B O 1
ATOM 3221 N N . LYS B 1 200 ? -78.75 -0.149 0.844 1 57.19 200 LYS B N 1
ATOM 3222 C CA . LYS B 1 200 ? -79.438 -0.284 2.117 1 57.19 200 LYS B CA 1
ATOM 3223 C C . LYS B 1 200 ? -80.312 0.941 2.402 1 57.19 200 LYS B C 1
ATOM 3225 O O . LYS B 1 200 ? -81.438 0.822 2.971 1 57.19 200 LYS B O 1
ATOM 3230 N N . PHE B 1 201 ? -79.875 2.08 1.943 1 56.19 201 PHE B N 1
ATOM 3231 C CA . PHE B 1 201 ? -80.625 3.307 2.148 1 56.19 201 PHE B CA 1
ATOM 3232 C C . PHE B 1 201 ? -81.875 3.355 1.222 1 56.19 201 PHE B C 1
ATOM 3234 O O . PHE B 1 201 ? -82.875 3.939 1.566 1 56.19 201 PHE B O 1
ATOM 3241 N N . ARG B 1 202 ? -81.688 2.809 -0.032 1 53.78 202 ARG B N 1
ATOM 3242 C CA . ARG B 1 202 ? -82.812 2.807 -0.967 1 53.78 202 ARG B CA 1
ATOM 3243 C C . ARG B 1 202 ? -83.938 1.879 -0.49 1 53.78 202 ARG B C 1
ATOM 3245 O O . ARG B 1 202 ? -85.125 2.064 -0.844 1 53.78 202 ARG B O 1
ATOM 3252 N N . SER B 1 203 ? -83.625 0.838 0.082 1 50.59 203 SER B N 1
ATOM 3253 C CA . SER B 1 203 ? -84.625 -0.097 0.52 1 50.59 203 SER B CA 1
ATOM 3254 C C . SER B 1 203 ? -85.5 0.505 1.629 1 50.59 203 SER B C 1
ATOM 3256 O O . SER B 1 203 ? -86.5 -0.091 2.045 1 50.59 203 SER B O 1
ATOM 3258 N N . LEU B 1 204 ? -85 1.457 2.398 1 44.38 204 LEU B N 1
ATOM 3259 C CA . LEU B 1 204 ? -85.75 2.023 3.494 1 44.38 204 LEU B CA 1
ATOM 3260 C C . LEU B 1 204 ? -86.812 2.973 2.969 1 44.38 204 LEU B C 1
ATOM 3262 O O . LEU B 1 204 ? -87.625 3.535 3.746 1 44.38 204 LEU B O 1
ATOM 3266 N N . LYS B 1 205 ? -86.625 3.539 1.797 1 45.75 205 LYS B N 1
ATOM 3267 C CA . LYS B 1 205 ? -87.625 4.465 1.383 1 45.75 205 LYS B CA 1
ATOM 3268 C C . LYS B 1 205 ? -88.938 3.713 0.987 1 45.75 205 LYS B C 1
ATOM 3270 O O . LYS B 1 205 ? -88.875 2.854 0.104 1 45.75 205 LYS B O 1
ATOM 3275 N N . GLY B 1 206 ? -89.875 3.518 1.865 1 42.09 206 GLY B N 1
ATOM 3276 C CA . GLY B 1 206 ? -91.125 2.861 1.925 1 42.09 206 GLY B CA 1
ATOM 3277 C C . GLY B 1 206 ? -92.062 3.215 0.758 1 42.09 206 GLY B C 1
ATOM 3278 O O . GLY B 1 206 ? -91.812 4.223 0.082 1 42.09 206 GLY B O 1
ATOM 3279 N N . PRO B 1 207 ? -92.625 2.275 0.098 1 41.97 207 PRO B N 1
ATOM 3280 C CA . PRO B 1 207 ? -93.5 2.484 -1.046 1 41.97 207 PRO B CA 1
ATOM 3281 C C . PRO B 1 207 ? -94.562 3.57 -0.791 1 41.97 207 PRO B C 1
ATOM 3283 O O . PRO B 1 207 ? -95.062 3.723 0.338 1 41.97 207 PRO B O 1
ATOM 3286 N N . LYS B 1 208 ? -94.375 4.719 -1.469 1 44.62 208 LYS B N 1
ATOM 3287 C CA . LYS B 1 208 ? -95.375 5.805 -1.339 1 44.62 208 LYS B CA 1
ATOM 3288 C C . LYS B 1 208 ? -96.812 5.277 -1.443 1 44.62 208 LYS B C 1
ATOM 3290 O O . LYS B 1 208 ? -97.062 4.426 -2.287 1 44.62 208 LYS B O 1
ATOM 3295 N N . PRO B 1 209 ? -97.688 5.617 -0.575 1 44.09 209 PRO B N 1
ATOM 3296 C CA . PRO B 1 209 ? -99.062 5.152 -0.413 1 44.09 209 PRO B CA 1
ATOM 3297 C C . PRO B 1 209 ? -99.938 5.418 -1.645 1 44.09 209 PRO B C 1
ATOM 3299 O O . PRO B 1 209 ? -99.812 6.453 -2.299 1 44.09 209 PRO B O 1
ATOM 3302 N N . ILE B 1 210 ? -100.375 4.445 -2.453 1 44 210 ILE B N 1
ATOM 3303 C CA . ILE B 1 210 ? -101.25 4.508 -3.609 1 44 210 ILE B CA 1
ATOM 3304 C C . ILE B 1 210 ? -102.562 5.27 -3.242 1 44 210 ILE B C 1
ATOM 3306 O O . ILE B 1 210 ? -103.188 4.93 -2.27 1 44 210 ILE B O 1
ATOM 3310 N N . PRO B 1 211 ? -102.562 6.504 -3.648 1 45.38 211 PRO B N 1
ATOM 3311 C CA . PRO B 1 211 ? -103.688 7.34 -3.295 1 45.38 211 PRO B CA 1
ATOM 3312 C C . PRO B 1 211 ? -105 6.703 -3.682 1 45.38 211 PRO B C 1
ATOM 3314 O O . PRO B 1 211 ? -105.125 6.066 -4.734 1 45.38 211 PRO B O 1
ATOM 3317 N N . THR B 1 212 ? -105.875 6.289 -2.795 1 46.56 212 THR B N 1
ATOM 3318 C CA . THR B 1 212 ? -107.188 5.707 -2.871 1 46.56 212 THR B CA 1
ATOM 3319 C C . THR B 1 212 ? -108.125 6.598 -3.688 1 46.56 212 THR B C 1
ATOM 3321 O O . THR B 1 212 ? -108.25 7.801 -3.439 1 46.56 212 THR B O 1
ATOM 3324 N N . PRO B 1 213 ? -108.438 6.137 -4.938 1 47.06 213 PRO B N 1
ATOM 3325 C CA . PRO B 1 213 ? -109.312 6.852 -5.844 1 47.06 213 PRO B CA 1
ATOM 3326 C C . PRO B 1 213 ? -110.625 7.301 -5.164 1 47.06 213 PRO B C 1
ATOM 3328 O O . PRO B 1 213 ? -111.125 6.609 -4.277 1 47.06 213 PRO B O 1
ATOM 3331 N N . SER B 1 214 ? -110.812 8.562 -5.031 1 42.94 214 SER B N 1
ATOM 3332 C CA . SER B 1 214 ? -112 9.25 -4.484 1 42.94 214 SER B CA 1
ATOM 3333 C C . SER B 1 214 ? -113.25 8.734 -5.113 1 42.94 214 SER B C 1
ATOM 3335 O O . SER B 1 214 ? -113.312 8.438 -6.312 1 42.94 214 SER B O 1
ATOM 3337 N N . SER B 1 215 ? -114.25 8.25 -4.34 1 42.59 215 SER B N 1
ATOM 3338 C CA . SER B 1 215 ? -115.562 7.73 -4.523 1 42.59 215 SER B CA 1
ATOM 3339 C C . SER B 1 215 ? -116.438 8.711 -5.316 1 42.59 215 SER B C 1
ATOM 3341 O O . SER B 1 215 ? -116.812 9.766 -4.809 1 42.59 215 SER B O 1
ATOM 3343 N N . SER B 1 216 ? -116 9.273 -6.422 1 37.59 216 SER B N 1
ATOM 3344 C CA . SER B 1 216 ? -117.062 10.062 -6.965 1 37.59 216 SER B CA 1
ATOM 3345 C C . SER B 1 216 ? -118.375 9.227 -7.07 1 37.59 216 SER B C 1
ATOM 3347 O O . SER B 1 216 ? -118.312 8.023 -7.316 1 37.59 216 SER B O 1
ATOM 3349 N N . ASN B 1 217 ? -119.625 9.836 -6.824 1 38.38 217 ASN B N 1
ATOM 3350 C CA . ASN B 1 217 ? -121.062 9.648 -6.609 1 38.38 217 ASN B CA 1
ATOM 3351 C C . ASN B 1 217 ? -121.688 8.914 -7.781 1 38.38 217 ASN B C 1
ATOM 3353 O O . ASN B 1 217 ? -121.688 9.414 -8.906 1 38.38 217 ASN B O 1
ATOM 3357 N N . TYR B 1 218 ? -121.5 7.605 -7.988 1 28.38 218 TYR B N 1
ATOM 3358 C CA . TYR B 1 218 ? -122.75 6.965 -8.375 1 28.38 218 TYR B CA 1
ATOM 3359 C C . TYR B 1 218 ? -123.688 6.902 -7.191 1 28.38 218 TYR B C 1
ATOM 3361 O O . TYR B 1 218 ? -123.25 6.723 -6.047 1 28.38 218 TYR B O 1
#

Organism: Rhizophagus irregularis (strain DAOM 197198w) (NCBI:txid1432141)

Foldseek 3Di:
DDKDKDKDDKDFKDDAAKFFQVVVVAPDPVCDVWAWADKFFFKWKFAFDLAGQKIKTWIWIFTPPPRDIDIGIGDIAADHDHDIDMDGADPVKGWFWKKFWWDDDDPDPIIFTAKMWTAMPVGDIDIGHHDDPPTHMDIAGDATKIAGHDNHHRIIMHMDMHHPPPPPPPPPPDPVPPVVVVVVVVVVVVVVVVVVVVVVVVVPPDDDDDDDDDPDDD/DDKDKDKDDKDFKDDAAKFFQVCVVAPDPVCDVWAWADKFFFKWKFAFDLAGQKIKTWIWIFTPPPRDIDIDIGDIAADHDHDIDMDGDDPVKGWFWKKFWWDDDDPDPIIFTAKMWTAMPVGDIDIGHHDDPPTHMDIAGDATKIAGHDNHHRIIMHMDMHHPPPPPPPPPPDPPPPPVVVVVVVVVVVVVVVVVVVVVVVVPPDPDDPPDPDPDDD

pLDDT: mean 81.45, std 21.51, range [28.38, 98.5]

Radius of gyration: 38.33 Å; Cα contacts (8 Å, |Δi|>4): 983; chains: 2; bounding box: 143×66×80 Å

Solvent-accessible surface area (backbone atoms only — not comparable to full-atom values): 23394 Å² total; per-residue (Å²): 88,65,35,34,36,27,60,46,48,62,44,54,25,85,40,60,46,79,47,45,31,54,54,53,53,61,69,30,75,93,38,43,68,51,39,69,63,43,78,43,69,30,30,43,38,32,14,27,45,73,26,31,21,16,41,33,45,25,30,36,36,33,32,66,72,84,70,40,71,41,79,45,73,44,61,75,27,23,71,48,53,71,46,79,43,77,48,79,40,51,95,86,34,38,74,68,35,34,35,34,30,24,34,79,49,95,88,51,94,38,29,23,35,19,25,42,35,38,31,30,69,76,73,46,77,50,74,32,35,40,80,60,91,87,38,48,72,51,74,42,72,61,54,46,44,31,33,18,24,51,72,32,26,12,22,44,27,22,29,35,72,48,50,71,72,64,71,62,69,69,71,83,64,68,74,69,59,63,68,56,53,61,56,50,55,55,50,51,52,52,49,50,52,49,50,54,52,48,55,63,55,58,72,67,66,74,85,81,84,82,85,80,84,80,84,76,86,126,89,66,35,35,36,29,58,47,47,63,44,54,26,84,39,58,48,78,46,44,29,56,54,53,52,61,68,30,75,92,39,45,69,52,41,69,63,44,78,42,67,29,31,42,38,30,14,28,45,73,26,31,20,15,41,33,47,25,30,35,34,32,30,66,73,85,71,41,72,42,80,45,74,44,59,74,28,23,70,47,53,72,46,79,43,76,49,77,42,50,95,85,34,37,76,66,35,34,36,34,28,23,36,78,49,95,87,50,93,40,29,22,35,20,23,42,34,38,30,32,70,75,71,45,76,50,76,32,35,39,82,59,91,86,37,50,73,50,75,44,73,61,55,46,45,31,33,17,24,50,72,32,26,11,23,44,28,23,29,34,72,48,51,70,74,64,71,63,70,69,71,84,63,71,76,70,61,63,70,58,55,65,58,50,57,57,52,52,52,53,50,51,52,48,50,51,52,47,54,58,54,56,68,66,62,65,81,77,79,80,80,75,81,76,81,73,86,124

Secondary structure (DSSP, 8-state):
--EEEEEPPPEE-S-SEEEEHHHHHHHSGGGTT--EEEEEEEEEEEEESSSEEEEEEEEEEEESGGG-EEEEEEEEEE---SEEEEEE-BTTB-EEEEEEEEE--TT-SS-EEEEEEEEETTS-EEEEE---TTSEEEEE-SSEEEEEESSSEEEEEEEEEE---------TTGGGTTHHHHHHHHHHHHHHHHHHHHHHHHTTS-------------/--EEEEEPPPEE-S-SEEEEHHHHHHHSGGGTTPPEEEEEEEEEEEEESSSEEEEEEEEEEEESGGG-EEEEEEEEEE---SEEEEEE-BTTB-EEEEEEEEE--TT-SS-EEEEEEEEETTS-EEEEE---TTSEEEEE-SSEEEEEESSSEEEEEEEEEE---------TTGGGTTHHHHHHHHHHHHHHHHHHHHHHHHTTS-------------

InterPro domains:
  IPR001229 Jacalin-like lectin domain [PF01419] (9-159)
  IPR001229 Jacalin-like lectin domain [PS51752] (8-162)
  IPR001229 Jacalin-like lectin domain [SM00915] (27-162)
  IPR036404 Jacalin-like lectin domain superfamily [G3DSA:2.100.10.30] (3-160)
  IPR036404 Jacalin-like lectin domain superfamily [SSF51101] (3-159)

Nearest PDB structures (foldseek):
  5gqt-assembly1_A  TM=7.936E-01  e=5.407E-09  Arabidopsis thaliana
  5av7-assembly2_C  TM=6.848E-01  e=1.923E-07  Calystegia sepium
  5av7-assembly1_A  TM=6.805E-01  e=5.814E-07  Calystegia sepium
  2jz4-assembly1_A  TM=6.335E-01  e=4.397E-05  Arabidopsis thaliana
  2c9k-assembly1_A  TM=6.035E-01  e=5.847E-02  Bacillus thuringiensis

Sequence (436 aa):
MSITIKPSQKFGGNGGINLDDFSLIINDQSFSGIAITKILVRKIEAHCENIVAFIQFTYYIETIKGSSAYEFSGNKYGKGGGDTLIKYFTYDEQVTGISGRYGPYANTSSNVILNLEFYTSKNNTISCGKYSSLDTPFTLPVGVFYGSSDDYLNSIGSYEISFPSFPSFPSQSTVIALSCTTGILGFCFLVAIGIFLWKKFRSLKGPKPIPTPSSSNYMSITIKPSQKFGGNGGINLDDFSLIINDQSFSGIAITKILVRKIEAHCENIVAFIQFTYYIETIKGSSAYEFSGNKYGKGGGDTLIKYFTYDEQVTGISGRYGPYANTSSNVILNLEFYTSKNNTISCGKYSSLDTPFTLPVGVFYGSSDDYLNSIGSYEISFPSFPSFPSQSTVIALSCTTGILGFCFLVAIGIFLWKKFRSLKGPKPIPTPSSSNY